Protein AF-A0A843C1K4-F1 (afdb_monomer_lite)

pLDDT: mean 94.06, std 8.79, range [37.38, 98.94]

Structure (mmCIF, N/CA/C/O backbone):
data_AF-A0A843C1K4-F1
#
_entry.id   AF-A0A843C1K4-F1
#
loop_
_atom_site.group_PDB
_atom_site.id
_atom_site.type_symbol
_atom_site.label_atom_id
_atom_site.label_alt_id
_atom_site.label_comp_id
_atom_site.label_asym_id
_atom_site.label_entity_id
_atom_site.label_seq_id
_atom_site.pdbx_PDB_ins_code
_atom_site.Cartn_x
_atom_site.Cartn_y
_atom_site.Cartn_z
_atom_site.occupancy
_atom_site.B_iso_or_equiv
_atom_site.auth_seq_id
_atom_site.auth_comp_id
_atom_site.auth_asym_id
_atom_site.auth_atom_id
_atom_site.pdbx_PDB_model_num
ATOM 1 N N . MET A 1 1 ? -52.072 11.452 67.341 1.00 41.69 1 MET A N 1
ATOM 2 C CA . MET A 1 1 ? -52.061 10.426 66.279 1.00 41.69 1 MET A CA 1
ATOM 3 C C . MET A 1 1 ? -50.751 10.600 65.534 1.00 41.69 1 MET A C 1
ATOM 5 O O . MET A 1 1 ? -50.614 11.535 64.760 1.00 41.69 1 MET A O 1
ATOM 9 N N . THR A 1 2 ? -49.739 9.820 65.897 1.00 37.97 2 THR A N 1
ATOM 10 C CA . THR A 1 2 ? -48.411 9.912 65.283 1.00 37.97 2 THR A CA 1
ATOM 11 C C . THR A 1 2 ? -48.444 9.033 64.042 1.00 37.97 2 THR A C 1
ATOM 13 O O . THR A 1 2 ? -48.495 7.812 64.163 1.00 37.97 2 THR A O 1
ATOM 16 N N . PHE A 1 3 ? -48.499 9.636 62.855 1.00 39.19 3 PHE A N 1
ATOM 17 C CA . PHE A 1 3 ? -48.335 8.889 61.612 1.00 39.19 3 PHE A CA 1
ATOM 18 C C . PHE A 1 3 ? -46.872 8.456 61.527 1.00 39.19 3 PHE A C 1
ATOM 20 O O . PHE A 1 3 ? -45.989 9.264 61.248 1.00 39.19 3 PHE A O 1
ATOM 27 N N . ILE A 1 4 ? -46.609 7.183 61.820 1.00 37.38 4 ILE A N 1
ATOM 28 C CA . ILE A 1 4 ? -45.337 6.551 61.482 1.00 37.38 4 ILE A CA 1
ATOM 29 C C . ILE A 1 4 ? -45.356 6.390 59.962 1.00 37.38 4 ILE A C 1
ATOM 31 O O . ILE A 1 4 ? -45.964 5.463 59.433 1.00 37.38 4 ILE A O 1
ATOM 35 N N . ASN A 1 5 ? -44.741 7.335 59.255 1.00 41.62 5 ASN A N 1
ATOM 36 C CA . ASN A 1 5 ? -44.465 7.192 57.834 1.00 41.62 5 ASN A CA 1
ATOM 37 C C . ASN A 1 5 ? -43.298 6.205 57.703 1.00 41.62 5 ASN A C 1
ATOM 39 O O . ASN A 1 5 ? -42.131 6.597 57.717 1.00 41.62 5 ASN A O 1
ATOM 43 N N . VAL A 1 6 ? -43.606 4.906 57.692 1.00 48.91 6 VAL A N 1
ATOM 44 C CA . VAL A 1 6 ? -42.625 3.883 57.327 1.00 48.91 6 VAL A CA 1
ATOM 45 C C . VAL A 1 6 ? -42.378 4.081 55.837 1.00 48.91 6 VAL A C 1
ATOM 47 O O . VAL A 1 6 ? -43.165 3.609 55.020 1.00 48.91 6 VAL A O 1
ATOM 50 N N . GLN A 1 7 ? -41.335 4.831 55.468 1.00 58.28 7 GLN A N 1
ATOM 51 C CA . GLN A 1 7 ? -40.903 4.861 54.075 1.00 58.28 7 GLN A CA 1
ATOM 52 C C . GLN A 1 7 ? -40.601 3.421 53.659 1.00 58.28 7 GLN A C 1
ATOM 54 O O . GLN A 1 7 ? -39.682 2.789 54.182 1.00 58.28 7 GLN A O 1
ATOM 59 N N . GLY A 1 8 ? -41.438 2.882 52.773 1.00 77.06 8 GLY A N 1
ATOM 60 C CA . GLY A 1 8 ? -41.277 1.542 52.237 1.00 77.06 8 GLY A CA 1
ATOM 61 C C . GLY A 1 8 ? -40.042 1.512 51.352 1.00 77.06 8 GLY A C 1
ATOM 62 O O . GLY A 1 8 ? -40.073 1.983 50.218 1.00 77.06 8 GLY A O 1
ATOM 63 N N . TYR A 1 9 ? -38.946 0.975 51.875 1.00 88.69 9 TYR A N 1
ATOM 64 C CA . TYR A 1 9 ? -37.765 0.715 51.070 1.00 88.69 9 TYR A CA 1
ATOM 65 C C . TYR A 1 9 ? -38.000 -0.510 50.194 1.00 88.69 9 TYR A C 1
ATOM 67 O O . TYR A 1 9 ? -38.479 -1.548 50.649 1.00 88.69 9 TYR A O 1
ATOM 75 N N . THR A 1 10 ? -37.629 -0.382 48.929 1.00 92.94 10 THR A N 1
ATOM 76 C CA . THR A 1 10 ? -37.687 -1.449 47.940 1.00 92.94 10 THR A CA 1
ATOM 77 C C . THR A 1 10 ? -36.285 -1.995 47.714 1.00 92.94 10 THR A C 1
ATOM 79 O O . THR A 1 10 ? -35.378 -1.239 47.368 1.00 92.94 10 THR A O 1
ATOM 82 N N . THR A 1 11 ? -36.098 -3.300 47.918 1.00 96.00 11 THR A N 1
ATOM 83 C CA . THR A 1 11 ? -34.797 -3.966 47.767 1.00 96.00 11 THR A CA 1
ATOM 84 C C . THR A 1 11 ? -34.614 -4.529 46.363 1.00 96.00 11 THR A C 1
ATOM 86 O O . THR A 1 11 ? -35.455 -5.284 45.878 1.00 96.00 11 THR A O 1
ATOM 89 N N . PHE A 1 12 ? -33.477 -4.224 45.747 1.00 97.62 12 PHE A N 1
ATOM 90 C CA . PHE A 1 12 ? -33.022 -4.784 44.480 1.00 97.62 12 PHE A CA 1
ATOM 91 C C . PHE A 1 12 ? -31.799 -5.658 44.722 1.00 97.62 12 PHE A C 1
ATOM 93 O O . PHE A 1 12 ? -30.856 -5.238 45.393 1.00 97.62 12 PHE A O 1
ATOM 100 N N . THR A 1 13 ? -31.805 -6.859 44.155 1.00 98.31 13 THR A N 1
ATOM 101 C CA . THR A 1 13 ? -30.679 -7.799 44.208 1.00 98.31 13 THR A CA 1
ATOM 102 C C . THR A 1 13 ? -30.395 -8.358 42.824 1.00 98.31 13 THR A C 1
ATOM 104 O O . THR A 1 13 ? -31.224 -8.226 41.927 1.00 98.31 13 THR A O 1
ATOM 107 N N . GLY A 1 14 ? -29.250 -8.999 42.625 1.00 98.12 14 GLY A N 1
ATOM 108 C CA . GLY A 1 14 ? -28.959 -9.696 41.375 1.00 98.12 14 GLY A CA 1
ATOM 109 C C . GLY A 1 14 ? -27.477 -9.938 41.169 1.00 98.12 14 GLY A C 1
ATOM 110 O O . GLY A 1 14 ? -26.657 -9.649 42.040 1.00 98.12 14 GLY A O 1
ATOM 111 N N . TYR A 1 15 ? -27.144 -10.474 40.001 1.00 98.25 15 TYR A N 1
ATOM 112 C CA . TYR A 1 15 ? -25.773 -10.649 39.539 1.00 98.25 15 TYR A CA 1
ATOM 113 C C . TYR A 1 15 ? -25.531 -9.867 38.255 1.00 98.25 15 TYR A C 1
ATOM 115 O O . TYR A 1 15 ? -26.362 -9.900 37.353 1.00 98.25 15 TYR A O 1
ATOM 123 N N . VAL A 1 16 ? -24.369 -9.233 38.142 1.00 97.69 16 VAL A N 1
ATOM 124 C CA . VAL A 1 16 ? -23.852 -8.699 36.881 1.00 97.69 16 VAL A CA 1
ATOM 125 C C . VAL A 1 16 ? -22.750 -9.632 36.391 1.00 97.69 16 VAL A C 1
ATOM 127 O O . VAL A 1 16 ? -21.759 -9.868 37.090 1.00 97.69 16 VAL A O 1
ATOM 130 N N . LYS A 1 17 ? -22.946 -10.201 35.205 1.00 94.12 17 LYS A N 1
ATOM 131 C CA . LYS A 1 17 ? -22.037 -11.162 34.577 1.00 94.12 17 LYS A CA 1
ATOM 132 C C . LYS A 1 17 ? -21.722 -10.758 33.144 1.00 94.12 17 LYS A C 1
ATOM 134 O O . LYS A 1 17 ? -22.468 -9.988 32.549 1.00 94.12 17 LYS A O 1
ATOM 139 N N . ASP A 1 18 ? -20.633 -11.272 32.591 1.00 88.50 18 ASP A N 1
ATOM 140 C CA . ASP A 1 18 ? -20.338 -11.133 31.165 1.00 88.50 18 ASP A CA 1
ATOM 141 C C . ASP A 1 18 ? -21.092 -12.186 30.322 1.00 88.50 18 ASP A C 1
ATOM 143 O O . ASP A 1 18 ? -21.800 -13.052 30.852 1.00 88.50 18 ASP A O 1
ATOM 147 N N . LYS A 1 19 ? -20.936 -12.134 28.990 1.00 80.94 19 LYS A N 1
ATOM 148 C CA . LYS A 1 19 ? -21.505 -13.126 28.053 1.00 80.94 19 LYS A CA 1
ATOM 149 C C . LYS A 1 19 ? -21.043 -14.562 28.340 1.00 80.94 19 LYS A C 1
ATOM 151 O O . LYS A 1 19 ? -21.789 -15.505 28.097 1.00 80.94 19 LYS A O 1
ATOM 156 N N . ALA A 1 20 ? -19.832 -14.733 28.866 1.00 81.00 20 ALA A N 1
ATOM 157 C CA . ALA A 1 20 ? -19.270 -16.028 29.243 1.00 81.00 20 ALA A CA 1
ATOM 158 C C . ALA A 1 20 ? -19.701 -16.472 30.657 1.00 81.00 20 ALA A C 1
ATOM 160 O O . ALA A 1 20 ? -19.212 -17.477 31.167 1.00 81.00 20 ALA A O 1
ATOM 161 N N . SER A 1 21 ? -20.655 -15.765 31.274 1.00 87.25 21 SER A N 1
ATOM 162 C CA . SER A 1 21 ? -21.155 -16.006 32.631 1.00 87.25 21 SER A CA 1
ATOM 163 C C . SER A 1 21 ? -20.126 -15.798 33.749 1.00 87.25 21 SER A C 1
ATOM 165 O O . SER A 1 21 ? -20.387 -16.195 34.892 1.00 87.25 21 SER A O 1
ATOM 167 N N . ASN A 1 22 ? -19.002 -15.131 33.472 1.00 88.81 22 ASN A N 1
ATOM 168 C CA . ASN A 1 22 ? -18.060 -14.711 34.504 1.00 88.81 22 ASN A CA 1
ATOM 169 C C . ASN A 1 22 ? -18.638 -13.534 35.291 1.00 88.81 22 ASN A C 1
ATOM 171 O O . ASN A 1 22 ? -19.335 -12.678 34.750 1.00 88.81 22 ASN A O 1
ATOM 175 N N . ALA A 1 23 ? -18.335 -13.477 36.583 1.00 94.06 23 ALA A N 1
ATOM 176 C CA . ALA A 1 23 ? -18.733 -12.372 37.443 1.00 94.06 23 ALA A CA 1
ATOM 177 C C . ALA A 1 23 ? -18.037 -11.061 37.045 1.00 94.06 23 ALA A C 1
ATOM 179 O O . ALA A 1 23 ? -16.812 -11.021 36.937 1.00 94.06 23 ALA A O 1
ATOM 180 N N . ILE A 1 24 ? -18.797 -9.969 36.914 1.00 93.50 24 ILE A N 1
ATOM 181 C CA . ILE A 1 24 ? -18.227 -8.630 36.724 1.00 93.50 24 ILE A CA 1
ATOM 182 C C . ILE A 1 24 ? -18.152 -7.943 38.086 1.00 93.50 24 ILE A C 1
ATOM 184 O O . ILE A 1 24 ? -19.164 -7.508 38.634 1.00 93.50 24 ILE A O 1
ATOM 188 N N . SER A 1 25 ? -16.939 -7.846 38.630 1.00 95.31 25 SER A N 1
ATOM 189 C CA . SER A 1 25 ? -16.664 -7.202 39.920 1.00 95.31 25 SER A CA 1
ATOM 190 C C . SER A 1 25 ? -16.611 -5.674 39.819 1.00 95.31 25 SER A C 1
ATOM 192 O O . SER A 1 25 ? -16.018 -5.109 38.890 1.00 95.31 25 SER A O 1
ATOM 194 N N . GLY A 1 26 ? -17.204 -4.984 40.795 1.00 96.06 26 GLY A N 1
ATOM 195 C CA . GLY A 1 26 ? -17.238 -3.525 40.875 1.00 96.06 26 GLY A CA 1
ATOM 196 C C . GLY A 1 26 ? -17.953 -2.850 39.700 1.00 96.06 26 GLY A C 1
ATOM 197 O O . GLY A 1 26 ? -17.523 -1.773 39.287 1.00 96.06 26 GLY A O 1
ATOM 198 N N . ALA A 1 27 ? -18.949 -3.502 39.099 1.00 97.00 27 ALA A N 1
ATOM 199 C CA . ALA A 1 27 ? -19.903 -2.862 38.196 1.00 97.00 27 ALA A CA 1
ATOM 200 C C . ALA A 1 27 ? -20.863 -2.006 39.021 1.00 97.00 27 ALA A C 1
ATOM 202 O O . ALA A 1 27 ? -21.331 -2.453 40.068 1.00 97.00 27 ALA A O 1
ATOM 203 N N . THR A 1 28 ? -21.161 -0.801 38.552 1.00 98.25 28 THR A N 1
ATOM 204 C CA . THR A 1 28 ? -22.132 0.084 39.191 1.00 98.25 28 THR A CA 1
ATOM 205 C C . THR A 1 28 ? -23.527 -0.359 38.786 1.00 98.25 28 THR A C 1
ATOM 207 O O . THR A 1 28 ? -23.818 -0.446 37.597 1.00 98.25 28 THR A O 1
ATOM 210 N N . VAL A 1 29 ? -24.395 -0.614 39.760 1.00 98.44 29 VAL A N 1
ATOM 211 C CA . VAL A 1 29 ? -25.824 -0.836 39.539 1.00 98.44 29 VAL A CA 1
ATOM 212 C C . VAL A 1 29 ? -26.577 0.343 40.125 1.00 98.44 29 VAL A C 1
ATOM 214 O O . VAL A 1 29 ? -26.462 0.598 41.321 1.00 98.44 29 VAL A O 1
ATOM 217 N N . LEU A 1 30 ? -27.327 1.068 39.302 1.00 97.62 30 LEU A N 1
ATOM 218 C CA . LEU A 1 30 ? -28.067 2.261 39.707 1.00 97.62 30 LEU A CA 1
ATOM 219 C C . LEU A 1 30 ? -29.527 2.161 39.292 1.00 97.62 30 LEU A C 1
ATOM 221 O O . LEU A 1 30 ? -29.862 1.496 38.315 1.00 97.62 30 LEU A O 1
ATOM 225 N N . ILE A 1 31 ? -30.395 2.840 40.030 1.00 97.19 31 ILE A N 1
ATOM 226 C CA . ILE A 1 31 ? -31.801 3.005 39.676 1.00 97.19 31 ILE A CA 1
ATOM 227 C C . ILE A 1 31 ? -32.136 4.486 39.551 1.00 97.19 31 ILE A C 1
ATOM 229 O O . ILE A 1 31 ? -31.807 5.281 40.434 1.00 97.19 31 ILE A O 1
ATOM 233 N N . ALA A 1 32 ? -32.793 4.840 38.451 1.00 96.12 32 ALA A N 1
ATOM 234 C CA . ALA A 1 32 ? -33.266 6.185 38.164 1.00 96.12 32 ALA A CA 1
ATOM 235 C C . ALA A 1 32 ? -34.765 6.189 37.841 1.00 96.12 32 ALA A C 1
ATOM 237 O O . ALA A 1 32 ? -35.330 5.167 37.447 1.00 96.12 32 ALA A O 1
ATOM 238 N N . ASP A 1 33 ? -35.417 7.331 38.028 1.00 94.50 33 ASP A N 1
ATOM 239 C CA . ASP A 1 33 ? -36.807 7.537 37.615 1.00 94.50 33 ASP A CA 1
ATOM 240 C C . ASP A 1 33 ? -36.929 7.949 36.135 1.00 94.50 33 ASP A C 1
ATOM 242 O O . ASP A 1 33 ? -35.931 8.041 35.414 1.00 94.50 33 ASP A O 1
ATOM 246 N N . SER A 1 34 ? -38.155 8.199 35.663 1.00 93.19 34 SER A N 1
ATOM 247 C CA . SER A 1 34 ? -38.407 8.544 34.260 1.00 93.19 34 SER A CA 1
ATOM 248 C C . SER A 1 34 ? -37.781 9.864 33.799 1.00 93.19 34 SER A C 1
ATOM 250 O O . SER A 1 34 ? -37.690 10.099 32.596 1.00 93.19 34 SER A O 1
ATOM 252 N N . TYR A 1 35 ? -37.363 10.723 34.731 1.00 92.75 35 TYR A N 1
ATOM 253 C CA . TYR A 1 35 ? -36.674 11.981 34.446 1.00 92.75 35 TYR A CA 1
ATOM 254 C C . TYR A 1 35 ? -35.150 11.864 34.582 1.00 92.75 35 TYR A C 1
ATOM 256 O O . TYR A 1 35 ? -34.442 12.856 34.416 1.00 92.75 35 TYR A O 1
ATOM 264 N N . GLY A 1 36 ? -34.633 10.665 34.868 1.00 91.62 36 GLY A N 1
ATOM 265 C CA . GLY A 1 36 ? -33.206 10.410 35.044 1.00 91.62 36 GLY A CA 1
ATOM 266 C C . GLY A 1 36 ? -32.679 10.751 36.439 1.00 91.62 36 GLY A C 1
ATOM 267 O O . GLY A 1 36 ? -31.464 10.742 36.640 1.00 91.62 36 GLY A O 1
ATOM 268 N N . TYR A 1 37 ? -33.547 11.034 37.418 1.00 92.75 37 TYR A N 1
ATOM 269 C CA . TYR A 1 37 ? -33.104 11.290 38.786 1.00 92.75 37 TYR A CA 1
ATOM 270 C C . TYR A 1 37 ? -32.671 9.983 39.455 1.00 92.75 37 TYR A C 1
ATOM 272 O O . TYR A 1 37 ? -33.456 9.039 39.556 1.00 92.75 37 TYR A O 1
ATOM 280 N N . ILE A 1 38 ? -31.422 9.926 39.923 1.00 95.31 38 ILE A N 1
ATOM 281 C CA . ILE A 1 38 ? -30.858 8.737 40.571 1.00 95.31 38 ILE A CA 1
ATOM 282 C C . ILE A 1 38 ? -31.463 8.588 41.970 1.00 95.31 38 ILE A C 1
ATOM 284 O O . ILE A 1 38 ? -31.257 9.429 42.843 1.00 95.31 38 ILE A O 1
ATOM 288 N N . LEU A 1 39 ? -32.172 7.483 42.196 1.00 94.69 39 LEU A N 1
ATOM 289 C CA . LEU A 1 39 ? -32.800 7.147 43.479 1.00 94.69 39 LEU A CA 1
ATOM 290 C C . LEU A 1 39 ? -31.869 6.323 44.383 1.00 94.69 39 LEU A C 1
ATOM 292 O O . LEU A 1 39 ? -32.037 6.297 45.600 1.00 94.69 39 LEU A O 1
ATOM 296 N N . GLY A 1 40 ? -30.880 5.650 43.795 1.00 96.00 40 GLY A N 1
ATOM 297 C CA . GLY A 1 40 ? -29.801 4.991 44.523 1.00 96.00 40 GLY A CA 1
ATOM 298 C C . GLY A 1 40 ? -28.918 4.144 43.618 1.00 96.00 40 GLY A C 1
ATOM 299 O O . GLY A 1 40 ? -29.228 3.920 42.449 1.00 96.00 40 GLY A O 1
ATOM 300 N N . TYR A 1 41 ? -27.799 3.686 44.167 1.00 97.56 41 TYR A N 1
ATOM 301 C CA . TYR A 1 41 ? -26.837 2.860 43.454 1.00 97.56 41 TYR A CA 1
ATOM 302 C C . TYR A 1 41 ? -26.010 2.013 44.422 1.00 97.56 41 TYR A C 1
ATOM 304 O O . TYR A 1 41 ? -25.977 2.259 45.628 1.00 97.56 41 TYR A O 1
ATOM 312 N N . THR A 1 42 ? -25.341 1.005 43.882 1.00 98.38 42 THR A N 1
ATOM 313 C CA . THR A 1 42 ? -24.376 0.155 44.578 1.00 98.38 42 THR A CA 1
ATOM 314 C C . THR A 1 42 ? -23.336 -0.359 43.584 1.00 98.38 42 THR A C 1
ATOM 316 O O . THR A 1 42 ? -23.471 -0.146 42.379 1.00 98.38 42 THR A O 1
ATOM 319 N N . SER A 1 43 ? -22.323 -1.064 44.075 1.00 98.31 43 SER A N 1
ATOM 320 C CA . SER A 1 43 ? -21.347 -1.761 43.239 1.00 98.31 43 SER A CA 1
ATOM 321 C C . SER A 1 43 ? -21.400 -3.261 43.490 1.00 98.31 43 SER A C 1
ATOM 323 O O . SER A 1 43 ? -21.652 -3.708 44.611 1.00 98.31 43 SER A O 1
ATOM 325 N N . THR A 1 44 ? -21.148 -4.056 42.456 1.00 98.56 44 THR A N 1
ATOM 326 C CA . THR A 1 44 ? -21.083 -5.512 42.595 1.00 98.56 44 THR A CA 1
ATOM 327 C C . THR A 1 44 ? -19.850 -5.963 43.375 1.00 98.56 44 THR A C 1
ATOM 329 O O . THR A 1 44 ? -18.779 -5.356 43.303 1.00 98.56 44 THR A O 1
ATOM 332 N N . SER A 1 45 ? -19.983 -7.075 44.095 1.00 97.94 45 SER A N 1
ATOM 333 C CA . SER A 1 45 ? -18.871 -7.770 44.747 1.00 97.94 45 SER A CA 1
ATOM 334 C C . SER A 1 45 ? -18.005 -8.548 43.743 1.00 97.94 45 SER A C 1
ATOM 336 O O . SER A 1 45 ? -18.302 -8.605 42.550 1.00 97.94 45 SER A O 1
ATOM 338 N N . SER A 1 46 ? -16.970 -9.240 44.234 1.00 96.44 46 SER A N 1
ATOM 339 C CA . SER A 1 46 ? -16.133 -10.142 43.426 1.00 96.44 46 SER A CA 1
ATOM 340 C C . SER A 1 46 ? -16.898 -11.295 42.764 1.00 96.44 46 SER A C 1
ATOM 342 O O . SER A 1 46 ? -16.452 -11.800 41.738 1.00 96.44 46 SER A O 1
ATOM 344 N N . SER A 1 47 ? -18.057 -11.694 43.300 1.00 96.44 47 SER A N 1
ATOM 345 C CA . SER A 1 47 ? -18.938 -12.695 42.680 1.00 96.44 47 SER A CA 1
ATOM 346 C C . SER A 1 47 ? -19.939 -12.093 41.688 1.00 96.44 47 SER A C 1
ATOM 348 O O . SER A 1 47 ? -20.792 -12.809 41.162 1.00 96.44 47 SER A O 1
ATOM 350 N N . GLY A 1 48 ? -19.858 -10.782 41.431 1.00 97.44 48 GLY A N 1
ATOM 351 C CA . GLY A 1 48 ? -20.787 -10.049 40.575 1.00 97.44 48 GLY A CA 1
ATOM 352 C C . GLY A 1 48 ? -22.126 -9.760 41.253 1.00 97.44 48 GLY A C 1
ATOM 353 O O . GLY A 1 48 ? -23.012 -9.193 40.623 1.00 97.44 48 GLY A O 1
ATOM 354 N N . TYR A 1 49 ? -22.298 -10.143 42.521 1.00 98.38 49 TYR A N 1
ATOM 355 C CA . TYR A 1 49 ? -23.537 -9.931 43.264 1.00 98.38 49 TYR A CA 1
ATOM 356 C C . TYR A 1 49 ? -23.698 -8.470 43.682 1.00 98.38 49 TYR A C 1
ATOM 358 O O . TYR A 1 49 ? -22.739 -7.855 44.148 1.00 98.38 49 TYR A O 1
ATOM 366 N N . TYR A 1 50 ? -24.919 -7.948 43.604 1.00 98.56 50 TYR A N 1
ATOM 367 C CA . TYR A 1 50 ? -25.292 -6.663 44.185 1.00 98.56 50 TYR A CA 1
ATOM 368 C C . TYR A 1 50 ? -26.575 -6.776 45.017 1.00 98.56 50 TYR A C 1
ATOM 370 O O . TYR A 1 50 ? -27.430 -7.631 44.779 1.00 98.56 50 TYR A O 1
ATOM 378 N N . SER A 1 51 ? -26.712 -5.882 45.997 1.00 97.88 51 SER A N 1
ATOM 379 C CA . SER A 1 51 ? -27.915 -5.729 46.814 1.00 97.88 51 SER A CA 1
ATOM 380 C C . SER A 1 51 ? -27.983 -4.317 47.375 1.00 97.88 51 SER A C 1
ATOM 382 O O . SER A 1 51 ? -27.014 -3.857 47.976 1.00 97.88 51 SER A O 1
ATOM 384 N N . PHE A 1 52 ? -29.114 -3.637 47.212 1.00 97.38 52 PHE A N 1
ATOM 385 C CA . PHE A 1 52 ? -29.354 -2.320 47.805 1.00 97.38 52 PHE A CA 1
ATOM 386 C C . PHE A 1 52 ? -30.851 -2.032 47.918 1.00 97.38 52 PHE A C 1
ATOM 388 O O . PHE A 1 52 ? -31.664 -2.644 47.226 1.00 97.38 52 PHE A O 1
ATOM 395 N N . SER A 1 53 ? -31.214 -1.110 48.805 1.00 95.50 53 SER A N 1
ATOM 396 C CA . SER A 1 53 ? -32.603 -0.723 49.044 1.00 95.50 53 SER A CA 1
ATOM 397 C C . SER A 1 53 ? -32.775 0.775 48.838 1.00 95.50 53 SER A C 1
ATOM 399 O O . SER A 1 53 ? -31.968 1.554 49.337 1.00 95.50 53 SER A O 1
ATOM 401 N N . VAL A 1 54 ? -33.833 1.177 48.134 1.00 93.81 54 VAL A N 1
ATOM 402 C CA . VAL A 1 54 ? -34.137 2.587 47.838 1.00 93.81 54 VAL A CA 1
ATOM 403 C C . VAL A 1 54 ? -35.601 2.903 48.114 1.00 93.81 54 VAL A C 1
ATOM 405 O O . VAL A 1 54 ? -36.457 2.021 48.049 1.00 93.81 54 VAL A O 1
ATOM 408 N N . SER A 1 55 ? -35.898 4.166 48.409 1.00 91.69 55 SER A N 1
ATOM 409 C CA . SER A 1 55 ? -37.273 4.664 48.435 1.00 91.69 55 SER A CA 1
ATOM 410 C C . SER A 1 55 ? -37.687 5.026 47.008 1.00 91.69 55 SER A C 1
ATOM 412 O O . SER A 1 55 ? -37.066 5.881 46.376 1.00 91.69 55 SER A O 1
ATOM 414 N N . LEU A 1 56 ? -38.710 4.356 46.472 1.00 86.75 56 LEU A N 1
ATOM 415 C CA . LEU A 1 56 ? -39.248 4.655 45.143 1.00 86.75 56 LEU A CA 1
ATOM 416 C C . LEU A 1 56 ? -40.208 5.846 45.241 1.00 86.75 56 LEU A C 1
ATOM 418 O O . LEU A 1 56 ? -41.422 5.684 45.299 1.00 86.75 56 LEU A O 1
ATOM 422 N N . SER A 1 57 ? -39.647 7.051 45.321 1.00 80.19 57 SER A N 1
ATOM 423 C CA . SER A 1 57 ? -40.402 8.304 45.469 1.00 80.19 57 SER A CA 1
ATOM 424 C C . SER A 1 57 ? -40.494 9.137 44.181 1.00 80.19 57 SER A C 1
ATOM 426 O O . SER A 1 57 ? -40.994 10.257 44.223 1.00 80.19 57 SER A O 1
ATOM 428 N N . GLY A 1 58 ? -39.984 8.618 43.056 1.00 75.75 58 GLY A N 1
ATOM 429 C CA . GLY A 1 58 ? -39.933 9.302 41.754 1.00 75.75 58 GLY A CA 1
ATOM 430 C C . GLY A 1 58 ? -41.036 8.888 40.775 1.00 75.75 58 GLY A C 1
ATOM 431 O O . GLY A 1 58 ? -41.941 8.127 41.125 1.00 75.75 58 GLY A O 1
ATOM 432 N N . HIS A 1 59 ? -40.934 9.356 39.530 1.00 81.38 59 HIS A N 1
ATOM 433 C CA . HIS A 1 59 ? -41.918 9.076 38.480 1.00 81.38 59 HIS A CA 1
ATOM 434 C C . HIS A 1 59 ? -41.643 7.740 37.778 1.00 81.38 59 HIS A C 1
ATOM 436 O O . HIS A 1 59 ? -40.550 7.494 37.274 1.00 81.38 59 HIS A O 1
ATOM 442 N N . SER A 1 60 ? -42.656 6.873 37.745 1.00 84.81 60 SER A N 1
ATOM 443 C CA . SER A 1 60 ? -42.626 5.606 37.008 1.00 84.81 60 SER A CA 1
ATOM 444 C C . SER A 1 60 ? -42.693 5.852 35.489 1.00 84.81 60 SER A C 1
ATOM 446 O O . SER A 1 60 ? -43.422 6.752 35.069 1.00 84.81 60 SER A O 1
ATOM 448 N N . PRO A 1 61 ? -42.044 5.022 34.648 1.00 90.31 61 PRO A N 1
ATOM 449 C CA . PRO A 1 61 ? -41.284 3.815 34.998 1.00 90.31 61 PRO A CA 1
ATOM 450 C C . PRO A 1 61 ? -39.905 4.100 35.609 1.00 90.31 61 PRO A C 1
ATOM 452 O O . PRO A 1 61 ? -39.280 5.106 35.293 1.00 90.31 61 PRO A O 1
ATOM 455 N N . TYR A 1 62 ? -39.418 3.179 36.450 1.00 94.75 62 TYR A N 1
ATOM 456 C CA . TYR A 1 62 ? -38.047 3.215 36.967 1.00 94.75 62 TYR A CA 1
ATOM 457 C C . TYR A 1 62 ? -37.111 2.396 36.076 1.00 94.75 62 TYR A C 1
ATOM 459 O O . TYR A 1 62 ? -37.478 1.321 35.593 1.00 94.75 62 TYR A O 1
ATOM 467 N N . TYR A 1 63 ? -35.885 2.877 35.902 1.00 96.38 63 TYR A N 1
ATOM 468 C CA . TYR A 1 63 ? -34.841 2.233 35.114 1.00 96.38 63 TYR A CA 1
ATOM 469 C C . TYR A 1 63 ? -33.712 1.775 36.027 1.00 96.38 63 TYR A C 1
ATOM 471 O O . TYR A 1 63 ? -33.024 2.593 36.631 1.00 96.38 63 TYR A O 1
ATOM 479 N N . LEU A 1 64 ? -33.522 0.462 36.123 1.00 97.62 64 LEU A N 1
ATOM 480 C CA . LEU A 1 64 ? -32.383 -0.156 36.786 1.00 97.62 64 LEU A CA 1
ATOM 481 C C . LEU A 1 64 ? -31.317 -0.445 35.728 1.00 97.62 64 LEU A C 1
ATOM 483 O O . LEU A 1 64 ? -31.589 -1.180 34.778 1.00 97.62 64 LEU A O 1
ATOM 487 N N . SER A 1 65 ? -30.116 0.097 35.879 1.00 97.75 65 SER A N 1
ATOM 488 C CA . SER A 1 65 ? -29.013 -0.135 34.952 1.00 97.75 65 SER A CA 1
ATOM 489 C C . SER A 1 65 ? -27.767 -0.653 35.654 1.00 97.75 65 SER A C 1
ATOM 491 O O . SER A 1 65 ? -27.530 -0.363 36.824 1.00 97.75 65 SER A O 1
ATOM 493 N N . ALA A 1 66 ? -26.984 -1.451 34.933 1.00 97.69 66 ALA A N 1
ATOM 494 C CA . ALA A 1 66 ? -25.685 -1.947 35.353 1.00 97.69 66 ALA A CA 1
ATOM 495 C C . ALA A 1 66 ? -24.629 -1.525 34.329 1.00 97.69 66 ALA A C 1
ATOM 497 O O . ALA A 1 66 ? -24.787 -1.780 33.133 1.00 97.69 66 ALA A O 1
ATOM 498 N N . SER A 1 67 ? -23.552 -0.896 34.792 1.00 94.75 67 SER A N 1
ATOM 499 C CA . SER A 1 67 ? -22.476 -0.388 33.944 1.00 94.75 67 SER A CA 1
ATOM 500 C C . SER A 1 67 ? -21.097 -0.707 34.518 1.00 94.75 67 SER A C 1
ATOM 502 O O . SER A 1 67 ? -20.881 -0.785 35.731 1.00 94.75 67 SER A O 1
ATOM 504 N N . LYS A 1 68 ? -20.134 -0.911 33.623 1.00 91.69 68 LYS A N 1
ATOM 505 C CA . LYS A 1 68 ? -18.718 -1.094 33.941 1.00 91.69 68 LYS A CA 1
ATOM 506 C C . LYS A 1 68 ? -17.906 -0.605 32.747 1.00 91.69 68 LYS A C 1
ATOM 508 O O . LYS A 1 68 ? -18.267 -0.907 31.616 1.00 91.69 68 LYS A O 1
ATOM 513 N N . THR A 1 69 ? -16.807 0.109 32.977 1.00 85.19 69 THR A N 1
ATOM 514 C CA . THR A 1 69 ? -15.867 0.469 31.903 1.00 85.19 69 THR A CA 1
ATOM 515 C C . THR A 1 69 ? -15.465 -0.770 31.097 1.00 85.19 69 THR A C 1
ATOM 517 O O . THR A 1 69 ? -15.158 -1.812 31.681 1.00 85.19 69 THR A O 1
ATOM 520 N N . GLY A 1 70 ? -15.493 -0.661 29.766 1.00 79.12 70 GLY A N 1
ATOM 521 C CA . GLY A 1 70 ? -15.260 -1.780 28.847 1.00 79.12 70 GLY A CA 1
ATOM 522 C C . GLY A 1 70 ? -16.488 -2.663 28.600 1.00 79.12 70 GLY A C 1
ATOM 523 O O . GLY A 1 70 ? -16.380 -3.673 27.913 1.00 79.12 70 GLY A O 1
ATOM 524 N N . TYR A 1 71 ? -17.656 -2.319 29.138 1.00 86.88 71 TYR A N 1
ATOM 525 C CA . TYR A 1 71 ? -18.897 -3.032 28.867 1.00 86.88 71 TYR A CA 1
ATOM 526 C C . TYR A 1 71 ? -20.012 -2.079 28.449 1.00 86.88 71 TYR A C 1
ATOM 528 O O . TYR A 1 71 ? -20.095 -0.943 28.916 1.00 86.88 71 TYR A O 1
ATOM 536 N N . GLU A 1 72 ? -20.915 -2.575 27.614 1.00 87.69 72 GLU A N 1
ATOM 537 C CA . GLU A 1 72 ? -22.181 -1.910 27.344 1.00 87.69 72 GLU A CA 1
ATOM 538 C C . GLU A 1 72 ? -23.026 -1.834 28.616 1.00 87.69 72 GLU A C 1
ATOM 540 O O . GLU A 1 72 ? -23.061 -2.768 29.421 1.00 87.69 72 GLU A O 1
ATOM 545 N N . THR A 1 73 ? -23.728 -0.715 28.797 1.00 92.44 73 THR A N 1
ATOM 546 C CA . THR A 1 73 ? -24.641 -0.553 29.931 1.00 92.44 73 THR A CA 1
ATOM 547 C C . THR A 1 73 ? -25.911 -1.356 29.685 1.00 92.44 73 THR A C 1
ATOM 549 O O . THR A 1 73 ? -26.655 -1.091 28.743 1.00 92.44 73 THR A O 1
ATOM 552 N N . GLY A 1 74 ? -26.196 -2.316 30.561 1.00 94.38 74 GLY A N 1
ATOM 553 C CA . GLY A 1 74 ? -27.464 -3.036 30.555 1.00 94.38 74 GLY A CA 1
ATOM 554 C C . GLY A 1 74 ? -28.519 -2.231 31.304 1.00 94.38 74 GLY A C 1
ATOM 555 O O . GLY A 1 74 ? -28.248 -1.769 32.406 1.00 94.38 74 GLY A O 1
ATOM 556 N N . THR A 1 75 ? -29.722 -2.081 30.748 1.00 96.81 75 THR A N 1
ATOM 557 C CA . THR A 1 75 ? -30.836 -1.363 31.396 1.00 96.81 75 THR A CA 1
ATOM 558 C C . THR A 1 75 ? -32.095 -2.223 31.409 1.00 96.81 75 THR A C 1
ATOM 560 O O . THR A 1 75 ? -32.383 -2.931 30.447 1.00 96.81 75 THR A O 1
ATOM 563 N N . LYS A 1 76 ? -32.853 -2.164 32.504 1.00 96.81 76 LYS A N 1
ATOM 564 C CA . LYS A 1 76 ? -34.154 -2.815 32.672 1.00 96.81 76 LYS A CA 1
ATOM 565 C C . LYS A 1 76 ? -35.165 -1.831 33.233 1.00 96.81 76 LYS A C 1
ATOM 567 O O . LYS A 1 76 ? -34.861 -1.078 34.154 1.00 96.81 76 LYS A O 1
ATOM 572 N N . THR A 1 77 ? -36.387 -1.894 32.729 1.00 96.44 77 THR A N 1
ATOM 573 C CA . THR A 1 77 ? -37.521 -1.212 33.349 1.00 96.44 77 THR A CA 1
ATOM 574 C C . THR A 1 77 ? -38.059 -2.055 34.503 1.00 96.44 77 THR A C 1
ATOM 576 O O . THR A 1 77 ? -38.310 -3.247 34.328 1.00 96.44 77 THR A O 1
ATOM 579 N N . VAL A 1 78 ? -38.238 -1.450 35.677 1.00 94.00 78 VAL A N 1
ATOM 580 C CA . VAL A 1 78 ? -38.708 -2.122 36.897 1.00 94.00 78 VAL A CA 1
ATOM 581 C C . VAL A 1 78 ? -39.872 -1.356 37.530 1.00 94.00 78 VAL A C 1
ATOM 583 O O . VAL A 1 78 ? -39.924 -0.129 37.497 1.00 94.00 78 VAL A O 1
ATOM 586 N N . THR A 1 79 ? -40.817 -2.087 38.120 1.00 88.56 79 THR A N 1
ATOM 587 C CA . THR A 1 79 ? -41.987 -1.531 38.830 1.00 88.56 79 THR A CA 1
ATOM 588 C C . THR A 1 79 ? -41.928 -1.754 40.345 1.00 88.56 79 THR A C 1
ATOM 590 O O . THR A 1 79 ? -42.763 -1.235 41.080 1.00 88.56 79 THR A O 1
ATOM 593 N N . GLY A 1 80 ? -40.934 -2.507 40.823 1.00 87.25 80 GLY A N 1
ATOM 594 C CA . GLY A 1 80 ? -40.722 -2.855 42.223 1.00 87.25 80 GLY A CA 1
ATOM 595 C C . GLY A 1 80 ? -39.421 -3.638 42.407 1.00 87.25 80 GLY A C 1
ATOM 596 O O . GLY A 1 80 ? -38.653 -3.811 41.461 1.00 87.25 80 GLY A O 1
ATOM 597 N N . GLY A 1 81 ? -39.168 -4.084 43.636 1.00 88.25 81 GLY A N 1
ATOM 598 C CA . GLY A 1 81 ? -37.926 -4.756 44.022 1.00 88.25 81 GLY A CA 1
ATOM 599 C C . GLY A 1 81 ? -37.821 -6.190 43.514 1.00 88.25 81 GLY A C 1
ATOM 600 O O . GLY A 1 81 ? -38.691 -6.693 42.808 1.00 88.25 81 GLY A O 1
ATOM 601 N N . GLY A 1 82 ? -36.754 -6.872 43.917 1.00 94.06 82 GLY A N 1
ATOM 602 C CA . GLY A 1 82 ? -36.498 -8.270 43.583 1.00 94.06 82 GLY A CA 1
ATOM 603 C C . GLY A 1 82 ? -35.192 -8.488 42.827 1.00 94.06 82 GLY A C 1
ATOM 604 O O . GLY A 1 82 ? -34.356 -7.586 42.696 1.00 94.06 82 GLY A O 1
ATOM 605 N N . ARG A 1 83 ? -35.019 -9.725 42.350 1.00 97.25 83 ARG A N 1
ATOM 606 C CA . ARG A 1 83 ? -33.803 -10.170 41.668 1.00 97.25 83 ARG A CA 1
ATOM 607 C C . ARG A 1 83 ? -33.797 -9.745 40.200 1.00 97.25 83 ARG A C 1
ATOM 609 O O . ARG A 1 83 ? -34.689 -10.122 39.447 1.00 97.25 83 ARG A O 1
ATOM 616 N N . ASN A 1 84 ? -32.757 -9.031 39.785 1.00 97.50 84 ASN A N 1
ATOM 617 C CA . ASN A 1 84 ? -32.564 -8.522 38.435 1.00 97.50 84 ASN A CA 1
ATOM 618 C C . ASN A 1 84 ? -31.127 -8.801 37.962 1.00 97.50 84 ASN A C 1
ATOM 620 O O . ASN A 1 84 ? -30.212 -8.025 38.190 1.00 97.50 84 ASN A O 1
ATOM 624 N N . ASP A 1 85 ? -30.911 -9.916 37.270 1.00 97.50 85 ASP A N 1
ATOM 625 C CA . ASP A 1 85 ? -29.570 -10.244 36.768 1.00 97.50 85 ASP A CA 1
ATOM 626 C C . ASP A 1 85 ? -29.262 -9.496 35.456 1.00 97.50 85 ASP A C 1
ATOM 628 O O . ASP A 1 85 ? -30.134 -9.373 34.592 1.00 97.50 85 ASP A O 1
ATOM 632 N N . PHE A 1 86 ? -28.027 -9.027 35.283 1.00 96.75 86 PHE A N 1
ATOM 633 C CA . PHE A 1 86 ? -27.531 -8.369 34.073 1.00 96.75 86 PHE A CA 1
ATOM 634 C C . PHE A 1 86 ? -26.447 -9.216 33.402 1.00 96.75 86 PHE A C 1
ATOM 636 O O . PHE A 1 86 ? -25.534 -9.707 34.067 1.00 96.75 86 PHE A O 1
ATOM 643 N N . SER A 1 87 ? -26.523 -9.321 32.075 1.00 92.56 87 SER A N 1
ATOM 644 C CA . SER A 1 87 ? -25.435 -9.807 31.225 1.00 92.56 87 SER A CA 1
ATOM 645 C C . SER A 1 87 ? -24.896 -8.626 30.432 1.00 92.56 87 SER A C 1
ATOM 647 O O . SER A 1 87 ? -25.616 -8.090 29.590 1.00 92.56 87 SER A O 1
ATOM 649 N N . LEU A 1 88 ? -23.674 -8.190 30.732 1.00 90.69 88 LEU A N 1
ATOM 650 C CA . LEU A 1 88 ? -23.023 -7.104 30.008 1.00 90.69 88 LEU A CA 1
ATOM 651 C C . LEU A 1 88 ? -22.088 -7.664 28.940 1.00 90.69 88 LEU A C 1
ATOM 653 O O . LEU A 1 88 ? -21.436 -8.694 29.130 1.00 90.69 88 LEU A O 1
ATOM 657 N N . TYR A 1 89 ? -21.997 -6.954 27.826 1.00 85.38 89 TYR A N 1
ATOM 658 C CA . TYR A 1 89 ? -21.147 -7.326 26.706 1.00 85.38 89 TYR A CA 1
ATOM 659 C C . TYR A 1 89 ? -19.974 -6.368 26.613 1.00 85.38 89 TYR A C 1
ATOM 661 O O . TYR A 1 89 ? -20.144 -5.164 26.787 1.00 85.38 89 TYR A O 1
ATOM 669 N N . GLY A 1 90 ? -18.782 -6.902 26.367 1.00 86.38 90 GLY A N 1
ATOM 670 C CA . GLY A 1 90 ? -17.670 -6.073 25.939 1.00 86.38 90 GLY A CA 1
ATOM 671 C C . GLY A 1 90 ? -17.871 -5.632 24.492 1.00 86.38 90 GLY A C 1
ATOM 672 O O . GLY A 1 90 ? -18.636 -6.242 23.742 1.00 86.38 90 GLY A O 1
ATOM 673 N N . TYR A 1 91 ? -17.179 -4.577 24.091 1.00 87.31 91 TYR A N 1
ATOM 674 C CA . TYR A 1 91 ? -17.225 -4.090 22.719 1.00 87.31 91 TYR A CA 1
ATOM 675 C C . TYR A 1 91 ? -15.880 -3.515 22.290 1.00 87.31 91 TYR A C 1
ATOM 677 O O . TYR A 1 91 ? -15.086 -3.061 23.112 1.00 87.31 91 TYR A O 1
ATOM 685 N N . VAL A 1 92 ? -15.627 -3.519 20.994 1.00 90.50 92 VAL A N 1
ATOM 686 C CA . VAL A 1 92 ? -14.545 -2.767 20.370 1.00 90.50 92 VAL A CA 1
ATOM 687 C C . VAL A 1 92 ? -15.188 -1.948 19.273 1.00 90.50 92 VAL A C 1
ATOM 689 O O . VAL A 1 92 ? -15.890 -2.503 18.431 1.00 90.50 92 VAL A O 1
ATOM 692 N N . ASP A 1 93 ? -15.002 -0.640 19.315 1.00 93.31 93 ASP A N 1
ATOM 693 C CA . ASP A 1 93 ? -15.503 0.265 18.288 1.00 93.31 93 ASP A CA 1
ATOM 694 C C . ASP A 1 93 ? -14.419 1.243 17.858 1.00 93.31 93 ASP A C 1
ATOM 696 O O . ASP A 1 93 ? -13.361 1.319 18.473 1.00 93.31 93 ASP A O 1
ATOM 700 N N . GLY A 1 94 ? -14.670 2.010 16.811 1.00 95.31 94 GLY A N 1
ATOM 701 C CA . GLY A 1 94 ? -13.757 3.066 16.401 1.00 95.31 94 GLY A CA 1
ATOM 702 C C . GLY A 1 94 ? -13.863 3.354 14.925 1.00 95.31 94 GLY A C 1
ATOM 703 O O . GLY A 1 94 ? -14.857 3.012 14.290 1.00 95.31 94 GLY A O 1
ATOM 704 N N . TYR A 1 95 ? -12.839 4.014 14.404 1.00 97.50 95 TYR A N 1
ATOM 705 C CA . TYR A 1 95 ? -12.768 4.413 13.008 1.00 97.50 95 TYR A CA 1
ATOM 706 C C . TYR A 1 95 ? -11.517 3.840 12.361 1.00 97.50 95 TYR A C 1
ATOM 708 O O . TYR A 1 95 ? -10.446 3.881 12.963 1.00 97.50 95 TYR A O 1
ATOM 716 N N . VAL A 1 96 ? -11.653 3.342 11.138 1.00 98.00 96 VAL A N 1
ATOM 717 C CA . VAL A 1 96 ? -10.522 3.041 10.260 1.00 98.00 96 VAL A CA 1
ATOM 718 C C . VAL A 1 96 ? -10.366 4.196 9.285 1.00 98.00 96 VAL A C 1
ATOM 720 O O . VAL A 1 96 ? -11.330 4.594 8.623 1.00 98.00 96 VAL A O 1
ATOM 723 N N . LYS A 1 97 ? -9.166 4.766 9.253 1.00 97.25 97 LYS A N 1
ATOM 724 C CA . LYS A 1 97 ? -8.808 5.922 8.439 1.00 97.25 97 LYS A CA 1
ATOM 725 C C . LYS A 1 97 ? -7.414 5.751 7.851 1.00 97.25 97 LYS A C 1
ATOM 727 O O . LYS A 1 97 ? -6.649 4.952 8.385 1.00 97.25 97 LYS A O 1
ATOM 732 N N . ASP A 1 98 ? -7.095 6.499 6.809 1.00 95.81 98 ASP A N 1
ATOM 733 C CA . ASP A 1 98 ? -5.750 6.548 6.224 1.00 95.81 98 ASP A CA 1
ATOM 734 C C . ASP A 1 98 ? -4.830 7.574 6.913 1.00 95.81 98 ASP A C 1
ATOM 736 O O . ASP A 1 98 ? -5.204 8.209 7.913 1.00 95.81 98 ASP A O 1
ATOM 740 N N . SER A 1 99 ? -3.607 7.705 6.394 1.00 93.88 99 SER A N 1
ATOM 741 C CA . SER A 1 99 ? -2.581 8.680 6.789 1.00 93.88 99 SER A CA 1
ATOM 742 C C . SER A 1 99 ? -3.106 10.123 6.774 1.00 93.88 99 SER A C 1
ATOM 744 O O . SER A 1 99 ? -2.843 10.876 7.715 1.00 93.88 99 SER A O 1
ATOM 746 N N . GLN A 1 100 ? -3.950 10.459 5.797 1.00 92.50 100 GLN A N 1
ATOM 747 C CA . GLN A 1 100 ? -4.589 11.762 5.611 1.00 92.50 100 GLN A CA 1
ATOM 748 C C . GLN A 1 100 ? -5.883 11.937 6.438 1.00 92.50 100 GLN A C 1
ATOM 750 O O . GLN A 1 100 ? -6.568 12.962 6.354 1.00 92.50 100 GLN A O 1
ATOM 755 N N . ASN A 1 101 ? -6.218 10.972 7.310 1.00 94.62 101 ASN A N 1
ATOM 756 C CA . ASN A 1 101 ? -7.386 10.978 8.201 1.00 94.62 101 ASN A CA 1
ATOM 757 C C . ASN A 1 101 ? -8.746 10.953 7.461 1.00 94.62 101 ASN A C 1
ATOM 759 O O . ASN A 1 101 ? -9.797 11.260 8.058 1.00 94.62 101 ASN A O 1
ATOM 763 N N . VAL A 1 102 ? -8.744 10.508 6.203 1.00 95.69 102 VAL A N 1
ATOM 764 C CA . VAL A 1 102 ? -9.931 10.180 5.410 1.00 95.69 102 VAL A CA 1
ATOM 765 C C . VAL A 1 102 ? -10.451 8.803 5.830 1.00 95.69 102 VAL A C 1
ATOM 767 O O . VAL A 1 102 ? -9.722 7.927 6.288 1.00 95.69 102 VAL A O 1
ATOM 770 N N . ALA A 1 103 ? -11.772 8.636 5.804 1.00 97.75 103 ALA A N 1
ATOM 771 C CA . ALA A 1 103 ? -12.427 7.425 6.282 1.00 97.75 103 ALA A CA 1
ATOM 772 C C . ALA A 1 103 ? -12.323 6.270 5.278 1.00 97.75 103 ALA A C 1
ATOM 774 O O . ALA A 1 103 ? -12.734 6.413 4.129 1.00 97.75 103 ALA A O 1
ATOM 775 N N . ILE A 1 104 ? -11.902 5.092 5.747 1.00 97.75 104 ILE A N 1
ATOM 776 C CA . ILE A 1 104 ? -11.806 3.892 4.909 1.00 97.75 104 ILE A CA 1
ATOM 777 C C . ILE A 1 104 ? -13.077 3.057 5.063 1.00 97.75 104 ILE A C 1
ATOM 779 O O . ILE A 1 104 ? -13.346 2.470 6.115 1.00 97.75 104 ILE A O 1
ATOM 783 N N . SER A 1 105 ? -13.862 2.984 3.989 1.00 97.94 105 SER A N 1
ATOM 784 C CA . SER A 1 105 ? -15.093 2.193 3.916 1.00 97.94 105 SER A CA 1
ATOM 785 C C . SER A 1 105 ? -14.829 0.737 3.511 1.00 97.94 105 SER A C 1
ATOM 787 O O . SER A 1 105 ? -14.010 0.441 2.634 1.00 97.94 105 SER A O 1
ATOM 789 N N . GLY A 1 106 ? -15.567 -0.195 4.119 1.00 97.69 106 GLY A N 1
ATOM 790 C CA . GLY A 1 106 ? -15.474 -1.622 3.817 1.00 97.69 106 GLY A CA 1
ATOM 791 C C . GLY A 1 106 ? -14.154 -2.285 4.229 1.00 97.69 106 GLY A C 1
ATOM 792 O O . GLY A 1 106 ? -13.853 -3.361 3.723 1.00 97.69 106 GLY A O 1
ATOM 793 N N . ALA A 1 107 ? -13.364 -1.671 5.115 1.00 98.06 107 ALA A N 1
ATOM 794 C CA . ALA A 1 107 ? -12.225 -2.335 5.743 1.00 98.06 107 ALA A CA 1
ATOM 795 C C . ALA A 1 107 ? -12.734 -3.427 6.687 1.00 98.06 107 ALA A C 1
ATOM 797 O O . ALA A 1 107 ? -13.694 -3.214 7.434 1.00 98.06 107 ALA A O 1
ATOM 798 N N . THR A 1 108 ? -12.103 -4.596 6.656 1.00 98.06 108 THR A N 1
ATOM 799 C CA . THR A 1 108 ? -12.475 -5.715 7.520 1.00 98.06 108 THR A CA 1
ATOM 800 C C . THR A 1 108 ? -11.755 -5.578 8.849 1.00 98.06 108 THR A C 1
ATOM 802 O O . THR A 1 108 ? -10.530 -5.588 8.901 1.00 98.06 108 THR A O 1
ATOM 805 N N . VAL A 1 109 ? -12.517 -5.486 9.937 1.00 97.38 109 VAL A N 1
ATOM 806 C CA . VAL A 1 109 ? -11.980 -5.456 11.298 1.00 97.38 109 VAL A CA 1
ATOM 807 C C . VAL A 1 109 ? -12.272 -6.787 11.973 1.00 97.38 109 VAL A C 1
ATOM 809 O O . VAL A 1 109 ? -13.411 -7.270 11.959 1.00 97.38 109 VAL A O 1
ATOM 812 N N . LYS A 1 110 ? -11.251 -7.403 12.570 1.00 94.88 110 LYS A N 1
ATOM 813 C CA . LYS A 1 110 ? -11.367 -8.688 13.274 1.00 94.88 110 LYS A CA 1
ATOM 814 C C . LYS A 1 110 ? -10.787 -8.585 14.673 1.00 94.88 110 LYS A C 1
ATOM 816 O O . LYS A 1 110 ? -9.738 -7.991 14.887 1.00 94.88 110 LYS A O 1
ATOM 821 N N . ALA A 1 111 ? -11.466 -9.210 15.623 1.00 91.50 111 ALA A N 1
ATOM 822 C CA . ALA A 1 111 ? -11.022 -9.352 16.999 1.00 91.50 111 ALA A CA 1
ATOM 823 C C . ALA A 1 111 ? -10.623 -10.805 17.261 1.00 91.50 111 ALA A C 1
ATOM 825 O O . ALA A 1 111 ? -11.394 -11.712 16.955 1.00 91.50 111 ALA A O 1
ATOM 826 N N . TYR A 1 112 ? -9.462 -11.034 17.870 1.00 88.69 112 TYR A N 1
ATOM 827 C CA . TYR A 1 112 ? -8.902 -12.360 18.119 1.00 88.69 112 TYR A CA 1
ATOM 828 C C . TYR A 1 112 ? -8.559 -12.590 19.585 1.00 88.69 112 TYR A C 1
ATOM 830 O O . TYR A 1 112 ? -7.992 -11.728 20.260 1.00 88.69 112 TYR A O 1
ATOM 838 N N . ARG A 1 113 ? -8.778 -13.825 20.036 1.00 85.25 113 ARG A N 1
ATOM 839 C CA . ARG A 1 113 ? -8.180 -14.371 21.253 1.00 85.25 113 ARG A CA 1
ATOM 840 C C . ARG A 1 113 ? -7.277 -15.533 20.869 1.00 85.25 113 ARG A C 1
ATOM 842 O O . ARG A 1 113 ? -7.762 -16.563 20.403 1.00 85.25 113 ARG A O 1
ATOM 849 N N . TYR A 1 114 ? -5.975 -15.380 21.099 1.00 81.50 114 TYR A N 1
ATOM 850 C CA . TYR A 1 114 ? -4.968 -16.279 20.526 1.00 81.50 114 TYR A CA 1
ATOM 851 C C . TYR A 1 114 ? -5.147 -16.343 18.996 1.00 81.50 114 TYR A C 1
ATOM 853 O O . TYR A 1 114 ? -5.181 -15.295 18.361 1.00 81.50 114 TYR A O 1
ATOM 861 N N . SER A 1 115 ? -5.311 -17.531 18.412 1.00 79.38 115 SER A N 1
ATOM 862 C CA . SER A 1 115 ? -5.597 -17.723 16.984 1.00 79.38 115 SER A CA 1
ATOM 863 C C . SER A 1 115 ? -7.094 -17.742 16.633 1.00 79.38 115 SER A C 1
ATOM 865 O O . SER A 1 115 ? -7.443 -17.833 15.460 1.00 79.38 115 SER A O 1
ATOM 867 N N . GLY A 1 116 ? -7.998 -17.671 17.618 1.00 85.06 116 GLY A N 1
ATOM 868 C CA . GLY A 1 116 ? -9.443 -17.753 17.386 1.00 85.06 116 GLY A CA 1
ATOM 869 C C . GLY A 1 116 ? -10.091 -16.385 17.177 1.00 85.06 116 GLY A C 1
ATOM 870 O O . GLY A 1 116 ? -9.916 -15.489 18.003 1.00 85.06 116 GLY A O 1
ATOM 871 N N . VAL A 1 117 ? -10.893 -16.238 16.119 1.00 88.56 117 VAL A N 1
ATOM 872 C CA . VAL A 1 117 ? -11.699 -15.031 15.866 1.00 88.56 117 VAL A CA 1
ATOM 873 C C . VAL A 1 117 ? -12.851 -14.955 16.877 1.00 88.56 117 VAL A C 1
ATOM 875 O O . VAL A 1 117 ? -13.689 -15.851 16.951 1.00 88.56 117 VAL A O 1
ATOM 878 N N . LEU A 1 118 ? -12.900 -13.876 17.659 1.00 86.81 118 LEU A N 1
ATOM 879 C CA . LEU A 1 118 ? -13.996 -13.547 18.577 1.00 86.81 118 LEU A CA 1
ATOM 880 C C . LEU A 1 118 ? -15.165 -12.858 17.871 1.00 86.81 118 LEU A C 1
ATOM 882 O O . LEU A 1 118 ? -16.314 -13.017 18.281 1.00 86.81 118 LEU A O 1
ATOM 886 N N . GLY A 1 119 ? -14.866 -12.065 16.847 1.00 88.75 119 GLY A N 1
ATOM 887 C CA . GLY A 1 119 ? -15.849 -11.315 16.081 1.00 88.75 119 GLY A CA 1
ATOM 888 C C . GLY A 1 119 ? -15.200 -10.593 14.908 1.00 88.75 119 GLY A C 1
ATOM 889 O O . GLY A 1 119 ? -13.989 -10.373 14.895 1.00 88.75 119 GLY A O 1
ATOM 890 N N . SER A 1 120 ? -16.016 -10.240 13.922 1.00 94.94 120 SER A N 1
ATOM 891 C CA . SER A 1 120 ? -15.591 -9.497 12.742 1.00 94.94 120 SER A CA 1
ATOM 892 C C . SER A 1 120 ? -16.720 -8.602 12.254 1.00 94.94 120 SER A C 1
ATOM 894 O O . SER A 1 120 ? -17.895 -8.911 12.463 1.00 94.94 120 SER A O 1
ATOM 896 N N . THR A 1 121 ? -16.356 -7.487 11.636 1.00 97.50 121 THR A N 1
ATOM 897 C CA . THR A 1 121 ? -17.274 -6.565 10.974 1.00 97.50 121 THR A CA 1
ATOM 898 C C . THR A 1 121 ? -16.545 -5.856 9.834 1.00 97.50 121 THR A C 1
ATOM 900 O O . THR A 1 121 ? -15.319 -5.916 9.751 1.00 97.50 121 THR A O 1
ATOM 903 N N . THR A 1 122 ? -17.285 -5.151 8.987 1.00 98.06 122 THR A N 1
ATOM 904 C CA . THR A 1 122 ? -16.722 -4.225 8.000 1.00 98.06 122 THR A CA 1
ATOM 905 C C . THR A 1 122 ? -17.060 -2.792 8.379 1.00 98.06 122 THR A C 1
ATOM 907 O O . THR A 1 122 ? -18.136 -2.527 8.923 1.00 98.06 122 THR A O 1
ATOM 910 N N . THR A 1 123 ? -16.165 -1.856 8.082 1.00 98.44 123 THR A N 1
ATOM 911 C CA . THR A 1 123 ? -16.414 -0.439 8.347 1.00 98.44 123 THR A CA 1
ATOM 912 C C . THR A 1 123 ? -17.543 0.116 7.482 1.00 98.44 123 THR A C 1
ATOM 914 O O . THR A 1 123 ? -17.761 -0.298 6.342 1.00 98.44 123 THR A O 1
ATOM 917 N N . GLN A 1 124 ? -18.271 1.077 8.044 1.00 98.31 124 GLN A N 1
ATOM 918 C CA . GLN A 1 124 ? -19.283 1.872 7.352 1.00 98.31 124 GLN A CA 1
ATOM 919 C C . GLN A 1 124 ? -18.628 2.928 6.444 1.00 98.31 124 GLN A C 1
ATOM 921 O O . GLN A 1 124 ? -17.414 3.114 6.469 1.00 98.31 124 GLN A O 1
ATOM 926 N N . SER A 1 125 ? -19.432 3.684 5.688 1.00 97.81 125 SER A N 1
ATOM 927 C CA . SER A 1 125 ? -18.937 4.734 4.778 1.00 97.81 125 SER A CA 1
ATOM 928 C C . SER A 1 125 ? -18.139 5.845 5.468 1.00 97.81 125 SER A C 1
ATOM 930 O O . SER A 1 125 ? -17.304 6.482 4.841 1.00 97.81 125 SER A O 1
ATOM 932 N N . ASN A 1 126 ? -18.376 6.078 6.759 1.00 97.38 126 ASN A N 1
ATOM 933 C CA . ASN A 1 126 ? -17.617 7.020 7.582 1.00 97.38 126 ASN A CA 1
ATOM 934 C C . ASN A 1 126 ? -16.419 6.365 8.301 1.00 97.38 126 ASN A C 1
ATOM 936 O O . ASN A 1 126 ? -15.856 6.971 9.211 1.00 97.38 126 ASN A O 1
ATOM 940 N N . GLY A 1 127 ? -16.063 5.127 7.946 1.00 98.00 127 GLY A N 1
ATOM 941 C CA . GLY A 1 127 ? -14.970 4.364 8.547 1.00 98.00 127 GLY A CA 1
ATOM 942 C C . GLY A 1 127 ? -15.309 3.740 9.901 1.00 98.00 127 GLY A C 1
ATOM 943 O O . GLY A 1 127 ? -14.459 3.074 10.487 1.00 98.00 127 GLY A O 1
ATOM 944 N N . TYR A 1 128 ? -16.526 3.933 10.424 1.00 98.31 128 TYR A N 1
ATOM 945 C CA . TYR A 1 128 ? -16.906 3.414 11.736 1.00 98.31 128 TYR A CA 1
ATOM 946 C C . TYR A 1 128 ? -17.055 1.893 11.729 1.00 98.31 128 TYR A C 1
ATOM 948 O O . TYR A 1 128 ? -17.684 1.330 10.831 1.00 98.31 128 TYR A O 1
ATOM 956 N N . TYR A 1 129 ? -16.562 1.239 12.776 1.00 97.31 129 TYR A N 1
ATOM 957 C CA . TYR A 1 129 ? -16.803 -0.172 13.046 1.00 97.31 129 TYR A CA 1
ATOM 958 C C . TYR A 1 129 ? -17.227 -0.390 14.500 1.00 97.31 129 TYR A C 1
ATOM 960 O O . TYR A 1 129 ? -16.924 0.403 15.391 1.00 97.31 129 TYR A O 1
ATOM 968 N N . TYR A 1 130 ? -17.913 -1.507 14.735 1.00 94.75 130 TYR A N 1
ATOM 969 C CA . TYR A 1 130 ? -18.314 -1.964 16.059 1.00 94.75 130 TYR A CA 1
ATOM 970 C C . TYR A 1 130 ? -18.350 -3.498 16.082 1.00 94.75 130 TYR A C 1
ATOM 972 O O . TYR A 1 130 ? -18.952 -4.123 15.206 1.00 94.75 130 TYR A O 1
ATOM 980 N N . ILE A 1 131 ? -17.725 -4.106 17.090 1.00 91.19 131 ILE A N 1
ATOM 981 C CA . ILE A 1 131 ? -17.711 -5.551 17.330 1.00 91.19 131 ILE A CA 1
ATOM 982 C C . ILE A 1 131 ? -18.030 -5.805 18.800 1.00 91.19 131 ILE A C 1
ATOM 984 O O . ILE A 1 131 ? -17.309 -5.366 19.694 1.00 91.19 131 ILE A O 1
ATOM 988 N N . GLN A 1 132 ? -19.076 -6.580 19.062 1.00 88.06 132 GLN A N 1
ATOM 989 C CA . GLN A 1 132 ? -19.397 -7.036 20.410 1.00 88.06 132 GLN A CA 1
ATOM 990 C C . GLN A 1 132 ? -18.553 -8.274 20.762 1.00 88.06 132 GLN A C 1
ATOM 992 O O . GLN A 1 132 ? -18.628 -9.291 20.071 1.00 88.06 132 GLN A O 1
ATOM 997 N N . ILE A 1 133 ? -17.767 -8.220 21.842 1.00 82.12 133 ILE A N 1
ATOM 998 C CA . ILE A 1 133 ? -16.853 -9.302 22.259 1.00 82.12 133 ILE A CA 1
ATOM 999 C C . ILE A 1 133 ? -16.903 -9.567 23.772 1.00 82.12 133 ILE A C 1
ATOM 1001 O O . ILE A 1 133 ? -17.446 -8.790 24.553 1.00 82.12 133 ILE A O 1
ATOM 1005 N N . ALA A 1 134 ? -16.332 -10.686 24.223 1.00 75.00 134 ALA A N 1
ATOM 1006 C CA . ALA A 1 134 ? -16.049 -10.872 25.648 1.00 75.00 134 ALA A CA 1
ATOM 1007 C C . ALA A 1 134 ? -14.904 -9.932 26.075 1.00 75.00 134 ALA A C 1
ATOM 1009 O O . ALA A 1 134 ? -13.951 -9.753 25.321 1.00 75.00 134 ALA A O 1
ATOM 1010 N N . ASN A 1 135 ? -14.981 -9.329 27.266 1.00 70.62 135 ASN A N 1
ATOM 1011 C CA . ASN A 1 135 ? -13.975 -8.367 27.729 1.00 70.62 135 ASN A CA 1
ATOM 1012 C C . ASN A 1 135 ? -12.693 -9.077 28.203 1.00 70.62 135 ASN A C 1
ATOM 1014 O O . ASN A 1 135 ? -12.543 -9.422 29.378 1.00 70.62 135 ASN A O 1
ATOM 1018 N N . HIS A 1 136 ? -11.781 -9.308 27.262 1.00 70.00 136 HIS A N 1
ATOM 1019 C CA . HIS A 1 136 ? -10.465 -9.904 27.478 1.00 70.00 136 HIS A CA 1
ATOM 1020 C C . HIS A 1 136 ? -9.408 -9.178 26.633 1.00 70.00 136 HIS A C 1
ATOM 1022 O O . HIS A 1 136 ? -9.769 -8.537 25.640 1.00 70.00 136 HIS A O 1
ATOM 1028 N N . PRO A 1 137 ? -8.108 -9.322 26.960 1.00 64.19 137 PRO A N 1
ATOM 1029 C CA . PRO A 1 137 ? -7.049 -8.919 26.050 1.00 64.19 137 PRO A CA 1
ATOM 1030 C C . PRO A 1 137 ? -7.247 -9.581 24.688 1.00 64.19 137 PRO A C 1
ATOM 1032 O O . PRO A 1 137 ? -7.448 -10.796 24.606 1.00 64.19 137 PRO A O 1
ATOM 1035 N N . THR A 1 138 ? -7.240 -8.769 23.641 1.00 79.44 138 THR A N 1
ATOM 1036 C CA . THR A 1 138 ? -7.667 -9.166 22.299 1.00 79.44 138 THR A CA 1
ATOM 1037 C C . THR A 1 138 ? -6.707 -8.543 21.288 1.00 79.44 138 THR A C 1
ATOM 1039 O O . THR A 1 138 ? -6.341 -7.380 21.433 1.00 79.44 138 THR A O 1
ATOM 1042 N N . LYS A 1 139 ? -6.275 -9.295 20.272 1.00 90.31 139 LYS A N 1
ATOM 1043 C CA . LYS A 1 139 ? -5.616 -8.705 19.094 1.00 90.31 139 LYS A CA 1
ATOM 1044 C C . LYS A 1 139 ? -6.717 -8.203 18.167 1.00 90.31 139 LYS A C 1
ATOM 1046 O O . LYS A 1 139 ? -7.606 -8.983 17.838 1.00 90.31 139 LYS A O 1
ATOM 1051 N N . ILE A 1 140 ? -6.680 -6.941 17.761 1.00 92.62 140 ILE A N 1
ATOM 1052 C CA . ILE A 1 140 ? -7.574 -6.407 16.731 1.00 92.62 140 ILE A CA 1
ATOM 1053 C C . ILE A 1 140 ? -6.754 -6.183 15.463 1.00 92.62 140 ILE A C 1
ATOM 1055 O O . ILE A 1 140 ? -5.635 -5.671 15.547 1.00 92.62 140 ILE A O 1
ATOM 1059 N N . THR A 1 141 ? -7.291 -6.590 14.316 1.00 95.25 141 THR A N 1
ATOM 1060 C CA . THR A 1 141 ? -6.725 -6.296 12.994 1.00 95.25 141 THR A CA 1
ATOM 1061 C C . THR A 1 141 ? -7.680 -5.437 12.184 1.00 95.25 141 THR A C 1
ATOM 1063 O O . THR A 1 141 ? -8.895 -5.525 12.380 1.00 95.25 141 THR A O 1
ATOM 1066 N N . ALA A 1 142 ? -7.122 -4.624 11.293 1.00 97.00 142 ALA A N 1
ATOM 1067 C CA . ALA A 1 142 ? -7.832 -3.973 10.203 1.00 97.00 142 ALA A CA 1
ATOM 1068 C C . ALA A 1 142 ? -7.116 -4.322 8.894 1.00 97.00 142 ALA A C 1
ATOM 1070 O O . ALA A 1 142 ? -5.895 -4.193 8.814 1.00 97.00 142 ALA A O 1
ATOM 1071 N N . GLU A 1 143 ? -7.887 -4.792 7.918 1.00 96.94 143 GLU A N 1
ATOM 1072 C CA . GLU A 1 143 ? -7.415 -5.332 6.639 1.00 96.94 143 GLU A CA 1
ATOM 1073 C C . GLU A 1 143 ? -8.226 -4.683 5.508 1.00 96.94 143 GLU A C 1
ATOM 1075 O O . GLU A 1 143 ? -9.466 -4.631 5.562 1.00 96.94 143 GLU A O 1
ATOM 1080 N N . LYS A 1 144 ? -7.535 -4.174 4.487 1.00 97.25 144 LYS A N 1
ATOM 1081 C CA . LYS A 1 144 ? -8.127 -3.575 3.287 1.00 97.25 144 LYS A CA 1
ATOM 1082 C C . LYS A 1 144 ? -7.065 -3.565 2.184 1.00 97.25 144 LYS A C 1
ATOM 1084 O O . LYS A 1 144 ? -6.015 -2.978 2.388 1.00 97.25 144 LYS A O 1
ATOM 1089 N N . HIS A 1 145 ? -7.357 -4.183 1.039 1.00 96.25 145 HIS A N 1
ATOM 1090 C CA . HIS A 1 145 ? -6.502 -4.096 -0.155 1.00 96.25 145 HIS A CA 1
ATOM 1091 C C . HIS A 1 145 ? -6.250 -2.626 -0.539 1.00 96.25 145 HIS A C 1
ATOM 1093 O O . HIS A 1 145 ? -7.150 -1.793 -0.372 1.00 96.25 145 HIS A O 1
ATOM 1099 N N . GLY A 1 146 ? -5.022 -2.312 -0.949 1.00 97.38 146 GLY A N 1
ATOM 1100 C CA . GLY A 1 146 ? -4.507 -0.950 -1.094 1.00 97.38 146 GLY A CA 1
ATOM 1101 C C . GLY A 1 146 ? -3.961 -0.337 0.198 1.00 97.38 146 GLY A C 1
ATOM 1102 O O . GLY A 1 146 ? -3.595 0.837 0.206 1.00 97.38 146 GLY A O 1
ATOM 1103 N N . PHE A 1 147 ? -3.920 -1.088 1.305 1.00 97.12 147 PHE A N 1
ATOM 1104 C CA . PHE A 1 147 ? -3.383 -0.626 2.584 1.00 97.12 147 PHE A CA 1
ATOM 1105 C C . PHE A 1 147 ? -2.587 -1.717 3.308 1.00 97.12 147 PHE A C 1
ATOM 1107 O O . PHE A 1 147 ? -2.939 -2.894 3.279 1.00 97.12 147 PHE A O 1
ATOM 1114 N N . ARG A 1 148 ? -1.554 -1.309 4.056 1.00 94.88 148 ARG A N 1
ATOM 1115 C CA . ARG A 1 148 ? -0.818 -2.175 4.986 1.00 94.88 148 ARG A CA 1
ATOM 1116 C C . ARG A 1 148 ? -1.762 -2.697 6.068 1.00 94.88 148 ARG A C 1
ATOM 1118 O O . ARG A 1 148 ? -2.417 -1.916 6.771 1.00 94.88 148 ARG A O 1
ATOM 1125 N N . ASP A 1 149 ? -1.769 -4.014 6.247 1.00 92.94 149 ASP A N 1
ATOM 1126 C CA . ASP A 1 149 ? -2.482 -4.664 7.341 1.00 92.94 149 ASP A CA 1
ATOM 1127 C C . ASP A 1 149 ? -2.018 -4.108 8.688 1.00 92.94 149 ASP A C 1
ATOM 1129 O O . ASP A 1 149 ? -0.831 -4.104 9.024 1.00 92.94 149 ASP A O 1
ATOM 1133 N N . TYR A 1 150 ? -2.975 -3.670 9.502 1.00 92.75 150 TYR A N 1
ATOM 1134 C CA . TYR A 1 150 ? -2.680 -3.126 10.819 1.00 92.75 150 TYR A CA 1
ATOM 1135 C C . TYR A 1 150 ? -3.117 -4.100 11.901 1.00 92.75 150 TYR A C 1
ATOM 1137 O O . TYR A 1 150 ? -4.230 -4.631 11.874 1.00 92.75 150 TYR A O 1
ATOM 1145 N N . SER A 1 151 ? -2.278 -4.296 12.922 1.00 90.94 151 SER A N 1
ATOM 1146 C CA . SER A 1 151 ? -2.676 -5.069 14.093 1.00 90.94 151 SER A CA 1
ATOM 1147 C C . SER A 1 151 ? -2.186 -4.484 15.407 1.00 90.94 151 SER A C 1
ATOM 1149 O O . SER A 1 151 ? -1.063 -4.002 15.518 1.00 90.94 151 SER A O 1
ATOM 1151 N N . GLN A 1 152 ? -3.030 -4.572 16.434 1.00 88.31 152 GLN A N 1
ATOM 1152 C CA . GLN A 1 152 ? -2.703 -4.112 17.778 1.00 88.31 152 GLN A CA 1
ATOM 1153 C C . GLN A 1 152 ? -3.290 -5.050 18.828 1.00 88.31 152 GLN A C 1
ATOM 1155 O O . GLN A 1 152 ? -4.407 -5.548 18.690 1.00 88.31 152 GLN A O 1
ATOM 1160 N N . THR A 1 153 ? 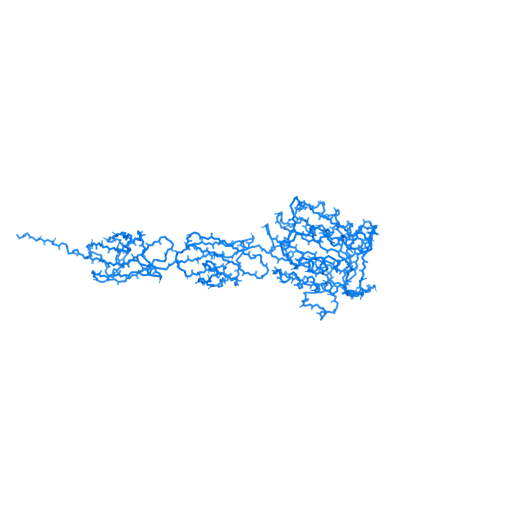-2.549 -5.280 19.911 1.00 87.50 153 THR A N 1
ATOM 1161 C CA . THR A 1 153 ? -3.095 -5.951 21.096 1.00 87.50 153 THR A CA 1
ATOM 1162 C C . THR A 1 153 ? -3.666 -4.915 22.048 1.00 87.50 153 THR A C 1
ATOM 1164 O O . THR A 1 153 ? -2.961 -4.002 22.475 1.00 87.50 153 THR A O 1
ATOM 1167 N N . ILE A 1 154 ? -4.933 -5.083 22.410 1.00 81.31 154 ILE A N 1
ATOM 1168 C CA . ILE A 1 154 ? -5.638 -4.224 23.358 1.00 81.31 154 ILE A CA 1
ATOM 1169 C C . ILE A 1 154 ? -5.826 -4.972 24.677 1.00 81.31 154 ILE A C 1
ATOM 1171 O O . ILE A 1 154 ? -6.105 -6.171 24.692 1.00 81.31 154 ILE A O 1
ATOM 1175 N N . SER A 1 155 ? -5.647 -4.279 25.801 1.00 71.44 155 SER A N 1
ATOM 1176 C CA . SER A 1 155 ? -5.765 -4.859 27.148 1.00 71.44 155 SER A CA 1
ATOM 1177 C C . SER A 1 155 ? -7.201 -4.862 2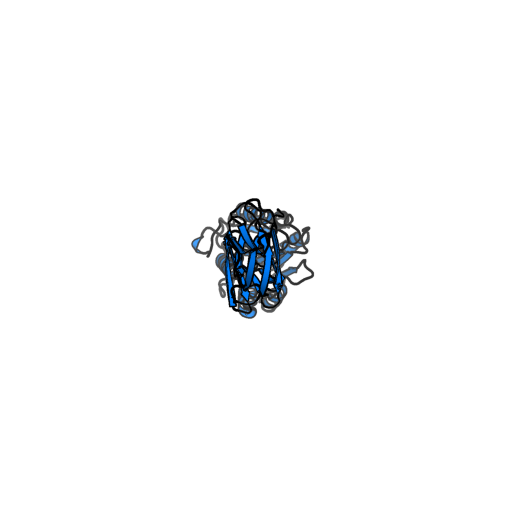7.681 1.00 71.44 155 SER A C 1
ATOM 1179 O O . SER A 1 155 ? -7.517 -5.643 28.579 1.00 71.44 155 SER A O 1
ATOM 1181 N N . THR A 1 156 ? -8.070 -4.022 27.117 1.00 68.56 156 THR A N 1
ATOM 1182 C CA . THR A 1 156 ? -9.487 -3.886 27.473 1.00 68.56 156 THR A CA 1
ATOM 1183 C C . THR A 1 156 ? -10.310 -3.508 26.249 1.00 68.56 156 THR A C 1
ATOM 1185 O O . THR A 1 156 ? -9.821 -2.813 25.366 1.00 68.56 156 THR A O 1
ATOM 1188 N N . THR A 1 157 ? -11.576 -3.903 26.231 1.00 77.69 157 THR A N 1
ATOM 1189 C CA . THR A 1 157 ? -12.610 -3.412 25.304 1.00 77.69 157 THR A CA 1
ATOM 1190 C C . THR A 1 157 ? -12.793 -1.887 25.380 1.00 77.69 157 THR A C 1
ATOM 1192 O O . THR A 1 157 ? -12.576 -1.283 26.433 1.00 77.69 157 THR A O 1
ATOM 1195 N N . GLY A 1 158 ? -13.188 -1.246 24.275 1.00 82.50 158 GLY A N 1
ATOM 1196 C CA . GLY A 1 158 ? -13.303 0.212 24.164 1.00 82.50 158 GLY A CA 1
ATOM 1197 C C . GLY A 1 158 ? -13.165 0.729 22.730 1.00 82.50 158 GLY A C 1
ATOM 1198 O O . GLY A 1 158 ? -13.372 -0.018 21.777 1.00 82.50 158 GLY A O 1
ATOM 1199 N N . ARG A 1 159 ? -12.811 2.013 22.592 1.00 88.44 159 ARG A N 1
ATOM 1200 C CA . ARG A 1 159 ? -12.608 2.656 21.291 1.00 88.44 159 ARG A CA 1
ATOM 1201 C C . ARG A 1 159 ? -11.164 2.537 20.815 1.00 88.44 159 ARG A C 1
ATOM 1203 O O . ARG A 1 159 ? -10.263 2.982 21.521 1.00 88.44 159 ARG A O 1
ATOM 1210 N N . PHE A 1 160 ? -10.966 2.035 19.603 1.00 91.50 160 PHE A N 1
ATOM 1211 C CA . PHE A 1 160 ? -9.673 1.869 18.951 1.00 91.50 160 PHE A CA 1
ATOM 1212 C C . PHE A 1 160 ? -9.761 2.340 17.506 1.00 91.50 160 PHE A C 1
ATOM 1214 O O . PHE A 1 160 ? -10.519 1.796 16.707 1.00 91.50 160 PHE A O 1
ATOM 1221 N N . ASN A 1 161 ? -8.997 3.372 17.172 1.00 94.50 161 ASN A N 1
ATOM 1222 C CA . ASN A 1 161 ? -8.943 3.879 15.809 1.00 94.50 161 ASN A CA 1
ATOM 1223 C C . ASN A 1 161 ? -7.728 3.293 15.097 1.00 94.50 161 ASN A C 1
ATOM 1225 O O . ASN A 1 161 ? -6.661 3.180 15.698 1.00 94.50 161 ASN A O 1
ATOM 1229 N N . PHE A 1 162 ? -7.899 2.972 13.823 1.00 95.31 162 PHE A N 1
ATOM 1230 C CA . PHE A 1 162 ? -6.827 2.550 12.937 1.00 95.31 162 PHE A CA 1
ATOM 1231 C C . PHE A 1 162 ? -6.428 3.723 12.046 1.00 95.31 162 PHE A C 1
ATOM 1233 O O . PHE A 1 162 ? -7.299 4.393 11.488 1.00 95.31 162 PHE A O 1
ATOM 1240 N N . ASN A 1 163 ? -5.121 3.946 11.929 1.00 95.38 163 ASN A N 1
ATOM 1241 C CA . ASN A 1 163 ? -4.509 4.750 10.877 1.00 95.38 163 ASN A CA 1
ATOM 1242 C C . ASN A 1 163 ? -3.769 3.759 9.972 1.00 95.38 163 ASN A C 1
ATOM 1244 O O . ASN A 1 163 ? -2.678 3.307 10.319 1.00 95.38 163 ASN A O 1
ATOM 1248 N N . MET A 1 164 ? -4.441 3.305 8.918 1.00 96.44 164 MET A N 1
ATOM 1249 C CA . MET A 1 164 ? -3.867 2.390 7.938 1.00 96.44 164 MET A CA 1
ATOM 1250 C C . MET A 1 164 ? -3.005 3.178 6.958 1.00 96.44 164 MET A C 1
ATOM 1252 O O . MET A 1 164 ? -3.293 4.338 6.676 1.00 96.44 164 MET A O 1
ATOM 1256 N N . LYS A 1 165 ? -1.946 2.542 6.469 1.00 96.88 165 LYS A N 1
ATOM 1257 C CA . LYS A 1 165 ? -1.001 3.154 5.539 1.00 96.88 165 LYS A CA 1
ATOM 1258 C C . LYS A 1 165 ? -1.271 2.662 4.133 1.00 96.88 165 LYS A C 1
ATOM 1260 O O . LYS A 1 165 ? -1.406 1.453 3.963 1.00 96.88 165 LYS A O 1
ATOM 1265 N N . ALA A 1 166 ? -1.425 3.568 3.180 1.00 97.81 166 ALA A N 1
ATOM 1266 C CA . ALA A 1 166 ? -1.717 3.230 1.798 1.00 97.81 166 ALA A CA 1
ATOM 1267 C C . ALA A 1 166 ? -0.524 2.521 1.142 1.00 97.81 166 ALA A C 1
ATOM 1269 O O . ALA A 1 166 ? 0.633 2.776 1.476 1.00 97.81 166 ALA A O 1
ATOM 1270 N N . LEU A 1 167 ? -0.840 1.616 0.222 1.00 98.12 167 LEU A N 1
ATOM 1271 C CA . LEU A 1 167 ? 0.092 0.926 -0.660 1.00 98.12 167 LEU A CA 1
ATOM 1272 C C . LEU A 1 167 ? -0.370 1.185 -2.089 1.00 98.12 167 LEU A C 1
ATOM 1274 O O . LEU A 1 167 ? -1.465 0.758 -2.462 1.00 98.12 167 LEU A O 1
ATOM 1278 N N . LYS A 1 168 ? 0.429 1.919 -2.861 1.00 98.44 168 LYS A N 1
ATOM 1279 C CA . LYS A 1 168 ? 0.081 2.386 -4.206 1.00 98.44 168 LYS A CA 1
ATOM 1280 C C . LYS A 1 168 ? 1.174 2.030 -5.196 1.00 98.44 168 LYS A C 1
ATOM 1282 O O . LYS A 1 168 ? 2.349 2.095 -4.847 1.00 98.44 168 LYS A O 1
ATOM 1287 N N . ALA A 1 169 ? 0.797 1.663 -6.412 1.00 98.75 169 ALA A N 1
ATOM 1288 C CA . ALA A 1 169 ? 1.758 1.389 -7.469 1.00 98.75 169 ALA A CA 1
ATOM 1289 C C . ALA A 1 169 ? 1.278 1.953 -8.805 1.00 98.75 169 ALA A C 1
ATOM 1291 O O . ALA A 1 169 ? 0.121 1.768 -9.177 1.00 98.75 169 ALA A O 1
ATOM 1292 N N . ILE A 1 170 ? 2.184 2.605 -9.526 1.00 98.81 170 ILE A N 1
ATOM 1293 C CA . ILE A 1 170 ? 2.039 2.916 -10.946 1.00 98.81 170 ILE A CA 1
ATOM 1294 C C . ILE A 1 170 ? 3.043 2.044 -11.682 1.00 98.81 170 ILE A C 1
ATOM 1296 O O . ILE A 1 170 ? 4.245 2.116 -11.426 1.00 98.81 170 ILE A O 1
ATOM 1300 N N . ILE A 1 171 ? 2.534 1.215 -12.584 1.00 98.94 171 ILE A N 1
ATOM 1301 C CA . ILE A 1 171 ? 3.320 0.262 -13.355 1.00 98.94 171 ILE A CA 1
ATOM 1302 C C . ILE A 1 171 ? 3.202 0.641 -14.824 1.00 98.94 171 ILE A C 1
ATOM 1304 O O . ILE A 1 171 ? 2.101 0.775 -15.358 1.00 98.94 171 ILE A O 1
ATOM 1308 N N . VAL A 1 172 ? 4.343 0.836 -15.471 1.00 98.94 172 VAL A N 1
ATOM 1309 C CA . VAL A 1 172 ? 4.439 1.229 -16.872 1.00 98.94 172 VAL A CA 1
ATOM 1310 C C . VAL A 1 172 ? 5.224 0.169 -17.630 1.00 98.94 172 VAL A C 1
ATOM 1312 O O . VAL A 1 172 ? 6.388 -0.071 -17.323 1.00 98.94 172 VAL A O 1
ATOM 1315 N N . GLY A 1 173 ? 4.596 -0.446 -18.630 1.00 98.69 173 GLY A N 1
ATOM 1316 C CA . GLY A 1 173 ? 5.232 -1.436 -19.502 1.00 98.69 173 GLY A CA 1
ATOM 1317 C C . GLY A 1 173 ? 4.871 -1.176 -20.952 1.00 98.69 173 GLY A C 1
ATOM 1318 O O . GLY A 1 173 ? 3.688 -1.188 -21.287 1.00 98.69 173 GLY A O 1
ATOM 1319 N N . ILE A 1 174 ? 5.856 -0.896 -21.805 1.00 98.69 174 ILE A N 1
ATOM 1320 C CA . ILE A 1 174 ? 5.610 -0.454 -23.184 1.00 98.69 174 ILE A CA 1
ATOM 1321 C C . ILE A 1 174 ? 6.409 -1.315 -24.161 1.00 98.69 174 ILE A C 1
ATOM 1323 O O . ILE A 1 174 ? 7.606 -1.092 -24.347 1.00 98.69 174 ILE A O 1
ATOM 1327 N N . SER A 1 175 ? 5.738 -2.257 -24.820 1.00 98.25 175 SER A N 1
ATOM 1328 C CA . SER A 1 175 ? 6.338 -3.040 -25.903 1.00 98.25 175 SER A CA 1
ATOM 1329 C C . SER A 1 175 ? 6.089 -2.363 -27.250 1.00 98.25 175 SER A C 1
ATOM 1331 O O . SER A 1 175 ? 7.031 -2.151 -28.015 1.00 98.25 175 SER A O 1
ATOM 1333 N N . ASP A 1 176 ? 4.858 -1.903 -27.501 1.00 98.12 176 ASP A N 1
ATOM 1334 C CA . ASP A 1 176 ? 4.466 -1.295 -28.777 1.00 98.12 176 ASP A CA 1
ATOM 1335 C C . ASP A 1 176 ? 4.364 0.241 -28.738 1.00 98.12 176 ASP A C 1
ATOM 1337 O O . ASP A 1 176 ? 3.458 0.857 -28.151 1.00 98.12 176 ASP A O 1
ATOM 1341 N N . TYR A 1 177 ? 5.259 0.899 -29.472 1.00 97.94 177 TYR A N 1
ATOM 1342 C CA . TYR A 1 177 ? 5.322 2.355 -29.537 1.00 97.94 177 TYR A CA 1
ATOM 1343 C C . TYR A 1 177 ? 4.512 2.904 -30.714 1.00 97.94 177 TYR A C 1
ATOM 1345 O O . TYR A 1 177 ? 4.412 2.324 -31.792 1.00 97.94 177 TYR A O 1
ATOM 1353 N N . SER A 1 178 ? 3.962 4.111 -30.560 1.00 95.62 178 SER A N 1
ATOM 1354 C CA . SER A 1 178 ? 3.207 4.779 -31.641 1.00 95.62 178 SER A CA 1
ATOM 1355 C C . SER A 1 178 ? 4.036 5.046 -32.913 1.00 95.62 178 SER A C 1
ATOM 1357 O O . SER A 1 178 ? 3.488 5.271 -33.996 1.00 95.62 178 SER A O 1
ATOM 1359 N N . SER A 1 179 ? 5.360 5.036 -32.778 1.00 91.19 179 SER A N 1
ATOM 1360 C CA . SER A 1 179 ? 6.377 5.094 -33.826 1.00 91.19 179 SER A CA 1
ATOM 1361 C C . SER A 1 179 ? 7.731 4.684 -33.232 1.00 91.19 179 SER A C 1
ATOM 1363 O O . SER A 1 179 ? 7.904 4.765 -32.021 1.00 91.19 179 SER A O 1
ATOM 1365 N N . GLY A 1 180 ? 8.698 4.293 -34.063 1.00 89.12 180 GLY A N 1
ATOM 1366 C CA . GLY A 1 180 ? 10.016 3.858 -33.589 1.00 89.12 180 GLY A CA 1
ATOM 1367 C C . GLY A 1 180 ? 10.186 2.344 -33.665 1.00 89.12 180 GLY A C 1
ATOM 1368 O O . GLY A 1 180 ? 9.668 1.723 -34.592 1.00 89.12 180 GLY A O 1
ATOM 1369 N N . THR A 1 181 ? 10.981 1.792 -32.750 1.00 92.62 181 THR A N 1
ATOM 1370 C CA . THR A 1 181 ? 11.264 0.355 -32.660 1.00 92.62 181 THR A CA 1
ATOM 1371 C C . THR A 1 181 ? 10.547 -0.209 -31.446 1.00 92.62 181 THR A C 1
ATOM 1373 O O . THR A 1 181 ? 10.724 0.329 -30.358 1.00 92.62 181 THR A O 1
ATOM 1376 N N . ASP A 1 182 ? 9.814 -1.297 -31.628 1.00 96.62 182 ASP A N 1
ATOM 1377 C CA . ASP A 1 182 ? 9.112 -1.985 -30.545 1.00 96.62 182 ASP A CA 1
ATOM 1378 C C . ASP A 1 182 ? 10.064 -2.875 -29.723 1.00 96.62 182 ASP A C 1
ATOM 1380 O O . ASP A 1 182 ? 11.133 -3.285 -30.199 1.00 96.62 182 ASP A O 1
ATOM 1384 N N . LEU A 1 183 ? 9.673 -3.137 -28.479 1.00 96.81 183 LEU A N 1
ATOM 1385 C CA . LEU A 1 183 ? 10.280 -4.103 -27.559 1.00 96.81 183 LEU A CA 1
ATOM 1386 C C . LEU A 1 183 ? 9.372 -5.331 -27.444 1.00 96.81 183 LEU A C 1
ATOM 1388 O O . LEU A 1 183 ? 8.290 -5.350 -28.028 1.00 96.81 183 LEU A O 1
ATOM 1392 N N . ASN A 1 184 ? 9.837 -6.392 -26.784 1.00 96.62 184 ASN A N 1
ATOM 1393 C CA . ASN A 1 184 ? 9.123 -7.674 -26.824 1.00 96.62 184 ASN A CA 1
ATOM 1394 C C . ASN A 1 184 ? 8.508 -8.108 -25.498 1.00 96.62 184 ASN A C 1
ATOM 1396 O O . ASN A 1 184 ? 7.668 -8.996 -25.558 1.00 96.62 184 ASN A O 1
ATOM 1400 N N . TYR A 1 185 ? 8.984 -7.589 -24.358 1.00 98.25 185 TYR A N 1
ATOM 1401 C CA . TYR A 1 185 ? 8.666 -8.167 -23.045 1.00 98.25 185 TYR A CA 1
ATOM 1402 C C . TYR A 1 185 ? 8.304 -7.150 -21.957 1.00 98.25 185 TYR A C 1
ATOM 1404 O O . TYR A 1 185 ? 8.273 -7.480 -20.774 1.00 98.25 185 TYR A O 1
ATOM 1412 N N . CYS A 1 186 ? 8.081 -5.889 -22.321 1.00 98.56 186 CYS A N 1
ATOM 1413 C CA . CYS A 1 186 ? 7.807 -4.848 -21.334 1.00 98.56 186 CYS A CA 1
ATOM 1414 C C . CYS A 1 186 ? 6.384 -4.957 -20.760 1.00 98.56 186 CYS A C 1
ATOM 1416 O O . CYS A 1 186 ? 6.129 -4.520 -19.639 1.00 98.56 186 CYS A O 1
ATOM 1418 N N . ASP A 1 187 ? 5.451 -5.531 -21.516 1.00 98.00 187 ASP A N 1
ATOM 1419 C CA . ASP A 1 187 ? 4.104 -5.877 -21.071 1.00 98.00 187 ASP A CA 1
ATOM 1420 C C . ASP A 1 187 ? 4.085 -7.115 -20.163 1.00 98.00 187 ASP A C 1
ATOM 1422 O O . ASP A 1 187 ? 3.365 -7.104 -19.159 1.00 98.00 187 ASP A O 1
ATOM 1426 N N . GLU A 1 188 ? 4.918 -8.128 -20.426 1.00 98.56 188 GLU A N 1
ATOM 1427 C CA . GLU A 1 188 ? 5.176 -9.219 -19.478 1.00 98.56 188 GLU A CA 1
ATOM 1428 C C . GLU A 1 188 ? 5.790 -8.692 -18.174 1.00 98.56 188 GLU A C 1
ATOM 1430 O O . GLU A 1 188 ? 5.249 -8.964 -17.106 1.00 98.56 188 GLU A O 1
ATOM 1435 N N . ASP A 1 189 ? 6.821 -7.844 -18.242 1.00 98.81 189 ASP A N 1
ATOM 1436 C CA . ASP A 1 189 ? 7.428 -7.231 -17.051 1.00 98.81 189 ASP A CA 1
ATOM 1437 C C . ASP A 1 189 ? 6.404 -6.468 -16.195 1.00 98.81 189 ASP A C 1
ATOM 1439 O O . ASP A 1 189 ? 6.398 -6.573 -14.967 1.00 98.81 189 ASP A O 1
ATOM 1443 N N . ALA A 1 190 ? 5.524 -5.688 -16.831 1.00 98.81 190 ALA A N 1
ATOM 1444 C CA . ALA A 1 190 ? 4.461 -4.979 -16.124 1.00 98.81 190 ALA A CA 1
ATOM 1445 C C . ALA A 1 190 ? 3.437 -5.933 -15.495 1.00 98.81 190 ALA A C 1
ATOM 1447 O O . ALA A 1 190 ? 2.888 -5.630 -14.433 1.00 98.81 190 ALA A O 1
ATOM 1448 N N . SER A 1 191 ? 3.177 -7.071 -16.137 1.00 98.69 191 SER A N 1
ATOM 1449 C CA . SER A 1 191 ? 2.285 -8.103 -15.612 1.00 98.69 191 SER A CA 1
ATOM 1450 C C . SER A 1 191 ? 2.888 -8.783 -14.383 1.00 98.69 191 SER A C 1
ATOM 1452 O O . SER A 1 191 ? 2.207 -8.880 -13.364 1.00 98.69 191 SER A O 1
ATOM 1454 N N . ASP A 1 192 ? 4.171 -9.144 -14.431 1.00 98.81 192 ASP A N 1
ATOM 1455 C CA . ASP A 1 192 ? 4.882 -9.781 -13.317 1.00 98.81 192 ASP A CA 1
ATOM 1456 C C . ASP A 1 192 ? 4.975 -8.840 -12.103 1.00 98.81 192 ASP A C 1
ATOM 1458 O O . ASP A 1 192 ? 4.675 -9.221 -10.966 1.00 98.81 192 ASP A O 1
ATOM 1462 N N . TRP A 1 193 ? 5.300 -7.561 -12.333 1.00 98.88 193 TRP A N 1
ATOM 1463 C CA . TRP A 1 193 ? 5.283 -6.548 -11.274 1.00 98.88 193 TRP A CA 1
ATOM 1464 C C . TRP A 1 193 ? 3.888 -6.324 -10.691 1.00 98.88 193 TRP A C 1
ATOM 1466 O O . TRP A 1 193 ? 3.759 -6.132 -9.479 1.00 98.88 193 TRP A O 1
ATOM 1476 N N . TYR A 1 194 ? 2.844 -6.336 -11.525 1.00 98.81 194 TYR A N 1
ATOM 1477 C CA . TYR A 1 194 ? 1.470 -6.212 -11.045 1.00 98.81 194 TYR A CA 1
ATOM 1478 C C . TYR A 1 194 ? 1.100 -7.383 -10.148 1.00 98.81 194 TYR A C 1
ATOM 1480 O O . TYR A 1 194 ? 0.611 -7.143 -9.048 1.00 98.81 194 TYR A O 1
ATOM 1488 N N . ASP A 1 195 ? 1.355 -8.613 -10.590 1.00 98.62 195 ASP A N 1
ATOM 1489 C CA . ASP A 1 195 ? 0.992 -9.814 -9.843 1.00 98.62 195 ASP A CA 1
ATOM 1490 C C . ASP A 1 195 ? 1.703 -9.833 -8.482 1.00 98.62 195 ASP A C 1
ATOM 1492 O O . ASP A 1 195 ? 1.053 -10.018 -7.451 1.00 98.62 195 ASP A O 1
ATOM 1496 N N . GLN A 1 196 ? 3.004 -9.520 -8.445 1.00 98.75 196 GLN A N 1
ATOM 1497 C CA . GLN A 1 196 ? 3.751 -9.437 -7.189 1.00 98.75 196 GLN A CA 1
ATOM 1498 C C . GLN A 1 196 ? 3.217 -8.328 -6.267 1.00 98.75 196 GLN A C 1
ATOM 1500 O O . GLN A 1 196 ? 2.995 -8.565 -5.078 1.00 98.75 196 GLN A O 1
ATOM 1505 N N . LEU A 1 197 ? 3.014 -7.105 -6.765 1.00 98.69 197 LEU A N 1
ATOM 1506 C CA . LEU A 1 197 ? 2.571 -5.987 -5.924 1.00 98.69 197 LEU A CA 1
ATOM 1507 C C . LEU A 1 197 ? 1.107 -6.144 -5.471 1.00 98.69 197 LEU A C 1
ATOM 1509 O O . LEU A 1 197 ? 0.794 -5.838 -4.315 1.00 98.69 197 LEU A O 1
ATOM 1513 N N . ASP A 1 198 ? 0.221 -6.669 -6.321 1.00 98.25 198 ASP A N 1
ATOM 1514 C CA . ASP A 1 198 ? -1.175 -6.969 -5.971 1.00 98.25 198 ASP A CA 1
ATOM 1515 C C . ASP A 1 198 ? -1.255 -8.055 -4.887 1.00 98.25 198 ASP A C 1
ATOM 1517 O O . ASP A 1 198 ? -1.979 -7.881 -3.900 1.00 98.25 198 ASP A O 1
ATOM 1521 N N . ASP A 1 199 ? -0.431 -9.108 -4.983 1.00 97.25 199 ASP A N 1
ATOM 1522 C CA . ASP A 1 199 ? -0.311 -10.147 -3.950 1.00 97.25 199 ASP A CA 1
ATOM 1523 C C . ASP A 1 199 ? 0.212 -9.583 -2.617 1.00 97.25 199 ASP A C 1
ATOM 1525 O O . ASP A 1 199 ? -0.197 -10.020 -1.532 1.00 97.25 199 ASP A O 1
ATOM 1529 N N . LEU A 1 200 ? 1.068 -8.556 -2.668 1.00 96.75 200 LEU A N 1
ATOM 1530 C CA . LEU A 1 200 ? 1.493 -7.799 -1.489 1.00 96.75 200 LEU A CA 1
ATOM 1531 C C . LEU A 1 200 ? 0.430 -6.815 -0.969 1.00 96.75 200 LEU A C 1
ATOM 1533 O O . LEU A 1 200 ? 0.604 -6.245 0.116 1.00 96.75 200 LEU A O 1
ATOM 1537 N N . GLY A 1 201 ? -0.683 -6.647 -1.683 1.00 96.88 201 GLY A N 1
ATOM 1538 C CA . GLY A 1 201 ? -1.828 -5.824 -1.302 1.00 96.88 201 GLY A CA 1
ATOM 1539 C C . GLY A 1 201 ? -1.745 -4.366 -1.750 1.00 96.88 201 GLY A C 1
ATOM 1540 O O . GLY A 1 201 ? -2.441 -3.530 -1.162 1.00 96.88 201 GLY A O 1
ATOM 1541 N N . TYR A 1 202 ? -0.902 -4.046 -2.734 1.00 98.31 202 TYR A N 1
ATOM 1542 C CA . TYR A 1 202 ? -0.861 -2.726 -3.363 1.00 98.31 202 TYR A CA 1
ATOM 1543 C C . TYR A 1 202 ? -2.101 -2.494 -4.228 1.00 98.31 202 TYR A C 1
ATOM 1545 O O . TYR A 1 202 ? -2.606 -3.397 -4.885 1.00 98.31 202 TYR A O 1
ATOM 1553 N N . ASP A 1 203 ? -2.594 -1.258 -4.237 1.00 97.94 203 ASP A N 1
ATOM 1554 C CA . ASP A 1 203 ? -3.562 -0.807 -5.234 1.00 97.94 203 ASP A CA 1
ATOM 1555 C C . ASP A 1 203 ? -2.784 -0.305 -6.452 1.00 97.94 203 ASP A C 1
ATOM 1557 O O . ASP A 1 203 ? -2.191 0.779 -6.424 1.00 97.94 203 ASP A O 1
ATOM 1561 N N . CYS A 1 204 ? -2.724 -1.165 -7.469 1.00 98.56 204 CYS A N 1
ATOM 1562 C CA . CYS A 1 204 ? -1.920 -0.979 -8.669 1.00 98.56 204 CYS A CA 1
ATOM 1563 C C . CYS A 1 204 ? -2.733 -0.346 -9.805 1.00 98.56 204 CYS A C 1
ATOM 1565 O O . CYS A 1 204 ? -3.855 -0.775 -10.097 1.00 98.56 204 CYS A O 1
ATOM 1567 N N . GLU A 1 205 ? -2.119 0.610 -10.496 1.00 98.69 205 GLU A N 1
ATOM 1568 C CA . GLU A 1 205 ? -2.534 1.105 -11.806 1.00 98.69 205 GLU A CA 1
ATOM 1569 C C . GLU A 1 205 ? -1.499 0.688 -12.859 1.00 98.69 205 GLU A C 1
ATOM 1571 O O . GLU A 1 205 ? -0.299 0.868 -12.647 1.00 98.69 205 GLU A O 1
ATOM 1576 N N . ILE A 1 206 ? -1.952 0.146 -13.993 1.00 98.88 206 ILE A N 1
ATOM 1577 C CA . ILE A 1 206 ? -1.091 -0.229 -15.121 1.00 98.88 206 ILE A CA 1
ATOM 1578 C C . ILE A 1 206 ? -1.356 0.687 -16.310 1.00 98.88 206 ILE A C 1
ATOM 1580 O O . ILE A 1 206 ? -2.474 0.756 -16.828 1.00 98.88 206 ILE A O 1
ATOM 1584 N N . TYR A 1 207 ? -0.296 1.319 -16.799 1.00 98.88 207 TYR A N 1
ATOM 1585 C CA . TYR A 1 207 ? -0.298 2.070 -18.044 1.00 98.88 207 TYR A CA 1
ATOM 1586 C C . TYR A 1 207 ? 0.548 1.331 -19.079 1.00 98.88 207 TYR A C 1
ATOM 1588 O O . TYR A 1 207 ? 1.735 1.088 -18.871 1.00 98.88 207 TYR A O 1
ATOM 1596 N N . GLY A 1 208 ? -0.077 0.972 -20.196 1.00 98.38 208 GLY A N 1
ATOM 1597 C CA . GLY A 1 208 ? 0.512 0.094 -21.203 1.00 98.38 208 GLY A CA 1
ATOM 1598 C C . GLY A 1 208 ? 0.479 0.665 -22.614 1.00 98.38 208 GLY A C 1
ATOM 1599 O O . GLY A 1 208 ? 0.266 1.861 -22.830 1.00 98.38 208 GLY A O 1
ATOM 1600 N N . ASP A 1 209 ? 0.665 -0.197 -23.600 1.00 98.12 209 ASP A N 1
ATOM 1601 C CA . ASP A 1 209 ? 0.578 0.142 -25.014 1.00 98.12 209 ASP A CA 1
ATOM 1602 C C . ASP A 1 209 ? -0.815 -0.105 -25.625 1.00 98.12 209 ASP A C 1
ATOM 1604 O O . ASP A 1 209 ? -1.832 -0.184 -24.937 1.00 98.12 209 ASP A O 1
ATOM 1608 N N . GLY A 1 210 ? -0.892 -0.157 -26.958 1.00 97.00 210 GLY A N 1
ATOM 1609 C CA . GLY A 1 210 ? -2.138 -0.343 -27.701 1.00 97.00 210 GLY A CA 1
ATOM 1610 C C . GLY A 1 210 ? -2.819 -1.706 -27.517 1.00 97.00 210 GLY A C 1
ATOM 1611 O O . GLY A 1 210 ? -3.895 -1.904 -28.097 1.00 97.00 210 GLY A O 1
ATOM 1612 N N . HIS A 1 211 ? -2.242 -2.623 -26.735 1.00 97.31 211 HIS A N 1
ATOM 1613 C CA . HIS A 1 211 ? -2.706 -3.995 -26.552 1.00 97.31 211 HIS A CA 1
ATOM 1614 C C . HIS A 1 211 ? -3.178 -4.267 -25.113 1.00 97.31 211 HIS A C 1
ATOM 1616 O O . HIS A 1 211 ? -2.584 -5.062 -24.391 1.00 97.31 211 HIS A O 1
ATOM 1622 N N . PRO A 1 212 ? -4.337 -3.723 -24.689 1.00 97.31 212 PRO A N 1
ATOM 1623 C CA . PRO A 1 212 ? -4.836 -3.881 -23.318 1.00 97.31 212 PRO A CA 1
ATOM 1624 C C . PRO A 1 212 ? -5.086 -5.335 -22.891 1.00 97.31 212 PRO A C 1
ATOM 1626 O O . PRO A 1 212 ? -5.253 -5.603 -21.710 1.00 97.31 212 PRO A O 1
ATOM 1629 N N . GLY A 1 213 ? -5.163 -6.273 -23.842 1.00 97.94 213 GLY A N 1
ATOM 1630 C CA . GLY A 1 213 ? -5.330 -7.699 -23.559 1.00 97.94 213 GLY A CA 1
ATOM 1631 C C . GLY A 1 213 ? -4.060 -8.409 -23.083 1.00 97.94 213 GLY A C 1
ATOM 1632 O O . GLY A 1 213 ? -4.177 -9.555 -22.657 1.00 97.94 213 GLY A O 1
ATOM 1633 N N . ASN A 1 214 ? -2.898 -7.757 -23.164 1.00 97.50 214 ASN A N 1
ATOM 1634 C CA . ASN A 1 214 ? -1.625 -8.312 -22.704 1.00 97.50 214 ASN A CA 1
ATOM 1635 C C . ASN A 1 214 ? -1.400 -8.086 -21.204 1.00 97.50 214 ASN A C 1
ATOM 1637 O O . ASN A 1 214 ? -0.571 -8.756 -20.608 1.00 97.50 214 ASN A O 1
ATOM 1641 N N . TYR A 1 215 ? -2.178 -7.194 -20.586 1.00 98.38 215 TYR A N 1
ATOM 1642 C CA . TYR A 1 215 ? -2.004 -6.806 -19.193 1.00 98.38 215 TYR A CA 1
ATOM 1643 C C . TYR A 1 215 ? -3.108 -7.404 -18.302 1.00 98.38 215 TYR A C 1
ATOM 1645 O O . TYR A 1 215 ? -4.275 -7.458 -18.715 1.00 98.38 215 TYR A O 1
ATOM 1653 N N . PRO A 1 216 ? -2.802 -7.795 -17.049 1.00 97.88 216 PRO A N 1
ATOM 1654 C CA . PRO A 1 216 ? -3.803 -8.267 -16.084 1.00 97.88 216 PRO A CA 1
ATOM 1655 C C . PRO A 1 216 ? -4.786 -7.157 -15.683 1.00 97.88 216 PRO A C 1
ATOM 1657 O O . PRO A 1 216 ? -5.944 -7.415 -15.336 1.00 97.88 216 PRO A O 1
ATOM 1660 N N . ARG A 1 217 ? -4.334 -5.906 -15.789 1.00 97.38 217 ARG A N 1
ATOM 1661 C CA . ARG A 1 217 ? -5.095 -4.679 -15.590 1.00 97.38 217 ARG A CA 1
ATOM 1662 C C . ARG A 1 217 ? -4.665 -3.645 -16.634 1.00 97.38 217 ARG A C 1
ATOM 1664 O O . ARG A 1 217 ? -3.530 -3.658 -17.076 1.00 97.38 217 ARG A O 1
ATOM 1671 N N . TYR A 1 218 ? -5.560 -2.745 -17.036 1.00 98.19 218 TYR A N 1
ATOM 1672 C CA . TYR A 1 218 ? -5.228 -1.690 -17.994 1.00 98.19 218 TYR A CA 1
ATOM 1673 C C . TYR A 1 218 ? -5.978 -0.397 -17.660 1.00 98.19 218 TYR A C 1
ATOM 1675 O O . TYR A 1 218 ? -7.189 -0.296 -17.882 1.00 98.19 218 TYR A O 1
ATOM 1683 N N . ASP A 1 219 ? -5.257 0.587 -17.125 1.00 98.62 219 ASP A N 1
ATOM 1684 C CA . ASP A 1 219 ? -5.787 1.887 -16.697 1.00 98.62 219 ASP A CA 1
ATOM 1685 C C . ASP A 1 219 ? -5.623 2.972 -17.768 1.00 98.62 219 ASP A C 1
ATOM 1687 O O . ASP A 1 219 ? -6.333 3.981 -17.759 1.00 98.62 219 ASP A O 1
ATOM 1691 N N . GLY A 1 220 ? -4.774 2.737 -18.769 1.00 98.44 220 GLY A N 1
ATOM 1692 C CA . GLY A 1 220 ? -4.681 3.600 -19.936 1.00 98.44 220 GLY A CA 1
ATOM 1693 C C . GLY A 1 220 ? -3.429 3.372 -20.767 1.00 98.44 220 GLY A C 1
ATOM 1694 O O . GLY A 1 220 ? -2.578 2.552 -20.444 1.00 98.44 220 GLY A O 1
ATOM 1695 N N . LEU A 1 221 ? -3.318 4.151 -21.845 1.00 98.69 221 LEU A N 1
ATOM 1696 C CA . LEU A 1 221 ? -2.068 4.242 -22.594 1.00 98.69 221 LEU A CA 1
ATOM 1697 C C . LEU A 1 221 ? -1.011 4.929 -21.727 1.00 98.69 221 LEU A C 1
ATOM 1699 O O . LEU A 1 221 ? -1.305 5.966 -21.126 1.00 98.69 221 LEU A O 1
ATOM 1703 N N . ALA A 1 222 ? 0.214 4.421 -21.749 1.00 98.69 222 ALA A N 1
ATOM 1704 C CA . ALA A 1 222 ? 1.396 5.021 -21.144 1.00 98.69 222 ALA A CA 1
ATOM 1705 C C . ALA A 1 222 ? 1.904 6.229 -21.943 1.00 98.69 222 ALA A C 1
ATOM 1707 O O . ALA A 1 222 ? 3.057 6.286 -22.362 1.00 98.69 222 ALA A O 1
ATOM 1708 N N . THR A 1 223 ? 1.031 7.204 -22.188 1.00 98.75 223 THR A N 1
ATOM 1709 C CA . THR A 1 223 ? 1.454 8.536 -22.628 1.00 98.75 223 THR A CA 1
ATOM 1710 C C . THR A 1 223 ? 2.036 9.286 -21.437 1.00 98.75 223 THR A C 1
ATOM 1712 O O . THR A 1 223 ? 1.604 9.073 -20.300 1.00 98.75 223 THR A O 1
ATOM 1715 N N . GLU A 1 224 ? 2.968 10.208 -21.674 1.00 98.56 224 GLU A N 1
ATOM 1716 C CA . GLU A 1 224 ? 3.515 11.046 -20.595 1.00 98.56 224 GLU A CA 1
ATOM 1717 C C . GLU A 1 224 ? 2.408 11.766 -19.827 1.00 98.56 224 GLU A C 1
ATOM 1719 O O . GLU A 1 224 ? 2.381 11.750 -18.603 1.00 98.56 224 GLU A O 1
ATOM 1724 N N . SER A 1 225 ? 1.421 12.319 -20.537 1.00 98.56 225 SER A N 1
ATOM 1725 C CA . SER A 1 225 ? 0.305 13.014 -19.895 1.00 98.56 225 SER A CA 1
ATOM 1726 C C . SER A 1 225 ? -0.501 12.115 -18.954 1.00 98.56 225 SER A C 1
ATOM 1728 O O . SER A 1 225 ? -0.949 12.601 -17.915 1.00 98.56 225 SER A O 1
ATOM 1730 N N . ASN A 1 226 ? -0.737 10.850 -19.312 1.00 98.75 226 ASN A N 1
ATOM 1731 C CA . ASN A 1 226 ? -1.510 9.935 -18.473 1.00 98.75 226 ASN A CA 1
ATOM 1732 C C . ASN A 1 226 ? -0.709 9.523 -17.238 1.00 98.75 226 ASN A C 1
ATOM 1734 O O . ASN A 1 226 ? -1.230 9.613 -16.130 1.00 98.75 226 ASN A O 1
ATOM 1738 N N . VAL A 1 227 ? 0.562 9.153 -17.420 1.00 98.81 227 VAL A N 1
ATOM 1739 C CA . VAL A 1 227 ? 1.431 8.724 -16.316 1.00 98.81 227 VAL A CA 1
ATOM 1740 C C . VAL A 1 227 ? 1.665 9.864 -15.325 1.00 98.81 227 VAL A C 1
ATOM 1742 O O . VAL A 1 227 ? 1.466 9.676 -14.128 1.00 98.81 227 VAL A O 1
ATOM 1745 N N . ARG A 1 228 ? 1.949 11.082 -15.804 1.00 98.44 228 ARG A N 1
ATOM 1746 C CA . ARG A 1 228 ? 2.065 12.267 -14.936 1.00 98.44 228 ARG A CA 1
ATOM 1747 C C . ARG A 1 228 ? 0.768 12.568 -14.183 1.00 98.44 228 ARG A C 1
ATOM 1749 O O . ARG A 1 228 ? 0.799 12.897 -13.003 1.00 98.44 228 ARG A O 1
ATOM 1756 N N . SER A 1 229 ? -0.388 12.417 -14.836 1.00 98.25 229 SER A N 1
ATOM 1757 C CA . SER A 1 229 ? -1.689 12.611 -14.171 1.00 98.25 229 SER A CA 1
ATOM 1758 C C . SER A 1 229 ? -1.937 11.572 -13.075 1.00 98.25 229 SER A C 1
ATOM 1760 O O . SER A 1 229 ? -2.532 11.900 -12.049 1.00 98.25 229 SER A O 1
ATOM 1762 N N . ALA A 1 230 ? -1.485 10.332 -13.277 1.00 98.31 230 ALA A N 1
ATOM 1763 C CA . ALA A 1 230 ? -1.568 9.277 -12.274 1.00 98.31 230 ALA A CA 1
ATOM 1764 C C . ALA A 1 230 ? -0.686 9.597 -11.058 1.00 98.31 230 ALA A C 1
ATOM 1766 O O . ALA A 1 230 ? -1.164 9.527 -9.928 1.00 98.31 230 ALA A O 1
ATOM 1767 N N . ILE A 1 231 ? 0.555 10.047 -11.284 1.00 98.38 231 ILE A N 1
ATOM 1768 C CA . ILE A 1 231 ? 1.483 10.457 -10.216 1.00 98.38 231 ILE A CA 1
ATOM 1769 C C . ILE A 1 231 ? 0.899 11.625 -9.408 1.00 98.38 231 ILE A C 1
ATOM 1771 O O . ILE A 1 231 ? 0.786 11.536 -8.188 1.00 98.38 231 ILE A O 1
ATOM 1775 N N . GLN A 1 232 ? 0.410 12.668 -10.083 1.00 96.25 232 GLN A N 1
ATOM 1776 C CA . GLN A 1 232 ? -0.234 13.819 -9.432 1.00 96.25 232 GLN A CA 1
ATOM 1777 C C . GLN A 1 232 ? -1.498 13.421 -8.655 1.00 96.25 232 GLN A C 1
ATOM 1779 O O . GLN A 1 232 ? -1.808 13.985 -7.607 1.00 96.25 232 GLN A O 1
ATOM 1784 N N . SER A 1 233 ? -2.251 12.437 -9.153 1.00 95.19 233 SER A N 1
ATOM 1785 C CA . SER A 1 233 ? -3.384 11.874 -8.418 1.00 95.19 233 SER A CA 1
ATOM 1786 C C . SER A 1 233 ? -2.915 11.158 -7.150 1.00 95.19 233 SER A C 1
ATOM 1788 O O . SER A 1 233 ? -3.534 11.340 -6.100 1.00 95.19 233 SER A O 1
ATOM 1790 N N . LEU A 1 234 ? -1.825 10.384 -7.206 1.00 94.69 234 LEU A N 1
ATOM 1791 C CA . LEU A 1 234 ? -1.271 9.724 -6.024 1.00 94.69 234 LEU A CA 1
ATOM 1792 C C . LEU A 1 234 ? -0.824 10.722 -4.963 1.00 94.69 234 LEU A C 1
ATOM 1794 O O . LEU A 1 234 ? -1.245 10.554 -3.823 1.00 94.69 234 LEU A O 1
ATOM 1798 N N . ASP A 1 235 ? -0.071 11.760 -5.331 1.00 92.12 235 ASP A N 1
ATOM 1799 C CA . ASP A 1 235 ? 0.419 12.787 -4.399 1.00 92.12 235 ASP A CA 1
ATOM 1800 C C . ASP A 1 235 ? -0.720 13.365 -3.537 1.00 92.12 235 ASP A C 1
ATOM 1802 O O . ASP A 1 235 ? -0.673 13.385 -2.308 1.00 92.12 235 ASP A O 1
ATOM 1806 N N . THR A 1 236 ? -1.861 13.679 -4.162 1.00 91.06 236 THR A N 1
ATOM 1807 C CA . THR A 1 236 ? -3.026 14.200 -3.425 1.00 91.06 236 THR A CA 1
ATOM 1808 C C . THR A 1 236 ? -3.698 13.197 -2.475 1.00 91.06 236 THR A C 1
ATOM 1810 O O . THR A 1 236 ? -4.482 13.612 -1.617 1.00 91.06 236 THR A O 1
ATOM 1813 N N . ASN A 1 237 ? -3.422 11.896 -2.611 1.00 89.56 237 ASN A N 1
ATOM 1814 C CA . ASN A 1 237 ? -4.099 10.795 -1.913 1.00 89.56 237 ASN A CA 1
ATOM 1815 C C . ASN A 1 237 ? -3.174 9.951 -1.017 1.00 89.56 237 ASN A C 1
ATOM 1817 O O . ASN A 1 237 ? -3.629 8.950 -0.454 1.00 89.56 237 ASN A O 1
ATOM 1821 N N . VAL A 1 238 ? -1.899 10.320 -0.887 1.00 95.81 238 VAL A N 1
ATOM 1822 C CA . VAL A 1 238 ? -0.955 9.681 0.036 1.00 95.81 238 VAL A CA 1
ATOM 1823 C C . VAL A 1 238 ? -0.426 10.691 1.050 1.00 95.81 238 VAL A C 1
ATOM 1825 O O . VAL A 1 238 ? -0.602 11.900 0.923 1.00 95.81 238 VAL A O 1
ATOM 1828 N N . GLY A 1 239 ? 0.172 10.188 2.120 1.00 95.56 239 GLY A N 1
ATOM 1829 C CA . GLY A 1 239 ? 0.841 11.004 3.120 1.00 95.56 239 GLY A CA 1
ATOM 1830 C C . GLY A 1 239 ? 1.789 10.178 3.978 1.00 95.56 239 GLY A C 1
ATOM 1831 O O . GLY A 1 239 ? 1.928 8.967 3.816 1.00 95.56 239 GLY A O 1
ATOM 1832 N N . SER A 1 240 ? 2.431 10.836 4.941 1.00 95.81 240 SER A N 1
ATOM 1833 C CA . SER A 1 240 ? 3.478 10.227 5.770 1.00 95.81 240 SER A CA 1
ATOM 1834 C C . SER A 1 240 ? 3.123 8.825 6.326 1.00 95.81 240 SER A C 1
ATOM 1836 O O . SER A 1 240 ? 2.124 8.614 7.037 1.00 95.81 240 SER A O 1
ATOM 1838 N N . GLY A 1 241 ? 3.991 7.858 6.027 1.00 95.06 241 GLY A N 1
ATOM 1839 C CA . GLY A 1 241 ? 3.937 6.437 6.364 1.00 95.06 241 GLY A CA 1
ATOM 1840 C C . GLY A 1 241 ? 3.327 5.533 5.287 1.00 95.06 241 GLY A C 1
ATOM 1841 O O . GLY A 1 241 ? 3.311 4.314 5.490 1.00 95.06 241 GLY A O 1
ATOM 1842 N N . ASP A 1 242 ? 2.788 6.108 4.211 1.00 98.00 242 ASP A N 1
ATOM 1843 C CA . ASP A 1 242 ? 2.325 5.378 3.027 1.00 98.00 242 ASP A CA 1
ATOM 1844 C C . ASP A 1 242 ? 3.503 4.971 2.133 1.00 98.00 242 ASP A C 1
ATOM 1846 O O . ASP A 1 242 ? 4.624 5.444 2.319 1.00 98.00 242 ASP A O 1
ATOM 1850 N N . THR A 1 243 ? 3.250 4.082 1.171 1.00 98.25 243 THR A N 1
ATOM 1851 C CA . THR A 1 243 ? 4.278 3.605 0.238 1.00 98.25 243 THR A CA 1
ATOM 1852 C C . THR A 1 243 ? 3.787 3.637 -1.196 1.00 98.25 243 THR A C 1
ATOM 1854 O O . THR A 1 243 ? 2.686 3.160 -1.494 1.00 98.25 243 THR A O 1
ATOM 1857 N N . VAL A 1 244 ? 4.632 4.166 -2.075 1.00 98.56 244 VAL A N 1
ATOM 1858 C CA . VAL A 1 244 ? 4.396 4.305 -3.510 1.00 98.56 244 VAL A CA 1
ATOM 1859 C C . VAL A 1 244 ? 5.465 3.529 -4.272 1.00 98.56 244 VAL A C 1
ATOM 1861 O O . VAL A 1 244 ? 6.645 3.624 -3.955 1.00 98.56 244 VAL A O 1
ATOM 1864 N N . CYS A 1 245 ? 5.059 2.766 -5.281 1.00 98.88 245 CYS A N 1
ATOM 1865 C CA . CYS A 1 245 ? 5.964 2.171 -6.261 1.00 98.88 245 CYS A CA 1
ATOM 1866 C C . CYS A 1 245 ? 5.765 2.843 -7.617 1.00 98.88 245 CYS A C 1
ATOM 1868 O O . CYS A 1 245 ? 4.628 2.975 -8.075 1.00 98.88 245 CYS A O 1
ATOM 1870 N N . PHE A 1 246 ? 6.857 3.209 -8.275 1.00 98.88 246 PHE A N 1
ATOM 1871 C CA . PHE A 1 246 ? 6.875 3.591 -9.678 1.00 98.88 246 PHE A CA 1
ATOM 1872 C C . PHE A 1 246 ? 7.764 2.616 -10.444 1.00 98.88 246 PHE A C 1
ATOM 1874 O O . PHE A 1 246 ? 8.980 2.574 -10.250 1.00 98.88 246 PHE A O 1
ATOM 1881 N N . ILE A 1 247 ? 7.140 1.811 -11.296 1.00 98.94 247 ILE A N 1
ATOM 1882 C CA . ILE A 1 247 ? 7.803 0.763 -12.068 1.00 98.94 247 ILE A CA 1
ATOM 1883 C C . ILE A 1 247 ? 7.755 1.147 -13.542 1.00 98.94 247 ILE A C 1
ATOM 1885 O O . ILE A 1 247 ? 6.685 1.475 -14.058 1.00 98.94 247 ILE A O 1
ATOM 1889 N N . PHE A 1 248 ? 8.890 1.070 -14.229 1.00 98.88 248 PHE A N 1
ATOM 1890 C CA . PHE A 1 248 ? 8.977 1.315 -15.662 1.00 98.88 248 PHE A CA 1
ATOM 1891 C C . PHE A 1 248 ? 9.812 0.239 -16.363 1.00 98.88 248 PHE A C 1
ATOM 1893 O O . PHE A 1 248 ? 10.984 0.058 -16.029 1.00 98.88 248 PHE A O 1
ATOM 1900 N N . SER A 1 249 ? 9.228 -0.403 -17.377 1.00 98.81 249 SER A N 1
ATOM 1901 C CA . SER A 1 249 ? 9.919 -1.228 -18.375 1.00 98.81 249 SER A CA 1
ATOM 1902 C C . SER A 1 249 ? 9.635 -0.680 -19.777 1.00 98.81 249 SER A C 1
ATOM 1904 O O . SER A 1 249 ? 8.477 -0.513 -20.179 1.00 98.81 249 SER A O 1
ATOM 1906 N N . GLY A 1 250 ? 10.694 -0.337 -20.512 1.00 98.50 250 GLY A N 1
ATOM 1907 C CA . GLY A 1 250 ? 10.580 0.250 -21.845 1.00 98.50 250 GLY A CA 1
ATOM 1908 C C . GLY A 1 250 ? 11.866 0.903 -22.349 1.00 98.50 250 GLY A C 1
ATOM 1909 O O . GLY A 1 250 ? 12.943 0.807 -21.760 1.00 98.50 250 GLY A O 1
ATOM 1910 N N . HIS A 1 251 ? 11.763 1.635 -23.457 1.00 98.31 251 HIS A N 1
ATOM 1911 C CA . HIS A 1 251 ? 12.873 2.438 -23.967 1.00 98.31 251 HIS A CA 1
ATOM 1912 C C . HIS A 1 251 ? 13.236 3.573 -23.010 1.00 98.31 251 HIS A C 1
ATOM 1914 O O . HIS A 1 251 ? 12.381 4.291 -22.495 1.00 98.31 251 HIS A O 1
ATOM 1920 N N . GLY A 1 252 ? 14.537 3.799 -22.882 1.00 97.62 252 GLY A N 1
ATOM 1921 C CA . GLY A 1 252 ? 15.121 4.960 -22.225 1.00 97.62 252 GLY A CA 1
ATOM 1922 C C . GLY A 1 252 ? 16.255 5.519 -23.074 1.00 97.62 252 GLY A C 1
ATOM 1923 O O . GLY A 1 252 ? 16.750 4.868 -24.002 1.00 97.62 252 GLY A O 1
ATOM 1924 N N . GLY A 1 253 ? 16.667 6.751 -22.808 1.00 96.50 253 GLY A N 1
ATOM 1925 C CA . GLY A 1 253 ? 17.788 7.325 -23.534 1.00 96.50 253 GLY A CA 1
ATOM 1926 C C . GLY A 1 253 ? 18.244 8.666 -23.003 1.00 96.50 253 GLY A C 1
ATOM 1927 O O . GLY A 1 253 ? 17.730 9.183 -22.021 1.00 96.50 253 GLY A O 1
ATOM 1928 N N . THR A 1 254 ? 19.198 9.255 -23.720 1.00 95.25 254 THR A N 1
ATOM 1929 C CA . THR A 1 254 ? 19.757 10.567 -23.389 1.00 95.25 254 THR A CA 1
ATOM 1930 C C . THR A 1 254 ? 19.461 11.575 -24.499 1.00 95.25 254 THR A C 1
ATOM 1932 O O . THR A 1 254 ? 19.601 11.291 -25.692 1.00 95.25 254 THR A O 1
ATOM 1935 N N . SER A 1 255 ? 19.019 12.775 -24.130 1.00 91.25 255 SER A N 1
ATOM 1936 C CA . SER A 1 255 ? 18.712 13.874 -25.046 1.00 91.25 255 SER A CA 1
ATOM 1937 C C . SER A 1 255 ? 19.202 15.189 -24.453 1.00 91.25 255 SER A C 1
ATOM 1939 O O . SER A 1 255 ? 18.754 15.583 -23.389 1.00 91.25 255 SER A O 1
ATOM 1941 N N . TRP A 1 256 ? 20.095 15.897 -25.154 1.00 85.00 256 TRP A N 1
ATOM 1942 C CA . TRP A 1 256 ? 20.662 17.176 -24.686 1.00 85.00 256 TRP A CA 1
ATOM 1943 C C . TRP A 1 256 ? 21.217 17.123 -23.251 1.00 85.00 256 TRP A C 1
ATOM 1945 O O . TRP A 1 256 ? 21.065 18.084 -22.506 1.00 85.00 256 TRP A O 1
ATOM 1955 N N . PHE A 1 257 ? 21.897 16.023 -22.908 1.00 84.62 257 PHE A N 1
ATOM 1956 C CA . PHE A 1 257 ? 22.463 15.749 -21.578 1.00 84.62 257 PHE A CA 1
ATOM 1957 C C . PHE A 1 257 ? 21.450 15.455 -20.464 1.00 84.62 257 PHE A C 1
ATOM 1959 O O . PHE A 1 257 ? 21.867 15.440 -19.317 1.00 84.62 257 PHE A O 1
ATOM 1966 N N . GLN A 1 258 ? 20.179 15.201 -20.793 1.00 92.06 258 GLN A N 1
ATOM 1967 C CA . GLN A 1 258 ? 19.178 14.713 -19.840 1.00 92.06 258 GLN A CA 1
ATOM 1968 C C . GLN A 1 258 ? 18.753 13.292 -20.185 1.00 92.06 258 GLN A C 1
ATOM 1970 O O . GLN A 1 258 ? 18.518 12.988 -21.367 1.00 92.06 258 GLN A O 1
ATOM 1975 N N . GLN A 1 259 ? 18.618 12.447 -19.172 1.00 96.25 259 GLN A N 1
ATOM 1976 C CA . GLN A 1 259 ? 18.030 11.125 -19.314 1.00 96.25 259 GLN A CA 1
ATOM 1977 C C . GLN A 1 259 ? 16.505 11.226 -19.399 1.00 96.25 259 GLN A C 1
ATOM 1979 O O . GLN A 1 259 ? 15.892 12.184 -18.925 1.00 96.25 259 GLN A O 1
ATOM 1984 N N . TYR A 1 260 ? 15.885 10.272 -20.087 1.00 98.00 260 TYR A N 1
ATOM 1985 C CA . TYR A 1 260 ? 14.436 10.203 -20.230 1.00 98.00 260 TYR A CA 1
ATOM 1986 C C . TYR A 1 260 ? 13.946 8.768 -20.374 1.00 98.00 260 TYR A C 1
ATOM 1988 O O . TYR A 1 260 ? 14.639 7.911 -20.928 1.00 98.00 260 TYR A O 1
ATOM 1996 N N . LEU A 1 261 ? 12.700 8.570 -19.961 1.00 98.50 261 LEU A N 1
ATOM 1997 C CA . LEU A 1 261 ? 11.872 7.417 -20.279 1.00 98.50 261 LEU A CA 1
ATOM 1998 C C . LEU A 1 261 ? 11.085 7.741 -21.554 1.00 98.50 261 LEU A C 1
ATOM 2000 O O . LEU A 1 261 ? 10.490 8.819 -21.678 1.00 98.50 261 LEU A O 1
ATOM 2004 N N . LEU A 1 262 ? 11.136 6.863 -22.556 1.00 98.44 262 LEU A N 1
ATOM 2005 C CA . LEU A 1 262 ? 10.359 7.047 -23.778 1.00 98.44 262 LEU A CA 1
ATOM 2006 C C . LEU A 1 262 ? 8.947 6.519 -23.536 1.00 98.44 262 LEU A C 1
ATOM 2008 O O . LEU A 1 262 ? 8.755 5.330 -23.282 1.00 98.44 262 LEU A O 1
ATOM 2012 N N . MET A 1 263 ? 7.967 7.406 -23.663 1.00 98.56 263 MET A N 1
ATOM 2013 C CA . MET A 1 263 ? 6.561 7.077 -23.459 1.00 98.56 263 MET A CA 1
ATOM 2014 C C . MET A 1 263 ? 5.928 6.532 -24.745 1.00 98.56 263 MET A C 1
ATOM 2016 O O . MET A 1 263 ? 6.460 6.693 -25.848 1.00 98.56 263 MET A O 1
ATOM 2020 N N . GLN A 1 264 ? 4.767 5.891 -24.617 1.00 98.38 264 GLN A N 1
ATOM 2021 C CA . GLN A 1 264 ? 4.074 5.171 -25.693 1.00 98.38 264 GLN A CA 1
ATOM 2022 C C . GLN A 1 264 ? 3.785 6.071 -26.910 1.00 98.38 264 GLN A C 1
ATOM 2024 O O . GLN A 1 264 ? 3.905 5.662 -28.071 1.00 98.38 264 GLN A O 1
ATOM 2029 N N . ASP A 1 265 ? 3.472 7.343 -26.664 1.00 97.56 265 ASP A N 1
ATOM 2030 C CA . ASP A 1 265 ? 3.210 8.376 -27.669 1.00 97.56 265 ASP A CA 1
ATOM 2031 C C . ASP A 1 265 ? 4.480 9.067 -28.204 1.00 97.56 265 ASP A C 1
ATOM 2033 O O . ASP A 1 265 ? 4.389 10.096 -28.878 1.00 97.56 265 ASP A O 1
ATOM 2037 N N . ASN A 1 266 ? 5.661 8.482 -27.962 1.00 96.62 266 ASN A N 1
ATOM 2038 C CA . ASN A 1 266 ? 6.984 8.995 -28.341 1.00 96.62 266 ASN A CA 1
ATOM 2039 C C . ASN A 1 266 ? 7.391 10.313 -27.673 1.00 96.62 266 ASN A C 1
ATOM 2041 O O . ASN A 1 266 ? 8.383 10.936 -28.078 1.00 96.62 266 ASN A O 1
ATOM 2045 N N . SER A 1 267 ? 6.659 10.753 -26.654 1.00 97.44 267 SER A N 1
ATOM 2046 C CA . SER A 1 267 ? 7.143 11.831 -25.811 1.00 97.44 267 SER A CA 1
ATOM 2047 C C . SER A 1 267 ? 8.277 11.325 -24.908 1.00 97.44 267 SER A C 1
ATOM 2049 O O . SER A 1 267 ? 8.503 10.121 -24.749 1.00 97.44 267 SER A O 1
ATOM 2051 N N . LYS A 1 268 ? 9.067 12.263 -24.388 1.00 97.62 268 LYS A N 1
ATOM 2052 C CA . LYS A 1 268 ? 10.260 11.971 -23.594 1.00 97.62 268 LYS A CA 1
ATOM 2053 C C . LYS A 1 268 ? 10.021 12.511 -22.204 1.00 97.62 268 LYS A C 1
ATOM 2055 O O . LYS A 1 268 ? 10.195 13.711 -22.021 1.00 97.62 268 LYS A O 1
ATOM 2060 N N . TYR A 1 269 ? 9.670 11.626 -21.282 1.00 98.06 269 TYR A N 1
ATOM 2061 C CA . TYR A 1 269 ? 9.492 11.974 -19.885 1.00 98.06 269 TYR A CA 1
ATOM 2062 C C . TYR A 1 269 ? 10.869 12.024 -19.222 1.00 98.06 269 TYR A C 1
ATOM 2064 O O . TYR A 1 269 ? 11.506 10.992 -19.002 1.00 98.06 269 TYR A O 1
ATOM 2072 N N . LYS A 1 270 ? 11.404 13.231 -19.052 1.00 97.81 270 LYS A N 1
ATOM 2073 C CA . LYS A 1 270 ? 12.802 13.446 -18.651 1.00 97.81 270 LYS A CA 1
ATOM 2074 C C . LYS A 1 270 ? 12.993 13.288 -17.152 1.00 97.81 270 LYS A C 1
ATOM 2076 O O . LYS A 1 270 ? 12.074 13.513 -16.381 1.00 97.81 270 LYS A O 1
ATOM 2081 N N . GLU A 1 271 ? 14.226 13.036 -16.736 1.00 96.38 271 GLU A N 1
ATOM 2082 C CA . GLU A 1 271 ? 14.605 12.968 -15.319 1.00 96.38 271 GLU A CA 1
ATOM 2083 C C . GLU A 1 271 ? 14.183 14.207 -14.510 1.00 96.38 271 GLU A C 1
ATOM 2085 O O . GLU A 1 271 ? 13.597 14.046 -13.453 1.00 96.38 271 GLU A O 1
ATOM 2090 N N . THR A 1 272 ? 14.341 15.426 -15.043 1.00 95.94 272 THR A N 1
ATOM 2091 C CA . THR A 1 272 ? 13.908 16.657 -14.348 1.00 95.94 272 THR A CA 1
ATOM 2092 C C . THR A 1 272 ? 12.391 16.768 -14.255 1.00 95.94 272 THR A C 1
ATOM 2094 O O . THR A 1 272 ? 11.849 17.394 -13.365 1.00 95.94 272 THR A O 1
ATOM 2097 N N . GLU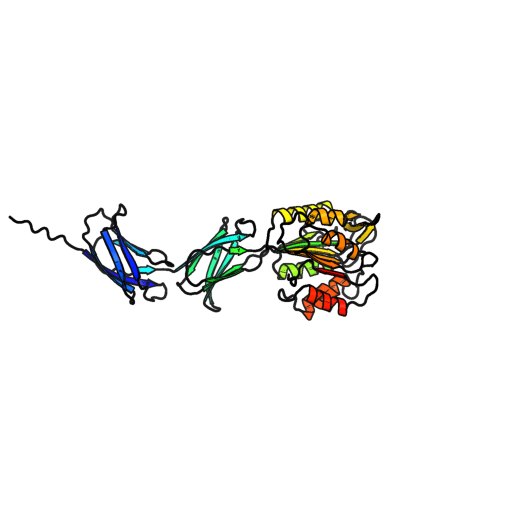 A 1 273 ? 11.688 16.190 -15.225 1.00 97.25 273 GLU A N 1
ATOM 2098 C CA . GLU A 1 273 ? 10.230 16.146 -15.236 1.00 97.25 273 GLU A CA 1
ATOM 2099 C C . GLU A 1 273 ? 9.699 15.093 -14.252 1.00 97.25 273 GLU A C 1
ATOM 2101 O O . GLU A 1 273 ? 8.594 15.276 -13.747 1.00 97.25 273 GLU A O 1
ATOM 2106 N N . ILE A 1 274 ? 10.455 14.013 -14.020 1.00 97.75 274 ILE A N 1
ATOM 2107 C CA . ILE A 1 274 ? 10.197 12.994 -12.994 1.00 97.75 274 ILE A CA 1
ATOM 2108 C C . ILE A 1 274 ? 10.470 13.592 -11.609 1.00 97.75 274 ILE A C 1
ATOM 2110 O O . ILE A 1 274 ? 9.610 13.501 -10.744 1.00 97.75 274 ILE A O 1
ATOM 2114 N N . GLU A 1 275 ? 11.612 14.256 -11.425 1.00 97.44 275 GLU A N 1
ATOM 2115 C CA . GLU A 1 275 ? 11.955 15.022 -10.218 1.00 97.44 275 GLU A CA 1
ATOM 2116 C C . GLU A 1 275 ? 10.820 15.983 -9.832 1.00 97.44 275 GLU A C 1
ATOM 2118 O O . GLU A 1 275 ? 10.246 15.845 -8.754 1.00 97.44 275 GLU A O 1
ATOM 2123 N N . ASP A 1 276 ? 10.391 16.847 -10.762 1.00 97.31 276 ASP A N 1
ATOM 2124 C CA . ASP A 1 276 ? 9.286 17.795 -10.553 1.00 97.31 276 ASP A CA 1
ATOM 2125 C C . ASP A 1 276 ? 7.964 17.116 -10.121 1.00 97.31 276 ASP A C 1
ATOM 2127 O O . ASP A 1 276 ? 7.167 17.713 -9.402 1.00 97.31 276 ASP A O 1
ATOM 2131 N N . ASP A 1 277 ? 7.670 15.895 -10.589 1.00 97.56 277 ASP A N 1
ATOM 2132 C CA . ASP A 1 277 ? 6.418 15.205 -10.237 1.00 97.56 277 ASP A CA 1
ATOM 2133 C C . ASP A 1 277 ? 6.480 14.481 -8.884 1.00 97.56 277 ASP A C 1
ATOM 2135 O O . ASP A 1 277 ? 5.426 14.178 -8.321 1.00 97.56 277 ASP A O 1
ATOM 2139 N N . PHE A 1 278 ? 7.677 14.177 -8.375 1.00 97.75 278 PHE A N 1
ATOM 2140 C CA . PHE A 1 278 ? 7.868 13.427 -7.131 1.00 97.75 278 PHE A CA 1
ATOM 2141 C C . PHE A 1 278 ? 8.408 14.277 -5.965 1.00 97.75 278 PHE A C 1
ATOM 2143 O O . PHE A 1 278 ? 8.259 13.863 -4.811 1.00 97.75 278 PHE A O 1
ATOM 2150 N N . GLU A 1 279 ? 8.959 15.472 -6.217 1.00 96.38 279 GLU A N 1
ATOM 2151 C CA . GLU A 1 279 ? 9.513 16.348 -5.168 1.00 96.38 279 GLU A CA 1
ATOM 2152 C C . GLU A 1 279 ? 8.453 16.876 -4.185 1.00 96.38 279 GLU A C 1
ATOM 2154 O O . GLU A 1 279 ? 8.766 17.164 -3.027 1.00 96.38 279 GLU A O 1
ATOM 2159 N N . ASP A 1 280 ? 7.197 16.970 -4.635 1.00 93.62 280 ASP A N 1
ATOM 2160 C CA . ASP A 1 280 ? 6.074 17.501 -3.854 1.00 93.62 280 ASP A CA 1
ATOM 2161 C C . ASP A 1 280 ? 5.485 16.481 -2.860 1.00 93.62 280 ASP A C 1
ATOM 2163 O O . ASP A 1 280 ? 4.770 16.878 -1.932 1.00 93.62 280 ASP A O 1
ATOM 2167 N N . PHE A 1 281 ? 5.821 15.188 -2.990 1.00 96.50 281 PHE A N 1
ATOM 2168 C CA . PHE A 1 281 ? 5.326 14.157 -2.077 1.00 96.50 281 PHE A CA 1
ATOM 2169 C C . PHE A 1 281 ? 5.777 14.435 -0.638 1.00 96.50 281 PHE A C 1
ATOM 2171 O O . PHE A 1 281 ? 6.964 14.639 -0.357 1.00 96.50 281 PHE A O 1
ATOM 2178 N N . ASP A 1 282 ? 4.818 14.366 0.292 1.00 93.94 282 ASP A N 1
ATOM 2179 C CA . ASP A 1 282 ? 5.033 14.558 1.728 1.00 93.94 282 ASP A CA 1
ATOM 2180 C C . ASP A 1 282 ? 6.256 13.773 2.239 1.00 93.94 282 ASP A C 1
ATOM 2182 O O . ASP A 1 282 ? 6.357 12.554 2.070 1.00 93.94 282 ASP A O 1
ATOM 2186 N N . SER A 1 283 ? 7.139 14.438 2.994 1.00 93.12 283 SER A N 1
ATOM 2187 C CA . SER A 1 283 ? 8.210 13.739 3.712 1.00 93.12 283 SER A CA 1
ATOM 2188 C C . SER A 1 283 ? 7.629 12.622 4.592 1.00 93.12 283 SER A C 1
ATOM 2190 O O . SER A 1 283 ? 6.724 12.839 5.410 1.00 93.12 283 SER A O 1
ATOM 2192 N N . GLY A 1 284 ? 8.173 11.414 4.461 1.00 94.88 284 GLY A N 1
ATOM 2193 C CA . GLY A 1 284 ? 7.652 10.220 5.119 1.00 94.88 284 GLY A CA 1
ATOM 2194 C C . GLY A 1 284 ? 6.799 9.322 4.237 1.00 94.88 284 GLY A C 1
ATOM 2195 O O . GLY A 1 284 ? 6.366 8.290 4.742 1.00 94.88 284 GLY A O 1
ATOM 2196 N N . VAL A 1 285 ? 6.508 9.689 2.988 1.00 97.44 285 VAL A N 1
ATOM 2197 C CA . VAL A 1 285 ? 6.025 8.727 1.989 1.00 97.44 285 VAL A CA 1
ATOM 2198 C C . VAL A 1 285 ? 7.231 7.957 1.462 1.00 97.44 285 VAL A C 1
ATOM 2200 O O . VAL A 1 285 ? 8.125 8.563 0.887 1.00 97.44 285 VAL A O 1
ATOM 2203 N N . ASP A 1 286 ? 7.250 6.640 1.660 1.00 97.88 286 ASP A N 1
ATOM 2204 C CA . ASP A 1 286 ? 8.309 5.776 1.132 1.00 97.88 286 ASP A CA 1
ATOM 2205 C C . ASP A 1 286 ? 8.076 5.566 -0.376 1.00 97.88 286 ASP A C 1
ATOM 2207 O O . ASP A 1 286 ? 7.003 5.089 -0.763 1.00 97.88 286 ASP A O 1
ATOM 2211 N N . ILE A 1 287 ? 9.046 5.893 -1.232 1.00 98.38 287 ILE A N 1
ATOM 2212 C CA . ILE A 1 287 ? 8.910 5.783 -2.693 1.00 98.38 287 ILE A CA 1
ATOM 2213 C C . ILE A 1 287 ? 9.959 4.821 -3.249 1.00 98.38 287 ILE A C 1
ATOM 2215 O O . ILE A 1 287 ? 11.160 5.022 -3.095 1.00 98.38 287 ILE A O 1
ATOM 2219 N N . PHE A 1 288 ? 9.485 3.774 -3.918 1.00 98.75 288 PHE A N 1
ATOM 2220 C CA . PHE A 1 288 ? 10.307 2.796 -4.617 1.00 98.75 288 PHE A CA 1
ATOM 2221 C C . PHE A 1 288 ? 10.253 3.032 -6.122 1.00 98.75 288 PHE A C 1
ATOM 2223 O O . PHE A 1 288 ? 9.181 2.965 -6.724 1.00 98.75 288 PHE A O 1
ATOM 2230 N N . PHE A 1 289 ? 11.411 3.243 -6.733 1.00 98.88 289 PHE A N 1
ATOM 2231 C CA . PHE A 1 289 ? 11.571 3.342 -8.173 1.00 98.88 289 PHE A CA 1
ATOM 223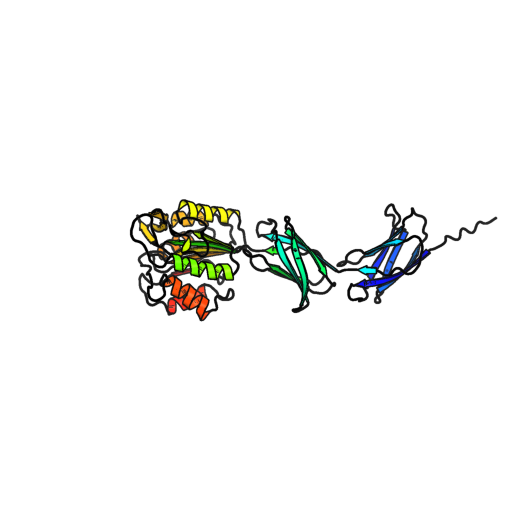2 C C . PHE A 1 289 ? 12.267 2.104 -8.727 1.00 98.88 289 PHE A C 1
ATOM 2234 O O . PHE A 1 289 ? 13.331 1.706 -8.247 1.00 98.88 289 PHE A O 1
ATOM 2241 N N . PHE A 1 290 ? 11.707 1.544 -9.794 1.00 98.88 290 PHE A N 1
ATOM 2242 C CA . PHE A 1 290 ? 12.344 0.488 -10.571 1.00 98.88 290 PHE A CA 1
ATOM 2243 C C . PHE A 1 290 ? 12.354 0.853 -12.052 1.00 98.88 290 PHE A C 1
ATOM 2245 O O . PHE A 1 290 ? 11.299 1.067 -12.651 1.00 98.88 290 PHE A O 1
ATOM 2252 N N . PHE A 1 291 ? 13.546 0.896 -12.644 1.00 98.81 291 PHE A N 1
ATOM 2253 C CA . PHE A 1 291 ? 13.741 1.268 -14.042 1.00 98.81 291 PHE A CA 1
ATOM 2254 C C . PHE A 1 291 ? 14.470 0.162 -14.816 1.00 98.81 291 PHE A C 1
ATOM 2256 O O . PHE A 1 291 ? 15.690 0.009 -14.690 1.00 98.81 291 PHE A O 1
ATOM 2263 N N . ASP A 1 292 ? 13.745 -0.548 -15.680 1.00 98.56 292 ASP A N 1
ATOM 2264 C CA . ASP A 1 292 ? 14.308 -1.406 -16.728 1.00 98.56 292 ASP A CA 1
ATOM 2265 C C . ASP A 1 292 ? 14.261 -0.665 -18.073 1.00 98.56 292 ASP A C 1
ATOM 2267 O O . ASP A 1 292 ? 13.299 -0.728 -18.839 1.00 98.56 292 ASP A O 1
ATOM 2271 N N . SER A 1 293 ? 15.278 0.168 -18.305 1.00 97.94 293 SER A N 1
ATOM 2272 C CA . SER A 1 293 ? 15.418 0.958 -19.528 1.00 97.94 293 SER A CA 1
ATOM 2273 C C . SER A 1 293 ? 16.869 1.373 -19.769 1.00 97.94 293 SER A C 1
ATOM 2275 O O . SER A 1 293 ? 17.669 1.495 -18.844 1.00 97.94 293 SER A O 1
ATOM 2277 N N . CYS A 1 294 ? 17.245 1.625 -21.025 1.00 98.12 294 CYS A N 1
ATOM 2278 C CA . CYS A 1 294 ? 18.599 2.097 -21.325 1.00 98.12 294 CYS A CA 1
ATOM 2279 C C . CYS A 1 294 ? 18.870 3.462 -20.670 1.00 98.12 294 CYS A C 1
ATOM 2281 O O . CYS A 1 294 ? 18.002 4.330 -20.661 1.00 98.12 294 CYS A O 1
ATOM 2283 N N . ASN A 1 295 ? 20.120 3.714 -20.271 1.00 97.81 295 ASN A N 1
ATOM 2284 C CA . ASN A 1 295 ? 20.581 4.963 -19.643 1.00 97.81 295 ASN A CA 1
ATOM 2285 C C . ASN A 1 295 ? 19.904 5.272 -18.286 1.00 97.81 295 ASN A C 1
ATOM 2287 O O . ASN A 1 295 ? 20.035 6.390 -17.788 1.00 97.81 295 ASN A O 1
ATOM 2291 N N . SER A 1 296 ? 19.205 4.312 -17.669 1.00 97.62 296 SER A N 1
ATOM 2292 C CA . SER A 1 296 ? 18.389 4.521 -16.461 1.00 97.62 296 SER A CA 1
ATOM 2293 C C . SER A 1 296 ? 19.165 5.090 -15.272 1.00 97.62 296 SER A C 1
ATOM 2295 O O . SER A 1 296 ? 18.630 5.900 -14.523 1.00 97.62 296 SER A O 1
ATOM 2297 N N . GLY A 1 297 ? 20.440 4.723 -15.108 1.00 96.94 297 GLY A N 1
ATOM 2298 C CA . GLY A 1 297 ? 21.262 5.181 -13.984 1.00 96.94 297 GLY A CA 1
ATOM 2299 C C . GLY A 1 297 ? 21.550 6.685 -13.980 1.00 96.94 297 GLY A C 1
ATOM 2300 O O . GLY A 1 297 ? 22.025 7.206 -12.978 1.00 96.94 297 GLY A O 1
ATOM 2301 N N . GLY A 1 298 ? 21.271 7.405 -15.075 1.00 95.94 298 GLY A N 1
ATOM 2302 C CA . GLY A 1 298 ? 21.377 8.867 -15.077 1.00 95.94 298 GLY A CA 1
ATOM 2303 C C . GLY A 1 298 ? 20.255 9.557 -14.304 1.00 95.94 298 GLY A C 1
ATOM 2304 O O . GLY A 1 298 ? 20.506 10.603 -13.724 1.00 95.94 298 GLY A O 1
ATOM 2305 N N . ILE A 1 299 ? 19.086 8.914 -14.186 1.00 97.00 299 ILE A N 1
ATOM 2306 C CA . ILE A 1 299 ? 17.924 9.465 -13.473 1.00 97.00 299 ILE A CA 1
ATOM 2307 C C . ILE A 1 299 ? 18.208 9.605 -11.969 1.00 97.00 299 ILE A C 1
ATOM 2309 O O . ILE A 1 299 ? 17.693 10.524 -11.339 1.00 97.00 299 ILE A O 1
ATOM 2313 N N . ILE A 1 300 ? 19.061 8.736 -11.405 1.00 96.94 300 ILE A N 1
ATOM 2314 C CA . ILE A 1 300 ? 19.375 8.690 -9.966 1.00 96.94 300 ILE A CA 1
ATOM 2315 C C . ILE A 1 300 ? 19.759 10.073 -9.436 1.00 96.94 300 ILE A C 1
ATOM 2317 O O . ILE A 1 300 ? 19.200 10.504 -8.441 1.00 96.94 300 ILE A O 1
ATOM 2321 N N . SER A 1 301 ? 20.633 10.817 -10.125 1.00 93.88 301 SER A N 1
ATOM 2322 C CA . SER A 1 301 ? 21.079 12.118 -9.605 1.00 93.88 301 SER A CA 1
ATOM 2323 C C . SER A 1 301 ? 19.962 13.150 -9.459 1.00 93.88 301 SER A C 1
ATOM 2325 O O . SER A 1 301 ? 20.046 13.977 -8.564 1.00 93.88 301 SER A O 1
ATOM 2327 N N . SER A 1 302 ? 18.933 13.104 -10.311 1.00 95.50 302 SER A N 1
ATOM 2328 C CA . SER A 1 302 ? 17.765 13.981 -10.160 1.00 95.50 302 SER A CA 1
ATOM 2329 C C . SER A 1 302 ? 16.908 13.569 -8.965 1.00 95.50 302 SER A C 1
ATOM 2331 O O . SER A 1 302 ? 16.363 14.424 -8.281 1.00 95.50 302 SER A O 1
ATOM 2333 N N . LEU A 1 303 ? 16.801 12.267 -8.685 1.00 95.81 303 LEU A N 1
ATOM 2334 C CA . LEU A 1 303 ? 16.038 11.780 -7.534 1.00 95.81 303 LEU A CA 1
ATOM 2335 C C . LEU A 1 303 ? 16.766 12.063 -6.208 1.00 95.81 303 LEU A C 1
ATOM 2337 O O . LEU A 1 303 ? 16.111 12.396 -5.225 1.00 95.81 303 LEU A O 1
ATOM 2341 N N . ASP A 1 304 ? 18.100 12.002 -6.209 1.00 92.94 304 ASP A N 1
ATOM 2342 C CA . ASP A 1 304 ? 18.960 12.347 -5.068 1.00 92.94 304 ASP A CA 1
ATOM 2343 C C . ASP A 1 304 ? 18.907 13.852 -4.733 1.00 92.94 304 ASP A C 1
ATOM 2345 O O . ASP A 1 304 ? 19.127 14.250 -3.599 1.00 92.94 304 ASP A O 1
ATOM 2349 N N . ASP A 1 305 ? 18.613 14.726 -5.698 1.00 93.75 305 ASP A N 1
ATOM 2350 C CA . ASP A 1 305 ? 18.537 16.172 -5.445 1.00 93.75 305 ASP A CA 1
ATOM 2351 C C . ASP A 1 305 ? 17.175 16.603 -4.842 1.00 93.75 305 ASP A C 1
ATOM 2353 O O . ASP A 1 305 ? 17.016 17.761 -4.427 1.00 93.75 305 ASP A O 1
ATOM 2357 N N . MET A 1 306 ? 16.199 15.687 -4.740 1.00 95.69 306 MET A N 1
ATOM 2358 C CA . MET A 1 306 ? 14.858 15.992 -4.235 1.00 95.69 306 MET A CA 1
ATOM 2359 C C . MET A 1 306 ? 14.825 16.252 -2.718 1.00 95.69 306 MET A C 1
ATOM 2361 O O . MET A 1 306 ? 15.509 15.594 -1.933 1.00 95.69 306 MET A O 1
ATOM 2365 N N . PRO A 1 307 ? 13.946 17.153 -2.235 1.00 96.06 307 PRO A N 1
ATOM 2366 C CA . PRO A 1 307 ? 13.841 17.491 -0.812 1.00 96.06 307 PRO A CA 1
ATOM 2367 C C . PRO A 1 307 ? 13.369 16.334 0.087 1.00 96.06 307 PRO A C 1
ATOM 2369 O O . PRO A 1 307 ? 13.463 16.438 1.314 1.00 96.06 307 PRO A O 1
ATOM 2372 N N . ASN A 1 308 ? 12.824 15.266 -0.496 1.00 95.69 308 ASN A N 1
ATOM 2373 C CA . ASN A 1 308 ? 12.359 14.054 0.174 1.00 95.69 308 ASN A CA 1
ATOM 2374 C C . ASN A 1 308 ? 13.263 12.829 -0.093 1.00 95.69 308 ASN A C 1
ATOM 2376 O O . ASN A 1 308 ? 12.828 11.716 0.201 1.00 95.69 308 ASN A O 1
ATOM 2380 N N . GLU A 1 309 ? 14.506 13.031 -0.562 1.00 95.81 309 GLU A N 1
ATOM 2381 C CA . GLU A 1 309 ? 15.492 11.977 -0.888 1.00 95.81 309 GLU A CA 1
ATOM 2382 C C . GLU A 1 309 ? 15.612 10.878 0.190 1.00 95.81 309 GLU A C 1
ATOM 2384 O O . GLU A 1 309 ? 15.662 9.698 -0.140 1.00 95.81 309 GLU A O 1
ATOM 2389 N N . ASP A 1 310 ? 15.525 11.232 1.481 1.00 96.44 310 ASP A N 1
ATOM 2390 C CA . ASP A 1 310 ? 15.616 10.307 2.629 1.00 96.44 310 ASP A CA 1
ATOM 2391 C C . ASP A 1 310 ? 14.579 9.152 2.614 1.00 96.44 310 ASP A C 1
ATOM 2393 O O . ASP A 1 310 ? 14.692 8.203 3.401 1.00 96.44 310 ASP A O 1
ATOM 2397 N N . TYR A 1 311 ? 13.537 9.249 1.780 1.00 97.00 311 TYR A N 1
ATOM 2398 C CA . TYR A 1 311 ? 12.448 8.271 1.658 1.00 97.00 311 TYR A CA 1
ATOM 2399 C C . TYR A 1 311 ? 12.422 7.554 0.305 1.00 97.00 311 TYR A C 1
ATOM 2401 O O . TYR A 1 311 ? 11.440 6.879 -0.017 1.00 97.00 311 TYR A O 1
ATOM 2409 N N . ILE A 1 312 ? 13.480 7.701 -0.490 1.00 97.50 312 ILE A N 1
ATOM 2410 C CA . ILE A 1 312 ? 13.543 7.207 -1.858 1.00 97.50 312 ILE A CA 1
ATOM 2411 C C . ILE A 1 312 ? 14.517 6.041 -1.960 1.00 97.50 312 ILE A C 1
ATOM 2413 O O . ILE A 1 312 ? 15.678 6.136 -1.567 1.00 97.50 312 ILE A O 1
ATOM 2417 N N . TYR A 1 313 ? 14.036 4.957 -2.561 1.00 98.50 313 TYR A N 1
ATOM 2418 C CA . TYR A 1 313 ? 14.860 3.849 -3.016 1.00 98.50 313 TYR A CA 1
ATOM 2419 C C . TYR A 1 313 ? 14.722 3.702 -4.530 1.00 98.50 313 TYR A C 1
ATOM 2421 O O . TYR A 1 313 ? 13.611 3.693 -5.061 1.00 98.50 313 TYR A O 1
ATOM 2429 N N . VAL A 1 314 ? 15.841 3.545 -5.232 1.00 98.50 314 VAL A N 1
ATOM 2430 C CA . VAL A 1 314 ? 15.892 3.427 -6.692 1.00 98.50 314 VAL A CA 1
ATOM 2431 C C . VAL A 1 314 ? 16.706 2.204 -7.082 1.00 98.50 314 VAL A C 1
ATOM 2433 O O . VAL A 1 314 ? 17.846 2.063 -6.652 1.00 98.50 314 VAL A O 1
ATOM 2436 N N . ALA A 1 315 ? 16.167 1.368 -7.969 1.00 98.62 315 ALA A N 1
ATOM 2437 C CA . ALA A 1 315 ? 16.902 0.315 -8.662 1.00 98.62 315 ALA A CA 1
ATOM 2438 C C . ALA A 1 315 ? 16.821 0.515 -10.182 1.00 98.62 315 ALA A C 1
ATOM 2440 O O . ALA A 1 315 ? 15.747 0.678 -10.759 1.00 98.62 315 ALA A O 1
ATOM 2441 N N . THR A 1 316 ? 17.971 0.477 -10.849 1.00 98.56 316 THR A N 1
ATOM 2442 C CA . THR A 1 316 ? 18.113 0.748 -12.287 1.00 98.56 316 THR A CA 1
ATOM 2443 C C . THR A 1 316 ? 18.839 -0.394 -12.990 1.00 98.56 316 THR A C 1
ATOM 2445 O O . THR A 1 316 ? 19.741 -0.995 -12.407 1.00 98.56 316 THR A O 1
ATOM 2448 N N . THR A 1 317 ? 18.500 -0.676 -14.252 1.00 98.00 317 THR A N 1
ATOM 2449 C CA . THR A 1 317 ? 19.134 -1.773 -15.011 1.00 98.00 317 THR A CA 1
ATOM 2450 C C . THR A 1 317 ? 20.593 -1.518 -15.387 1.00 98.00 317 THR A C 1
ATOM 2452 O O . THR A 1 317 ? 21.334 -2.478 -15.605 1.00 98.00 317 THR A O 1
ATOM 2455 N N . CYS A 1 318 ? 21.011 -0.261 -15.531 1.00 98.31 318 CYS A N 1
ATOM 2456 C CA . CYS A 1 318 ? 22.337 0.094 -16.031 1.00 98.31 318 CYS A CA 1
ATOM 2457 C C . CYS A 1 318 ? 22.784 1.480 -15.551 1.00 98.31 318 CYS A C 1
ATOM 2459 O O . CYS A 1 318 ? 21.990 2.244 -15.000 1.00 98.31 318 CYS A O 1
ATOM 2461 N N . THR A 1 319 ? 24.033 1.852 -15.843 1.00 98.00 319 THR A N 1
ATOM 2462 C CA . THR A 1 319 ? 24.521 3.217 -15.620 1.00 98.00 319 THR A CA 1
ATOM 2463 C C . THR A 1 319 ? 23.885 4.221 -16.583 1.00 98.00 319 THR A C 1
ATOM 2465 O O . THR A 1 319 ? 23.170 3.863 -17.522 1.00 98.00 319 THR A O 1
ATOM 2468 N N . LYS A 1 320 ? 24.183 5.511 -16.392 1.00 96.88 320 LYS A N 1
ATOM 2469 C CA . LYS A 1 320 ? 23.745 6.595 -17.287 1.00 96.88 320 LYS A CA 1
ATOM 2470 C C . LYS A 1 320 ? 24.161 6.440 -18.758 1.00 96.88 320 LYS A C 1
ATOM 2472 O O . LYS A 1 320 ? 23.568 7.095 -19.608 1.00 96.88 320 LYS A O 1
ATOM 2477 N N . ASP A 1 321 ? 25.193 5.640 -19.034 1.00 96.50 321 ASP A N 1
ATOM 2478 C CA . ASP A 1 321 ? 25.756 5.407 -20.372 1.00 96.50 321 ASP A CA 1
ATOM 2479 C C . ASP A 1 321 ? 25.481 3.968 -20.873 1.00 96.50 321 ASP A C 1
ATOM 2481 O O . ASP A 1 321 ? 25.911 3.598 -21.968 1.00 96.50 321 ASP A O 1
ATOM 2485 N N . GLY A 1 322 ? 24.782 3.153 -20.073 1.00 97.19 322 GLY A N 1
ATOM 2486 C CA . GLY A 1 322 ? 24.525 1.739 -20.342 1.00 97.19 322 GLY A CA 1
ATOM 2487 C C . GLY A 1 322 ? 23.226 1.441 -21.085 1.00 97.19 322 GLY A C 1
ATOM 2488 O O . GLY A 1 322 ? 22.403 2.322 -21.362 1.00 97.19 322 GLY A O 1
ATOM 2489 N N . TYR A 1 323 ? 23.033 0.158 -21.380 1.00 96.88 323 TYR A N 1
ATOM 2490 C CA . TYR A 1 323 ? 21.862 -0.385 -22.059 1.00 96.88 323 TYR A CA 1
ATOM 2491 C C . TYR A 1 323 ? 21.063 -1.332 -21.155 1.00 96.88 323 TYR A C 1
ATOM 2493 O O . TYR A 1 323 ? 21.628 -2.108 -20.384 1.00 96.88 323 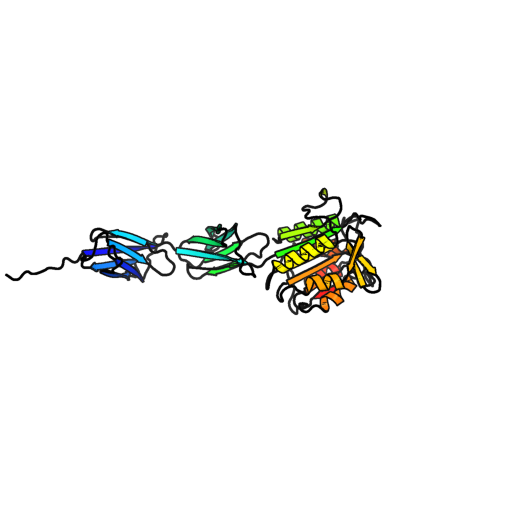TYR A O 1
ATOM 2501 N N . GLY A 1 324 ? 19.739 -1.285 -21.308 1.00 94.75 324 GLY A N 1
ATOM 2502 C CA . GLY A 1 324 ? 18.814 -2.332 -20.876 1.00 94.75 324 GLY A CA 1
ATOM 2503 C C . GLY A 1 324 ? 18.635 -3.365 -21.990 1.00 94.75 324 GLY A C 1
ATOM 2504 O O . GLY A 1 324 ? 18.842 -3.056 -23.169 1.00 94.75 324 GLY A O 1
ATOM 2505 N N . TYR A 1 325 ? 18.282 -4.598 -21.632 1.00 96.19 325 TYR A N 1
ATOM 2506 C CA . TYR A 1 325 ? 18.236 -5.712 -22.580 1.00 96.19 325 TYR A CA 1
ATOM 2507 C C . TYR A 1 325 ? 17.004 -6.581 -22.372 1.00 96.19 325 TYR A C 1
ATOM 2509 O O . TYR A 1 325 ? 16.782 -7.067 -21.273 1.00 96.19 325 TYR A O 1
ATOM 2517 N N . ASP A 1 326 ? 16.300 -6.900 -23.455 1.00 94.25 326 ASP A N 1
ATOM 2518 C CA . ASP A 1 326 ? 15.310 -7.977 -23.468 1.00 94.25 326 ASP A CA 1
ATOM 2519 C C . ASP A 1 326 ? 15.992 -9.346 -23.323 1.00 94.25 326 ASP A C 1
ATOM 2521 O O . ASP A 1 326 ? 17.045 -9.619 -23.916 1.00 94.25 326 ASP A O 1
ATOM 2525 N N . SER A 1 327 ? 15.339 -10.259 -22.608 1.00 94.94 327 SER A N 1
ATOM 2526 C CA . SER A 1 327 ? 15.773 -11.641 -22.449 1.00 94.94 327 SER A CA 1
ATOM 2527 C C . SER A 1 327 ? 14.755 -12.625 -23.031 1.00 94.94 327 SER A C 1
ATOM 2529 O O . SER A 1 327 ? 13.917 -13.152 -22.304 1.00 94.94 327 SER A O 1
ATOM 2531 N N . PRO A 1 328 ? 14.876 -13.011 -24.317 1.00 94.81 328 PRO A N 1
ATOM 2532 C CA . PRO A 1 328 ? 13.984 -14.003 -24.927 1.00 94.81 328 PRO A CA 1
ATOM 2533 C C . PRO A 1 328 ? 13.985 -15.380 -24.256 1.00 94.81 328 PRO A C 1
ATOM 2535 O O . PRO A 1 328 ? 13.109 -16.197 -24.513 1.00 94.81 328 PRO A O 1
ATOM 2538 N N . THR A 1 329 ? 15.008 -15.679 -23.450 1.00 96.06 329 THR A N 1
ATOM 2539 C CA . THR A 1 329 ? 15.073 -16.941 -22.696 1.00 96.06 329 THR A CA 1
ATOM 2540 C C . THR A 1 329 ? 14.110 -16.939 -21.512 1.00 96.06 329 THR A C 1
ATOM 2542 O O . THR A 1 329 ? 13.608 -18.000 -21.152 1.00 96.06 329 THR A O 1
ATOM 2545 N N . HIS A 1 330 ? 13.870 -15.767 -20.923 1.00 95.62 330 HIS A N 1
ATOM 2546 C CA . HIS A 1 330 ? 13.039 -15.601 -19.733 1.00 95.62 330 HIS A CA 1
ATOM 2547 C C . HIS A 1 330 ? 11.684 -14.958 -20.065 1.00 95.62 330 HIS A C 1
ATOM 2549 O O . HIS A 1 330 ? 10.722 -15.223 -19.368 1.00 95.62 330 HIS A O 1
ATOM 2555 N N . SER A 1 331 ? 11.571 -14.290 -21.219 1.00 97.12 331 SER A N 1
ATOM 2556 C CA . SER A 1 331 ? 10.392 -13.518 -21.650 1.00 97.12 331 SER A CA 1
ATOM 2557 C C . SER A 1 331 ? 10.148 -12.282 -20.781 1.00 97.12 331 SER A C 1
ATOM 2559 O O . SER A 1 331 ? 9.017 -11.974 -20.446 1.00 97.12 331 SER A O 1
ATOM 2561 N N . ASN A 1 332 ? 11.237 -11.593 -20.438 1.00 98.00 332 ASN A N 1
ATOM 2562 C CA . ASN A 1 332 ? 11.265 -10.398 -19.596 1.00 98.00 332 ASN A CA 1
ATOM 2563 C C . ASN A 1 332 ? 12.354 -9.437 -20.077 1.00 98.00 332 ASN A C 1
ATOM 2565 O O . ASN A 1 332 ? 13.283 -9.853 -20.790 1.00 98.00 332 ASN A O 1
ATOM 2569 N N . GLY A 1 333 ? 12.326 -8.203 -19.583 1.00 98.06 333 GLY A N 1
ATOM 2570 C CA . GLY A 1 333 ? 13.532 -7.406 -19.399 1.00 98.06 333 GLY A CA 1
ATOM 2571 C C . GLY A 1 333 ? 14.543 -8.181 -18.549 1.00 98.06 333 GLY A C 1
ATOM 2572 O O . GLY A 1 333 ? 14.205 -8.864 -17.577 1.00 98.06 333 GLY A O 1
ATOM 2573 N N . LEU A 1 334 ? 15.813 -8.173 -18.954 1.00 98.31 334 LEU A N 1
ATOM 2574 C CA . LEU A 1 334 ? 16.852 -8.955 -18.291 1.00 98.31 334 LEU A CA 1
ATOM 2575 C C . LEU A 1 334 ? 16.971 -8.531 -16.827 1.00 98.31 334 LEU A C 1
ATOM 2577 O O . LEU A 1 334 ? 17.153 -9.389 -15.966 1.00 98.31 334 LEU A O 1
ATOM 2581 N N . TRP A 1 335 ? 16.856 -7.236 -16.533 1.00 98.50 335 TRP A N 1
ATOM 2582 C CA . TRP A 1 335 ? 16.930 -6.759 -15.163 1.00 98.50 335 TRP A CA 1
ATOM 2583 C C . TRP A 1 335 ? 15.660 -7.050 -14.374 1.00 98.50 335 TRP A C 1
ATOM 2585 O O . TRP A 1 335 ? 15.786 -7.549 -13.254 1.00 98.50 335 TRP A O 1
ATOM 2595 N N . THR A 1 336 ? 14.473 -6.867 -14.962 1.00 98.75 336 THR A N 1
ATOM 2596 C CA . THR A 1 336 ? 13.210 -7.320 -14.357 1.00 98.75 336 THR A CA 1
ATOM 2597 C C . THR A 1 336 ? 13.304 -8.783 -13.929 1.00 98.75 336 THR A C 1
ATOM 2599 O O . THR A 1 336 ? 13.102 -9.078 -12.754 1.00 98.75 336 THR A O 1
ATOM 2602 N N . TYR A 1 337 ? 13.738 -9.691 -14.808 1.00 98.75 337 TYR A N 1
ATOM 2603 C CA . TYR A 1 337 ? 13.895 -11.104 -14.449 1.00 98.75 337 TYR A CA 1
ATOM 2604 C C . TYR A 1 337 ? 14.866 -11.322 -13.279 1.00 98.75 337 TYR A C 1
ATOM 2606 O O . TYR A 1 337 ? 14.556 -12.045 -12.335 1.00 98.75 337 TYR A O 1
ATOM 2614 N N . TYR A 1 338 ? 16.064 -10.730 -13.317 1.00 98.81 338 TYR A N 1
ATOM 2615 C CA . TYR A 1 338 ? 17.059 -10.988 -12.270 1.00 98.81 338 TYR A CA 1
ATOM 2616 C C . TYR A 1 338 ? 16.677 -10.379 -10.915 1.00 98.81 338 TYR A C 1
ATOM 2618 O O . TYR A 1 338 ? 16.990 -10.975 -9.881 1.00 98.81 338 TYR A O 1
ATOM 2626 N N . PHE A 1 339 ? 16.021 -9.218 -10.910 1.00 98.88 339 PHE A N 1
ATOM 2627 C CA . PHE A 1 339 ? 15.596 -8.537 -9.691 1.00 98.88 339 PHE A CA 1
ATOM 2628 C C . PHE A 1 339 ? 14.301 -9.123 -9.122 1.00 98.88 339 PHE A C 1
ATOM 2630 O O . PHE A 1 339 ? 14.268 -9.540 -7.964 1.00 98.88 339 PHE A O 1
ATOM 2637 N N . LEU A 1 340 ? 13.242 -9.170 -9.929 1.00 98.81 340 LEU A N 1
ATOM 2638 C CA . LEU A 1 340 ? 11.911 -9.569 -9.490 1.00 98.81 340 LEU A CA 1
ATOM 2639 C C . LEU A 1 340 ? 11.802 -11.092 -9.391 1.00 98.81 340 LEU A C 1
ATOM 2641 O O . LEU A 1 340 ? 11.707 -11.626 -8.287 1.00 98.81 340 LEU A O 1
ATOM 2645 N N . GLU A 1 341 ? 11.877 -11.787 -10.523 1.00 98.62 341 GLU A N 1
ATOM 2646 C CA . GLU A 1 341 ? 11.613 -13.227 -10.602 1.00 98.62 341 GLU A CA 1
ATOM 2647 C C . GLU A 1 341 ? 12.684 -14.038 -9.867 1.00 98.62 341 GLU A C 1
ATOM 2649 O O . GLU A 1 341 ? 12.419 -14.724 -8.881 1.00 98.62 341 GLU A O 1
ATOM 2654 N N . TYR A 1 342 ? 13.938 -13.915 -10.298 1.00 98.69 342 TYR A N 1
ATOM 2655 C CA . TYR A 1 342 ? 15.025 -14.765 -9.824 1.00 98.69 342 TYR A CA 1
ATOM 2656 C C . TYR A 1 342 ? 15.444 -14.458 -8.379 1.00 98.69 342 TYR A C 1
ATOM 2658 O O . TYR A 1 342 ? 15.748 -15.367 -7.600 1.00 98.69 342 TYR A O 1
ATOM 2666 N N . SER A 1 343 ? 15.506 -13.175 -8.013 1.00 98.81 343 SER A N 1
ATOM 2667 C CA . SER A 1 343 ? 15.955 -12.758 -6.683 1.00 98.81 343 SER A CA 1
ATOM 2668 C C . SER A 1 343 ? 14.793 -12.664 -5.700 1.00 98.81 343 SER A C 1
ATOM 2670 O O . SER A 1 343 ? 14.762 -13.398 -4.706 1.00 98.81 343 SER A O 1
ATOM 2672 N N . TRP A 1 344 ? 13.821 -11.784 -5.940 1.00 98.75 344 TRP A N 1
ATOM 2673 C CA . TRP A 1 344 ? 12.794 -11.524 -4.938 1.00 98.75 344 TRP A CA 1
ATOM 2674 C C . TRP A 1 344 ? 11.798 -12.676 -4.802 1.00 98.75 344 TRP A C 1
ATOM 2676 O O . TRP A 1 344 ? 11.612 -13.188 -3.693 1.00 98.75 344 TRP A O 1
ATOM 2686 N N . ILE A 1 345 ? 11.190 -13.111 -5.904 1.00 98.62 345 ILE A N 1
ATOM 2687 C CA . ILE A 1 345 ? 10.148 -14.140 -5.918 1.00 98.62 345 ILE A CA 1
ATOM 2688 C C . ILE A 1 345 ? 10.757 -15.515 -5.638 1.00 98.62 345 ILE A C 1
ATOM 2690 O O . ILE A 1 345 ? 10.428 -16.134 -4.626 1.00 98.62 345 ILE A O 1
ATOM 2694 N N . ASP A 1 346 ? 11.698 -15.981 -6.453 1.00 98.56 346 ASP A N 1
ATOM 2695 C CA . ASP A 1 346 ? 12.214 -17.347 -6.352 1.00 98.56 346 ASP A CA 1
ATOM 2696 C C . ASP A 1 346 ? 13.110 -17.559 -5.125 1.00 98.56 346 ASP A C 1
ATOM 2698 O O . ASP A 1 346 ? 12.953 -18.540 -4.387 1.00 98.56 346 ASP A O 1
ATOM 2702 N N . ASN A 1 347 ? 14.060 -16.652 -4.875 1.00 98.56 347 ASN A N 1
ATOM 2703 C CA . ASN A 1 347 ? 15.028 -16.825 -3.791 1.00 98.56 347 ASN A CA 1
ATOM 2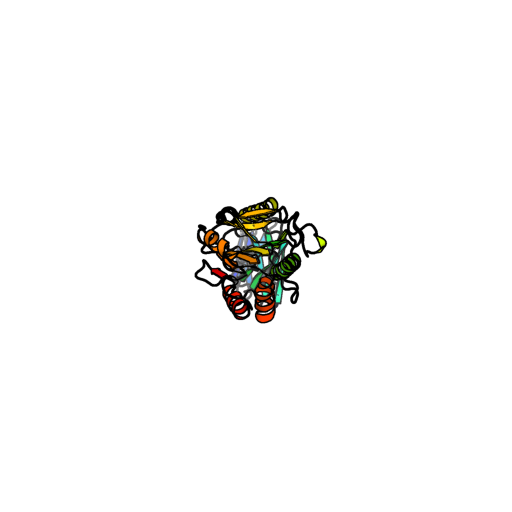704 C C . ASN A 1 347 ? 14.503 -16.318 -2.434 1.00 98.56 347 ASN A C 1
ATOM 2706 O O . ASN A 1 347 ? 14.773 -16.946 -1.405 1.00 98.56 347 ASN A O 1
ATOM 2710 N N . TYR A 1 348 ? 13.713 -15.240 -2.414 1.00 98.50 348 TYR A N 1
ATOM 2711 C CA . TYR A 1 348 ? 13.163 -14.653 -1.183 1.00 98.50 348 TYR A CA 1
ATOM 2712 C C . TYR A 1 348 ? 11.647 -14.829 -1.003 1.00 98.50 348 TYR A C 1
ATOM 2714 O O . TYR A 1 348 ? 11.076 -14.276 -0.056 1.00 98.50 348 TYR A O 1
ATOM 2722 N N . SER A 1 349 ? 11.003 -15.651 -1.840 1.00 98.19 349 SER A N 1
ATOM 2723 C CA . SER A 1 349 ? 9.569 -15.982 -1.756 1.00 98.19 349 SER A CA 1
ATOM 2724 C C . SER A 1 349 ? 8.641 -14.767 -1.873 1.00 98.19 349 SER A C 1
ATOM 2726 O O . SER A 1 349 ? 7.571 -14.768 -1.264 1.00 98.19 349 SER A O 1
ATOM 2728 N N . GLY A 1 350 ? 9.078 -13.708 -2.561 1.00 97.38 350 GLY A N 1
ATOM 2729 C CA . GLY A 1 350 ? 8.335 -12.454 -2.709 1.00 97.38 350 GLY A CA 1
ATOM 2730 C C . GLY A 1 350 ? 8.033 -11.774 -1.370 1.00 97.38 350 GLY A C 1
ATOM 2731 O O . GLY A 1 350 ? 7.031 -11.080 -1.232 1.00 97.38 350 GLY A O 1
ATOM 2732 N N . SER A 1 351 ? 8.834 -12.035 -0.328 1.00 96.38 351 SER A N 1
ATOM 2733 C CA . SER A 1 351 ? 8.496 -11.635 1.041 1.00 96.38 351 SER A CA 1
ATOM 2734 C C . SER A 1 351 ? 8.715 -10.143 1.299 1.00 96.38 351 SER A C 1
ATOM 2736 O O . SER A 1 351 ? 9.807 -9.623 1.069 1.00 96.38 351 SER A O 1
ATOM 2738 N N . ARG A 1 352 ? 7.733 -9.508 1.955 1.00 94.25 352 ARG A N 1
ATOM 2739 C CA . ARG A 1 352 ? 7.818 -8.141 2.519 1.00 94.25 352 ARG A CA 1
ATOM 2740 C C . ARG A 1 352 ? 8.841 -7.985 3.642 1.00 94.25 352 ARG A C 1
ATOM 2742 O O . ARG A 1 352 ? 9.126 -6.887 4.103 1.00 94.25 352 ARG A O 1
ATOM 2749 N N . SER A 1 353 ? 9.338 -9.101 4.177 1.00 96.06 353 SER A N 1
ATOM 2750 C CA . SER A 1 353 ? 10.361 -9.094 5.228 1.00 96.06 353 SER A CA 1
ATOM 2751 C C . SER A 1 353 ? 11.786 -9.024 4.684 1.00 96.06 353 SER A C 1
ATOM 2753 O O . SER A 1 353 ? 12.725 -9.034 5.478 1.00 96.06 353 SER A O 1
ATOM 2755 N N . THR A 1 354 ? 11.952 -9.062 3.364 1.00 98.19 354 THR A N 1
ATOM 2756 C CA . THR A 1 354 ? 13.247 -8.953 2.696 1.00 98.19 354 THR A CA 1
ATOM 2757 C C . THR A 1 354 ? 13.403 -7.524 2.213 1.00 98.19 354 THR A C 1
ATOM 2759 O O . THR A 1 354 ? 12.488 -6.989 1.592 1.00 98.19 354 THR A O 1
ATOM 2762 N N . SER A 1 355 ? 14.536 -6.903 2.529 1.00 98.44 355 SER A N 1
ATOM 2763 C CA . SER A 1 355 ? 14.773 -5.529 2.112 1.00 98.44 355 SER A CA 1
ATOM 2764 C C . SER A 1 355 ? 15.154 -5.440 0.638 1.00 98.44 355 SER A C 1
ATOM 2766 O O . SER A 1 355 ? 15.705 -6.400 0.088 1.00 98.44 355 SER A O 1
ATOM 2768 N N . MET A 1 356 ? 14.881 -4.303 0.002 1.00 98.56 356 MET A N 1
ATOM 2769 C CA . MET A 1 356 ? 15.184 -4.114 -1.418 1.00 98.56 356 MET A CA 1
ATOM 2770 C C . MET A 1 356 ? 16.689 -4.111 -1.690 1.00 98.56 356 MET A C 1
ATOM 2772 O O . MET A 1 356 ? 17.095 -4.711 -2.679 1.00 98.56 356 MET A O 1
ATOM 2776 N N . GLU A 1 357 ? 17.522 -3.631 -0.760 1.00 98.50 357 GLU A N 1
ATOM 2777 C CA . GLU A 1 357 ? 18.990 -3.752 -0.868 1.00 98.50 357 GLU A CA 1
ATOM 2778 C C . GLU A 1 357 ? 19.413 -5.229 -0.888 1.00 98.50 357 GLU A C 1
ATOM 2780 O O . GLU A 1 357 ? 20.269 -5.646 -1.661 1.00 98.50 357 GLU A O 1
ATOM 2785 N N . THR A 1 358 ? 18.777 -6.069 -0.058 1.00 98.62 358 THR A N 1
ATOM 2786 C CA . THR A 1 358 ? 19.081 -7.509 -0.016 1.00 98.62 358 THR A CA 1
ATOM 2787 C C . THR A 1 358 ? 18.691 -8.196 -1.330 1.00 98.62 358 THR A C 1
ATOM 2789 O O . THR A 1 358 ? 19.408 -9.079 -1.808 1.00 98.62 358 THR A O 1
ATOM 2792 N N . VAL A 1 359 ? 17.552 -7.805 -1.912 1.00 98.81 359 VAL A N 1
ATOM 2793 C CA . VAL A 1 359 ? 17.105 -8.289 -3.225 1.00 98.81 359 VAL A CA 1
ATOM 2794 C C . VAL A 1 359 ? 18.069 -7.829 -4.318 1.00 98.81 359 VAL A C 1
ATOM 2796 O O . VAL A 1 359 ? 18.486 -8.657 -5.135 1.00 98.81 359 VAL A O 1
ATOM 2799 N N . PHE A 1 360 ? 18.455 -6.552 -4.305 1.00 98.81 360 PHE A N 1
ATOM 2800 C CA . PHE A 1 360 ? 19.370 -5.947 -5.265 1.00 98.81 360 PHE A CA 1
ATOM 2801 C C . PHE A 1 360 ? 20.748 -6.607 -5.227 1.00 98.81 360 PHE A C 1
ATOM 2803 O O . PHE A 1 360 ? 21.223 -7.065 -6.262 1.00 98.81 360 PHE A O 1
ATOM 2810 N N . ASP A 1 361 ? 21.357 -6.748 -4.047 1.00 98.69 361 ASP A N 1
ATOM 2811 C CA . ASP A 1 361 ? 22.662 -7.393 -3.860 1.00 98.69 361 ASP A CA 1
ATOM 2812 C C . ASP A 1 361 ? 22.686 -8.804 -4.463 1.00 98.69 361 ASP A C 1
ATOM 2814 O O . ASP A 1 361 ? 23.621 -9.198 -5.176 1.00 98.69 361 ASP A O 1
ATOM 2818 N N . TYR A 1 362 ? 21.636 -9.587 -4.195 1.00 98.81 362 TYR A N 1
ATOM 2819 C CA . TYR A 1 362 ? 21.523 -10.935 -4.736 1.00 98.81 362 TYR A CA 1
ATOM 2820 C C . TYR A 1 362 ? 21.337 -10.909 -6.257 1.00 98.81 362 TYR A C 1
ATOM 2822 O O . TYR A 1 362 ? 22.042 -11.641 -6.959 1.00 98.81 362 TYR A O 1
ATOM 2830 N N . ALA A 1 363 ? 20.456 -10.051 -6.773 1.00 98.81 363 ALA A N 1
ATOM 2831 C CA . ALA A 1 363 ? 20.214 -9.894 -8.204 1.00 98.81 363 ALA A CA 1
ATOM 2832 C C . ALA A 1 363 ? 21.495 -9.483 -8.946 1.00 98.81 363 ALA A C 1
ATOM 2834 O O . ALA A 1 363 ? 21.922 -10.174 -9.872 1.00 98.81 363 ALA A O 1
ATOM 2835 N N . LEU A 1 364 ? 22.174 -8.434 -8.475 1.00 98.69 364 LEU A N 1
ATOM 2836 C CA . LEU A 1 364 ? 23.418 -7.914 -9.037 1.00 98.69 364 LEU A CA 1
ATOM 2837 C C . LEU A 1 364 ? 24.523 -8.975 -9.055 1.00 98.69 364 LEU A C 1
ATOM 2839 O O . LEU A 1 364 ? 25.220 -9.124 -10.056 1.00 98.69 364 LEU A O 1
ATOM 2843 N N . SER A 1 365 ? 24.666 -9.762 -7.983 1.00 98.50 365 SER A N 1
ATOM 2844 C CA . SER A 1 365 ? 25.684 -10.822 -7.921 1.00 98.50 365 SER A CA 1
ATOM 2845 C C . SER A 1 365 ? 25.477 -11.951 -8.943 1.00 98.50 365 SER A C 1
ATOM 2847 O O . SER A 1 365 ? 26.424 -12.683 -9.247 1.00 98.50 365 SER A O 1
ATOM 2849 N N . ASN A 1 366 ? 24.258 -12.089 -9.475 1.00 98.44 366 ASN A N 1
ATOM 2850 C CA . ASN A 1 366 ? 23.887 -13.086 -10.478 1.00 98.44 366 ASN A CA 1
ATOM 2851 C C . ASN A 1 366 ? 23.662 -12.486 -11.876 1.00 98.44 366 ASN A C 1
ATOM 2853 O O . ASN A 1 366 ? 23.540 -13.245 -12.841 1.00 98.44 366 ASN A O 1
ATOM 2857 N N . TYR A 1 367 ? 23.630 -11.157 -11.998 1.00 98.31 367 TYR A N 1
ATOM 2858 C CA . TYR A 1 367 ? 23.405 -10.469 -13.260 1.00 98.31 367 TYR A CA 1
ATOM 2859 C C . TYR A 1 367 ? 24.584 -10.702 -14.223 1.00 98.31 367 TYR A C 1
ATOM 2861 O O . TYR A 1 367 ? 25.746 -10.584 -13.825 1.00 98.31 367 TYR A O 1
ATOM 2869 N N . PRO A 1 368 ? 24.338 -11.070 -15.495 1.00 97.56 368 PRO A N 1
ATOM 2870 C CA . PRO A 1 368 ? 25.396 -11.559 -16.379 1.00 97.56 368 PRO A CA 1
ATOM 2871 C C . PRO A 1 368 ? 26.185 -10.441 -17.073 1.00 97.56 368 PRO A C 1
ATOM 2873 O O . PRO A 1 368 ? 27.182 -10.732 -17.740 1.00 97.56 368 PRO A O 1
ATOM 2876 N N . LEU A 1 369 ? 25.735 -9.188 -16.964 1.00 97.19 369 LEU A N 1
ATOM 2877 C CA . LEU A 1 369 ? 26.357 -8.027 -17.598 1.00 97.19 369 LEU A CA 1
ATOM 2878 C C . LEU A 1 369 ? 27.128 -7.184 -16.577 1.00 97.19 369 LEU A C 1
ATOM 2880 O O . LEU A 1 369 ? 26.966 -7.327 -15.368 1.00 97.19 369 LEU A O 1
ATOM 2884 N N . GLY A 1 370 ? 28.004 -6.315 -17.075 1.00 96.25 370 GLY A N 1
ATOM 2885 C CA . GLY A 1 370 ? 28.800 -5.419 -16.245 1.00 96.25 370 GLY A CA 1
ATOM 2886 C C . GLY A 1 370 ? 29.373 -4.253 -17.049 1.00 96.25 370 GLY A C 1
ATOM 2887 O O . GLY A 1 370 ? 29.126 -4.131 -18.247 1.00 96.25 370 GLY A O 1
ATOM 2888 N N . GLY A 1 371 ? 30.179 -3.404 -16.408 1.00 97.50 371 GLY A N 1
ATOM 2889 C CA . GLY A 1 371 ? 30.621 -2.142 -17.012 1.00 97.50 371 GLY A CA 1
ATOM 2890 C C . GLY A 1 371 ? 29.495 -1.108 -16.985 1.00 97.50 371 GLY A C 1
ATOM 2891 O O . GLY A 1 371 ? 28.852 -0.954 -15.949 1.00 97.50 371 GLY A O 1
ATOM 2892 N N . ASP A 1 372 ? 29.241 -0.423 -18.099 1.00 97.75 372 ASP A N 1
ATOM 2893 C CA . ASP A 1 372 ? 28.135 0.544 -18.180 1.00 97.75 372 ASP A CA 1
ATOM 2894 C C . ASP A 1 372 ? 26.760 -0.140 -18.078 1.00 97.75 372 ASP A C 1
ATOM 2896 O O . ASP A 1 372 ? 25.809 0.451 -17.585 1.00 97.75 372 ASP A O 1
ATOM 2900 N N . ASP A 1 373 ? 26.674 -1.427 -18.411 1.00 98.00 373 ASP A N 1
ATOM 2901 C CA . ASP A 1 373 ? 25.451 -2.231 -18.301 1.00 98.00 373 ASP A CA 1
ATOM 2902 C C . ASP A 1 373 ? 25.268 -2.848 -16.898 1.00 98.00 373 ASP A C 1
ATOM 2904 O O . ASP A 1 373 ? 24.519 -3.807 -16.731 1.00 98.00 373 ASP A O 1
ATOM 2908 N N . THR A 1 374 ? 25.999 -2.362 -15.887 1.00 98.19 374 THR A N 1
ATOM 2909 C CA . THR A 1 374 ? 25.847 -2.830 -14.499 1.00 98.19 374 THR A CA 1
ATOM 2910 C C . THR A 1 374 ? 24.641 -2.143 -13.854 1.00 98.19 374 THR A C 1
ATOM 2912 O O . THR A 1 374 ? 24.621 -0.907 -13.851 1.00 98.19 374 THR A O 1
ATOM 2915 N N . PRO A 1 375 ? 23.695 -2.891 -13.257 1.00 98.62 375 PRO A N 1
ATOM 2916 C CA . PRO A 1 375 ? 22.619 -2.315 -12.463 1.00 98.62 375 PRO A CA 1
ATOM 2917 C C . PRO A 1 375 ? 23.149 -1.395 -11.363 1.00 98.62 375 PRO A C 1
ATOM 2919 O O . PRO A 1 375 ? 24.203 -1.662 -10.775 1.00 98.62 375 PRO A O 1
ATOM 2922 N N . GLN A 1 376 ? 22.423 -0.318 -11.077 1.00 98.50 376 GLN A N 1
ATOM 2923 C CA . GLN A 1 376 ? 22.743 0.598 -9.980 1.00 98.50 376 GLN A CA 1
ATOM 2924 C C . GLN A 1 376 ? 21.564 0.708 -9.021 1.00 98.50 376 GLN A C 1
ATOM 2926 O O . GLN A 1 376 ? 20.415 0.730 -9.467 1.00 98.50 376 GLN A O 1
ATOM 2931 N N . GLU A 1 377 ? 21.864 0.836 -7.733 1.00 97.25 377 GLU A N 1
ATOM 2932 C CA . GLU A 1 377 ? 20.897 1.230 -6.714 1.00 97.25 377 GLU A CA 1
ATOM 2933 C C . GLU A 1 377 ? 21.297 2.555 -6.064 1.00 97.25 377 GLU A C 1
ATOM 2935 O O . GLU A 1 377 ? 22.483 2.904 -6.011 1.00 97.25 377 GLU A O 1
ATOM 2940 N N . HIS A 1 378 ? 20.295 3.260 -5.556 1.00 96.19 378 HIS A N 1
ATOM 2941 C CA . HIS A 1 378 ? 20.440 4.334 -4.587 1.00 96.19 378 HIS A CA 1
ATOM 2942 C C . HIS A 1 378 ? 19.399 4.127 -3.482 1.00 96.19 378 HIS A C 1
ATOM 2944 O O . HIS A 1 378 ? 18.243 3.829 -3.771 1.00 96.19 378 HIS A O 1
ATOM 2950 N N . ASP A 1 379 ? 19.814 4.314 -2.234 1.00 95.69 379 ASP A N 1
ATOM 2951 C CA . ASP A 1 379 ? 18.941 4.350 -1.063 1.00 95.69 379 ASP A CA 1
ATOM 2952 C C . ASP A 1 379 ? 19.251 5.636 -0.298 1.00 95.69 379 ASP A C 1
ATOM 2954 O O . ASP A 1 379 ? 20.343 5.778 0.268 1.00 95.69 379 ASP A O 1
ATOM 2958 N N . GLY A 1 380 ? 18.311 6.581 -0.315 1.00 92.69 380 GLY A N 1
ATOM 2959 C CA . GLY A 1 380 ? 18.455 7.835 0.418 1.00 92.69 380 GLY A CA 1
ATOM 2960 C C . GLY A 1 380 ? 18.289 7.637 1.925 1.00 92.69 380 GLY A C 1
ATOM 2961 O O . GLY A 1 380 ? 18.701 8.478 2.726 1.00 92.69 380 GLY A O 1
ATOM 2962 N N . SER A 1 381 ? 17.740 6.495 2.350 1.00 91.25 381 SER A N 1
ATOM 2963 C CA . SER A 1 381 ? 17.537 6.177 3.753 1.00 91.25 381 SER A CA 1
ATOM 2964 C C . SER A 1 381 ? 18.780 5.575 4.411 1.00 91.25 381 SER A C 1
ATOM 2966 O O . SER A 1 381 ? 19.557 4.818 3.840 1.00 91.25 381 SER A O 1
ATOM 2968 N N . ALA A 1 382 ? 18.944 5.832 5.711 1.00 85.75 382 ALA A N 1
ATOM 2969 C CA . ALA A 1 382 ? 19.904 5.090 6.534 1.00 85.75 382 ALA A CA 1
ATOM 2970 C C . ALA A 1 382 ? 19.352 3.733 7.021 1.00 85.75 382 ALA A C 1
ATOM 2972 O O . ALA A 1 382 ? 20.058 2.985 7.710 1.00 85.75 382 ALA A O 1
ATOM 2973 N N . SER A 1 383 ? 18.075 3.445 6.758 1.00 92.62 383 SER A N 1
ATOM 2974 C CA . SER A 1 383 ? 17.399 2.208 7.139 1.00 92.62 383 SER A CA 1
ATOM 2975 C C . SER A 1 383 ? 16.963 1.437 5.909 1.00 92.62 383 SER A C 1
ATOM 2977 O O . SER A 1 383 ? 16.441 2.038 4.989 1.00 92.62 383 SER A O 1
ATOM 2979 N N . SER A 1 384 ? 17.076 0.111 5.968 1.00 96.19 384 SER A N 1
ATOM 2980 C CA . SER A 1 384 ? 16.655 -0.769 4.878 1.00 96.19 384 SER A CA 1
ATOM 2981 C C . SER A 1 384 ? 15.219 -0.508 4.418 1.00 96.19 384 SER A C 1
ATOM 2983 O O . SER A 1 384 ? 14.309 -0.416 5.254 1.00 96.19 384 SER A O 1
ATOM 2985 N N . PHE A 1 385 ? 15.023 -0.486 3.105 1.00 97.38 385 PHE A N 1
ATOM 2986 C CA . PHE A 1 385 ? 13.744 -0.278 2.448 1.00 97.38 385 PHE A CA 1
ATOM 2987 C C . PHE A 1 385 ? 12.976 -1.600 2.281 1.00 97.38 385 PHE A C 1
ATOM 2989 O O . PHE A 1 385 ? 13.552 -2.629 1.926 1.00 97.38 385 PHE A O 1
ATOM 2996 N N . TYR A 1 386 ? 11.659 -1.596 2.519 1.00 97.00 386 TYR A N 1
ATOM 2997 C CA . TYR A 1 386 ? 10.800 -2.785 2.406 1.00 97.00 386 TYR A CA 1
ATOM 2998 C C . TYR A 1 386 ? 9.503 -2.470 1.659 1.00 97.00 386 TYR A C 1
ATOM 3000 O O . TYR A 1 386 ? 8.823 -1.489 1.978 1.00 97.00 386 TYR A O 1
ATOM 3008 N N . LEU A 1 387 ? 9.124 -3.365 0.743 1.00 95.31 387 LEU A N 1
ATOM 3009 C CA . LEU A 1 387 ? 7.837 -3.343 0.046 1.00 95.31 387 LEU A CA 1
ATOM 3010 C C . LEU A 1 387 ? 6.773 -4.139 0.796 1.00 95.31 387 LEU A C 1
ATOM 3012 O O . LEU A 1 387 ? 6.994 -5.304 1.183 1.00 95.31 387 LEU A O 1
#

Foldseek 3Di:
DDPPPPQDWFKAKEFEAEPVRAGDFFWKKWKAAPVRHTQDIDGAHNRRIDMDIGRPPHHDFMKIWTGDPQWDIDIDTDDTYDYDYHYTWGKEKEFEAEPVRAGDFQWKKFKDDPPDTQFIDTAHNRRIDMTTGHWAFIKMWTDDQQWDIDIDTDGTGDYDYHHTAGAEEEFEFEQAAPDDHGHFFSLVLSQLVCVLSVVVRRPYEYAYEPCCVSHPHHPYHQDVVVSLVVLLVVLVVHEAQHEYEYHGADEWADDPRWIFDQGRHRDTCTLLNVLVSPLSRYQRHAYEYEEQYFLFQRSVVSLCVRPNLQRYKYKYQFHNHGGWDQDPVQSHTLLSCLQRPVQQCPVVVSDQVAFSVNSLVRSQVPRPDDDRRRMDMDHSHPDTHGD

Secondary structure (DSSP, 8-state):
--------EEEEEEEEEETT--B-TT-EEEEE-TT--EEEEEE--TTSEEEEEEE--SPSSEEEEEE-TTBPPEEEEESS-EE--EEE-EEEEEEEE-TT--B-TT-EEEEEETTEEEEEEE--TTSEEEEEE-SS-EEEEEE-TTB--EEEEESSSEE--EEPPBEEEEEEE-SS-SSS---SSHHHHHHHHHHHHHHTT-EEEEEE-S-GGGSS---EE--HHHHHHHHHHHHHH--TT-EEEEEEES-EEEETTEEEEEPTTS-EEEHHHHHHHHTTSPTT-EEEEEEESTTGGGTHHHHHTSTTGGGEEEEESS-TT----EETTTTEEHHHIIIIIIIIIIIHTT-TTS-HHHHHHHHHHH-S--GGG--EEEE-SSS----

Sequence (387 aa):
MTFINVQGYTTFTGYVKDKASNAISGATVLIADSYGYILGYTSTSSSGYYSFSVSLSGHSPYYLSASKTGYETGTKTVTGGGRNDFSLYGYVDGYVKDSQNVAISGATVKAYRYSGVLGSTTTQSNGYYYIQIANHPTKITAEKHGFRDYSQTISTTGRFNFNMKALKAIIVGISDYSSGTDLNYCDEDASDWYDQLDDLGYDCEIYGDGHPGNYPRYDGLATESNVRSAIQSLDTNVGSGDTVCFIFSGHGGTSWFQQYLLMQDNSKYKETEIEDDFEDFDSGVDIFFFFDSCNSGGIISSLDDMPNEDYIYVATTCTKDGYGYDSPTHSNGLWTYYFLEYSWIDNYSGSRSTSMETVFDYALSNYPLGGDDTPQEHDGSASSFYL

Radius of gyration: 31.14 Å; chains: 1; bounding box: 83×36×100 Å